Protein 3P01 (pdb70)

CATH classification: 6.10.140.590 (+1 more: 3.30.450.340)

Sequence (513 aa):
QRAAETYDLLKQRTEELRRANAQSLLTVLVQVTQASNSLEAILTPIATAFAESFAVNACILQLEGQTLSTIQGFYSQQGTVNNWLNQDPLTNEAIATGQIQVAANIAKDPKLASISQYQDNGIQSHVVIPITYRNELGVLSLQWQQPISLREDELTLIHLSAQLVAIALTSSRCSAETYDLLKQRTEELRRANAQSLLTVLVQVTQASNSLEAILTPIATAFAESFAVNACILQLEGQTLSTIQGFYSQQGTVNNWLNQDPLTNEAIATGQIQVAANIAKDPKLASISQYQDNGIQSHVVIPITYRNELGVLSLQWQQPISLREDELTLIHLSAQLVAIALTSSRCSKQRTEELRRANAQSLLTVLVQVTQASNSLEAILTPIATAFAESFAVNACILQLEGQTLSTIQGFYSQQGTVNNWLNQDPLTNEAIATGQIQVAANIAKDPKLASISQYQDNGIQSHVVIPITYRNELGVLSLQWQQPISLREDELTLIHLSAQLVAIALTSSRCSL

Structure (mmCIF, N/CA/C/O backbone):
data_3P01
#
_entry.id   3P01
#
_cell.length_a   111.876
_cell.length_b   111.876
_cell.length_c   112.837
_cell.angle_alpha   90.000
_cell.angle_beta   90.000
_cell.angle_gamma   120.000
#
_symmetry.space_group_name_H-M   'P 32 2 1'
#
loop_
_entity.id
_entity.type
_entity.pdbx_description
1 polymer 'Two-component response regulator'
2 water water
#
loop_
_atom_site.group_PDB
_atom_site.id
_atom_site.type_symbol
_atom_site.label_atom_id
_atom_site.label_alt_id
_atom_site.label_comp_id
_atom_site.label_asym_id
_atom_site.label_entity_id
_atom_site.label_seq_id
_atom_site.pdbx_PDB_ins_code
_atom_site.Cartn_x
_atom_site.Cartn_y
_atom_site.Cartn_z
_atom_site.occupancy
_atom_site.B_iso_or_equiv
_atom_site.auth_seq_id
_atom_site.auth_comp_id
_atom_site.auth_asym_id
_atom_site.auth_atom_id
_atom_site.pdbx_PDB_model_num
ATOM 1 N N . GLN A 1 6 ? -36.686 98.422 10.732 1.00 122.65 137 GLN A N 1
ATOM 2 C CA . GLN A 1 6 ? -36.571 99.421 11.835 1.00 122.64 137 GLN A CA 1
ATOM 3 C C . GLN A 1 6 ? -35.102 99.729 12.180 1.00 122.53 137 GLN A C 1
ATOM 4 O O . GLN A 1 6 ? -34.196 98.964 11.824 1.00 122.49 137 GLN A O 1
ATOM 6 N N . ARG A 1 7 ? -34.883 100.855 12.867 1.00 122.24 138 ARG A N 1
ATOM 7 C CA . ARG A 1 7 ? -33.544 101.309 13.284 1.00 121.83 138 ARG A CA 1
ATOM 8 C C . ARG A 1 7 ? -32.891 100.399 14.334 1.00 121.40 138 ARG A C 1
ATOM 9 O O . ARG A 1 7 ? -31.728 100.602 14.706 1.00 121.44 138 ARG A O 1
ATOM 11 N N . ALA A 1 8 ? -33.652 99.412 14.811 1.00 120.61 139 ALA A N 1
ATOM 12 C CA . ALA A 1 8 ? -33.136 98.366 15.698 1.00 119.64 139 ALA A CA 1
ATOM 13 C C . ALA A 1 8 ? -32.490 97.202 14.914 1.00 118.73 139 ALA A C 1
ATOM 14 O O . ALA A 1 8 ? -31.856 96.323 15.513 1.00 118.73 139 ALA A O 1
ATOM 16 N N . ALA A 1 9 ? -32.664 97.204 13.586 1.00 117.32 140 ALA A N 1
ATOM 17 C CA . ALA A 1 9 ? -31.990 96.253 12.680 1.00 115.91 140 ALA A CA 1
ATOM 18 C C . ALA A 1 9 ? -30.679 96.841 12.139 1.00 115.27 140 ALA A C 1
ATOM 19 O O . ALA A 1 9 ? -29.792 96.099 11.694 1.00 115.16 140 ALA A O 1
ATOM 21 N N . GLU A 1 10 ? -30.577 98.175 12.183 1.00 115.11 141 GLU A N 1
ATOM 22 C CA . GLU A 1 10 ? -29.349 98.911 11.856 1.00 115.74 141 GLU A CA 1
ATOM 23 C C . GLU A 1 10 ? -28.452 99.080 13.099 1.00 116.74 141 GLU A C 1
ATOM 24 O O . GLU A 1 10 ? -27.568 99.940 13.143 1.00 116.56 141 GLU A O 1
ATOM 26 N N . THR A 1 11 ? -28.707 98.250 14.107 1.00 148.55 142 THR A N 1
ATOM 27 C CA . THR A 1 11 ? -27.868 98.146 15.295 1.00 150.11 142 THR A CA 1
ATOM 28 C C . THR A 1 11 ? -27.149 96.795 15.245 1.00 149.32 142 THR A C 1
ATOM 29 O O . THR A 1 11 ? -26.079 96.631 15.829 1.00 149.36 142 THR A O 1
ATOM 33 N N . TYR A 1 12 ? -27.749 95.836 14.539 1.00 149.02 143 TYR A N 1
ATOM 34 C CA . TYR A 1 12 ? -27.087 94.573 14.217 1.00 147.32 143 TYR A CA 1
ATOM 35 C C . TYR A 1 12 ? -26.037 94.827 13.147 1.00 144.90 143 TYR A C 1
ATOM 36 O O . TYR A 1 12 ? -24.991 94.180 13.133 1.00 144.97 143 TYR A O 1
ATOM 38 N N . ASP A 1 13 ? -26.315 95.788 12.267 1.00 141.76 144 ASP A N 1
ATOM 39 C CA . ASP A 1 13 ? -25.347 96.225 11.259 1.00 138.19 144 ASP A CA 1
ATOM 40 C C . ASP A 1 13 ? -24.105 96.943 11.851 1.00 133.28 144 ASP A C 1
ATOM 41 O O . ASP A 1 13 ? -23.040 96.968 11.224 1.00 133.46 144 ASP A O 1
ATOM 43 N N . LEU A 1 14 ? -24.244 97.508 13.053 1.00 127.36 145 LEU A N 1
ATOM 44 C CA . LEU A 1 14 ? -23.165 98.275 13.682 1.00 121.49 145 LEU A CA 1
ATOM 45 C C . LEU A 1 14 ? -22.430 97.537 14.807 1.00 116.83 145 LEU A C 1
ATOM 46 O O . LEU A 1 14 ? -21.316 97.897 15.147 1.00 115.90 145 LEU A O 1
ATOM 48 N N . LEU A 1 15 ? -23.051 96.518 15.391 1.00 113.05 146 LEU A N 1
ATOM 49 C CA . LEU A 1 15 ? -22.329 95.647 16.313 1.00 109.76 146 LEU A CA 1
ATOM 50 C C . LEU A 1 15 ? -21.493 94.663 15.506 1.00 107.77 146 LEU A C 1
ATOM 51 O O . LEU A 1 15 ? -20.326 94.430 15.826 1.00 107.16 146 LEU A O 1
ATOM 53 N N . LYS A 1 16 ? -22.086 94.110 14.445 1.00 106.55 147 LYS A N 1
ATOM 54 C CA . LYS A 1 16 ? -21.366 93.227 13.520 1.00 105.04 147 LYS A CA 1
ATOM 55 C C . LYS A 1 16 ? -20.197 93.946 12.857 1.00 102.51 147 LYS A C 1
ATOM 56 O O . LYS A 1 16 ? -19.247 93.310 12.396 1.00 102.98 147 LYS A O 1
ATOM 58 N N . GLN A 1 17 ? -20.280 95.276 12.818 1.00 98.60 148 GLN A N 1
ATOM 59 C CA . GLN A 1 17 ? -19.216 96.108 12.281 1.00 94.76 148 GLN A CA 1
ATOM 60 C C . GLN A 1 17 ? -18.120 96.327 13.314 1.00 90.38 148 GLN A C 1
ATOM 61 O O . GLN A 1 17 ? -16.955 96.164 12.989 1.00 90.28 148 GLN A O 1
ATOM 63 N N . ARG A 1 18 ? -18.495 96.696 14.544 1.00 86.12 149 ARG A N 1
ATOM 64 C CA . ARG A 1 18 ? -17.530 96.942 15.623 1.00 82.27 149 ARG A CA 1
ATOM 65 C C . ARG A 1 18 ? -16.729 95.692 15.929 1.00 80.04 149 ARG A C 1
ATOM 66 O O . ARG A 1 18 ? -15.512 95.761 16.097 1.00 79.61 149 ARG A O 1
ATOM 74 N N . THR A 1 19 ? -17.423 94.558 16.024 1.00 78.32 150 THR A N 1
ATOM 75 C CA . THR A 1 19 ? -16.785 93.324 16.420 1.00 77.25 150 THR A CA 1
ATOM 76 C C . THR A 1 19 ? -15.725 92.950 15.405 1.00 75.96 150 THR A C 1
ATOM 77 O O . THR A 1 19 ? -14.657 92.475 15.794 1.00 75.68 150 THR A O 1
ATOM 81 N N . GLU A 1 20 ? -16.004 93.179 14.117 1.00 74.80 151 GLU A N 1
ATOM 82 C CA . GLU A 1 20 ? -15.027 92.826 13.092 1.00 74.47 151 GLU A CA 1
ATOM 83 C C . GLU A 1 20 ? -13.804 93.736 13.201 1.00 71.46 151 GLU A C 1
ATOM 84 O O . GLU A 1 20 ? -12.661 93.273 13.110 1.00 70.77 151 GLU A O 1
ATOM 90 N N . GLU A 1 21 ? -14.055 95.018 13.443 1.00 68.30 152 GLU A N 1
ATOM 91 C CA . GLU A 1 21 ? -12.983 95.952 13.676 1.00 65.94 152 GLU A CA 1
ATOM 92 C C . GLU A 1 21 ? -12.186 95.580 14.922 1.00 62.44 152 GLU A C 1
ATOM 93 O O . GLU A 1 21 ? -10.946 95.623 14.922 1.00 61.83 152 GLU A O 1
ATOM 99 N N . LEU A 1 22 ? -12.893 95.177 15.970 1.00 59.65 153 LEU A N 1
ATOM 100 C CA . LEU A 1 22 ? -12.234 94.747 17.181 1.00 57.53 153 LEU A CA 1
ATOM 101 C C . LEU A 1 22 ? -11.377 93.518 16.900 1.00 57.28 153 LEU A C 1
ATOM 102 O O . LEU A 1 22 ? -10.213 93.466 17.297 1.00 57.13 153 LEU A O 1
ATOM 107 N N . ARG A 1 23 ? -11.952 92.548 16.191 1.00 57.76 154 ARG A N 1
ATOM 108 C CA . ARG A 1 23 ? -11.248 91.324 15.802 1.00 58.83 154 ARG A CA 1
ATOM 109 C C . ARG A 1 23 ? -9.951 91.711 15.116 1.00 57.12 154 ARG A C 1
ATOM 110 O O . ARG A 1 23 ? -8.878 91.237 15.497 1.00 57.31 154 ARG A O 1
ATOM 118 N N . ARG A 1 24 ? -10.057 92.605 14.131 1.00 55.51 155 ARG A N 1
ATOM 119 C CA . ARG A 1 24 ? -8.909 93.053 13.359 1.00 54.24 155 ARG A CA 1
ATOM 120 C C . ARG A 1 24 ? -7.848 93.694 14.213 1.00 51.40 155 ARG A C 1
ATOM 121 O O . ARG A 1 24 ? -6.678 93.329 14.095 1.00 51.47 155 ARG A O 1
ATOM 129 N N . ALA A 1 25 ? -8.258 94.615 15.090 1.00 48.50 156 ALA A N 1
ATOM 130 C CA . ALA A 1 25 ? -7.319 95.325 15.963 1.00 46.30 156 ALA A CA 1
ATOM 131 C C . ALA A 1 25 ? -6.601 94.365 16.911 1.00 45.50 156 ALA A C 1
ATOM 132 O O . ALA A 1 25 ? -5.385 94.488 17.139 1.00 45.18 156 ALA A O 1
ATOM 134 N N . ASN A 1 26 ? -7.334 93.385 17.429 1.00 44.76 157 ASN A N 1
ATOM 135 C CA . ASN A 1 26 ? -6.728 92.383 18.286 1.00 45.68 157 ASN A CA 1
ATOM 136 C C . ASN A 1 26 ? -5.668 91.546 17.555 1.00 45.66 157 ASN A C 1
ATOM 137 O O . ASN A 1 26 ? -4.629 91.176 18.133 1.00 44.97 157 ASN A O 1
ATOM 142 N N . ALA A 1 27 ? -5.933 91.263 16.279 1.00 46.33 158 ALA A N 1
ATOM 143 C CA . ALA A 1 27 ? -5.025 90.438 15.471 1.00 47.73 158 ALA A CA 1
ATOM 144 C C . ALA A 1 27 ? -3.751 91.221 15.183 1.00 47.61 158 ALA A C 1
ATOM 145 O O . ALA A 1 27 ? -2.666 90.660 15.130 1.00 48.11 158 ALA A O 1
ATOM 147 N N . GLN A 1 28 ? -3.891 92.526 15.037 1.00 46.98 159 GLN A N 1
ATOM 148 C CA . GLN A 1 28 ? -2.732 93.375 14.891 1.00 48.02 159 GLN A CA 1
ATOM 149 C C . GLN A 1 28 ? -1.881 93.346 16.152 1.00 47.22 159 GLN A C 1
ATOM 150 O O . GLN A 1 28 ? -0.682 93.101 16.086 1.00 47.05 159 GLN A O 1
ATOM 164 N N . SER A 1 30 ? -1.762 91.182 18.316 1.00 37.67 161 SER A N 1
ATOM 165 C CA . SER A 1 30 ? -1.251 89.860 18.527 1.00 37.45 161 SER A CA 1
ATOM 166 C C . SER A 1 30 ? 0.050 89.604 17.765 1.00 36.43 161 SER A C 1
ATOM 167 O O . SER A 1 30 ? 0.996 89.048 18.324 1.00 37.34 161 SER A O 1
ATOM 170 N N . LEU A 1 31 ? 0.106 90.021 16.509 1.00 34.91 162 LEU A N 1
ATOM 171 C CA . LEU A 1 31 ? 1.328 89.930 15.744 1.00 33.65 162 LEU A CA 1
ATOM 172 C C . LEU A 1 31 ? 2.445 90.752 16.404 1.00 34.42 162 LEU A C 1
ATOM 173 O O . LEU A 1 31 ? 3.589 90.274 16.539 1.00 34.81 162 LEU A O 1
ATOM 178 N N . LEU A 1 32 ? 2.134 91.973 16.827 1.00 34.69 163 LEU A N 1
ATOM 179 C CA . LEU A 1 32 ? 3.192 92.789 17.449 1.00 35.60 163 LEU A CA 1
ATOM 180 C C . LEU A 1 32 ? 3.658 92.197 18.769 1.00 36.54 163 LEU A C 1
ATOM 181 O O . LEU A 1 32 ? 4.837 92.275 19.094 1.00 37.53 163 LEU A O 1
ATOM 186 N N . THR A 1 33 ? 2.739 91.610 19.524 1.00 36.62 164 THR A N 1
ATOM 187 C CA . THR A 1 33 ? 3.088 90.978 20.758 1.00 37.24 164 THR A CA 1
ATOM 188 C C . THR A 1 33 ? 4.073 89.838 20.480 1.00 38.41 164 THR A C 1
ATOM 189 O O . THR A 1 33 ? 5.173 89.792 21.085 1.00 39.08 164 THR A O 1
ATOM 193 N N . VAL A 1 34 ? 3.703 88.938 19.559 1.00 38.17 165 VAL A N 1
ATOM 194 C CA . VAL A 1 34 ? 4.568 87.792 19.236 1.00 39.01 165 VAL A CA 1
ATOM 195 C C . VAL A 1 34 ? 5.958 88.249 18.766 1.00 39.17 165 VAL A C 1
ATOM 196 O O . VAL A 1 34 ? 6.969 87.720 19.234 1.00 40.46 165 VAL A O 1
ATOM 200 N N . LEU A 1 35 ? 6.026 89.254 17.898 1.00 38.24 166 LEU A N 1
ATOM 201 C CA . LEU A 1 35 ? 7.341 89.746 17.475 1.00 38.14 166 LEU A CA 1
ATOM 202 C C . LEU A 1 35 ? 8.219 90.261 18.625 1.00 39.49 166 LEU A C 1
ATOM 203 O O . LEU A 1 35 ? 9.431 90.059 18.636 1.00 40.09 166 LEU A O 1
ATOM 208 N N . VAL A 1 36 ? 7.613 90.919 19.595 1.00 40.07 167 VAL A N 1
ATOM 209 C CA . VAL A 1 36 ? 8.395 91.422 20.702 1.00 41.90 167 VAL A CA 1
ATOM 210 C C . VAL A 1 36 ? 8.894 90.240 21.530 1.00 43.52 167 VAL A C 1
ATOM 211 O O . VAL A 1 36 ? 10.082 90.172 21.844 1.00 44.00 167 VAL A O 1
ATOM 215 N N . GLN A 1 37 ? 7.980 89.325 21.864 1.00 44.17 168 GLN A N 1
ATOM 216 C CA . GLN A 1 37 ? 8.299 88.129 22.640 1.00 46.02 168 GLN A CA 1
ATOM 217 C C . GLN A 1 37 ? 9.434 87.328 22.022 1.00 46.39 168 GLN A C 1
ATOM 218 O O . GLN A 1 37 ? 10.426 87.026 22.666 1.00 47.27 168 GLN A O 1
ATOM 224 N N . VAL A 1 38 ? 9.289 87.009 20.753 1.00 46.50 169 VAL A N 1
ATOM 225 C CA . VAL A 1 38 ? 10.312 86.269 20.034 1.00 46.96 169 VAL A CA 1
ATOM 226 C C . VAL A 1 38 ? 11.653 86.970 20.126 1.00 48.32 169 VAL A C 1
ATOM 227 O O . VAL A 1 38 ? 12.670 86.325 20.298 1.00 49.45 169 VAL A O 1
ATOM 231 N N . THR A 1 39 ? 11.661 88.287 20.024 1.00 48.91 170 THR A N 1
ATOM 232 C CA . THR A 1 39 ? 12.910 89.007 20.050 1.00 50.22 170 THR A CA 1
ATOM 233 C C . THR A 1 39 ? 13.526 88.848 21.430 1.00 52.44 170 THR A C 1
ATOM 234 O O . THR A 1 39 ? 14.734 88.616 21.560 1.00 53.81 170 THR A O 1
ATOM 238 N N . GLN A 1 40 ? 12.700 88.946 22.461 1.00 53.29 171 GLN A N 1
ATOM 239 C CA . GLN A 1 40 ? 13.212 88.893 23.808 1.00 55.31 171 GLN A CA 1
ATOM 240 C C . GLN A 1 40 ? 13.669 87.488 24.184 1.00 56.15 171 GLN A C 1
ATOM 241 O O . GLN A 1 40 ? 14.653 87.332 24.879 1.00 57.17 171 GLN A O 1
ATOM 247 N N . ALA A 1 41 ? 12.984 86.466 23.699 1.00 56.02 172 ALA A N 1
ATOM 248 C CA . ALA A 1 41 ? 13.346 85.107 24.044 1.00 57.70 172 ALA A CA 1
ATOM 249 C C . ALA A 1 41 ? 14.586 84.546 23.323 1.00 59.78 172 ALA A C 1
ATOM 250 O O . ALA A 1 41 ? 15.180 83.614 23.823 1.00 60.59 172 ALA A O 1
ATOM 252 N N . SER A 1 42 ? 14.985 85.104 22.177 1.00 61.46 173 SER A N 1
ATOM 253 C CA . SER A 1 42 ? 16.172 84.623 21.452 1.00 64.59 173 SER A CA 1
ATOM 254 C C . SER A 1 42 ? 17.474 85.081 22.093 1.00 67.42 173 SER A C 1
ATOM 255 O O . SER A 1 42 ? 17.468 85.924 22.982 1.00 68.31 173 SER A O 1
ATOM 258 N N . ASN A 1 43 ? 18.597 84.525 21.644 1.00 69.94 174 ASN A N 1
ATOM 259 C CA . ASN A 1 43 ? 19.885 84.988 22.123 1.00 72.92 174 ASN A CA 1
ATOM 260 C C . ASN A 1 43 ? 20.861 85.260 21.006 1.00 73.89 174 ASN A C 1
ATOM 261 O O . ASN A 1 43 ? 22.014 85.559 21.237 1.00 75.35 174 ASN A O 1
ATOM 266 N N . SER A 1 44 ? 20.366 85.190 19.787 1.00 73.46 175 SER A N 1
ATOM 267 C CA . SER A 1 44 ? 21.169 85.364 18.601 1.00 74.25 175 SER A CA 1
ATOM 268 C C . SER A 1 44 ? 20.201 85.751 17.512 1.00 72.80 175 SER A C 1
ATOM 269 O O . SER A 1 44 ? 19.004 85.523 17.644 1.00 71.73 175 SER A O 1
ATOM 272 N N . LEU A 1 45 ? 20.726 86.333 16.440 1.00 73.14 176 LEU A N 1
ATOM 273 C CA . LEU A 1 45 ? 19.939 86.690 15.264 1.00 72.18 176 LEU A CA 1
ATOM 274 C C . LEU A 1 45 ? 19.363 85.474 14.492 1.00 71.57 176 LEU A C 1
ATOM 275 O O . LEU A 1 45 ? 18.217 85.517 14.030 1.00 70.39 176 LEU A O 1
ATOM 280 N N . GLU A 1 46 ? 20.136 84.400 14.363 1.00 72.28 177 GLU A N 1
ATOM 281 C CA . GLU A 1 46 ? 19.679 83.245 13.595 1.00 71.92 177 GLU A CA 1
ATOM 282 C C . GLU A 1 46 ? 18.454 82.561 14.197 1.00 70.24 177 GLU A C 1
ATOM 283 O O . GLU A 1 46 ? 17.551 82.156 13.466 1.00 69.53 177 GLU A O 1
ATOM 289 N N . ALA A 1 47 ? 18.406 82.452 15.521 1.00 69.20 178 ALA A N 1
ATOM 290 C CA . ALA A 1 47 ? 17.251 81.867 16.214 1.00 67.24 178 ALA A CA 1
ATOM 291 C C . ALA A 1 47 ? 15.924 82.656 16.046 1.00 64.81 178 ALA A C 1
ATOM 292 O O . ALA A 1 47 ? 14.844 82.127 16.265 1.00 64.42 178 ALA A O 1
ATOM 294 N N . ILE A 1 48 ? 16.016 83.910 15.635 1.00 62.57 179 ILE A N 1
ATOM 295 C CA . ILE A 1 48 ? 14.876 84.787 15.625 1.00 59.91 179 ILE A CA 1
ATOM 296 C C . ILE A 1 48 ? 14.130 84.725 14.277 1.00 57.80 179 ILE A C 1
ATOM 297 O O . ILE A 1 48 ? 12.910 84.985 14.186 1.00 57.09 179 ILE A O 1
ATOM 302 N N . LEU A 1 49 ? 14.870 84.369 13.232 1.00 56.17 180 LEU A N 1
ATOM 303 C CA . LEU A 1 49 ? 14.380 84.473 11.852 1.00 53.88 180 LEU A CA 1
ATOM 304 C C . LEU A 1 49 ? 13.144 83.623 11.509 1.00 51.98 180 LEU A C 1
ATOM 305 O O . LEU A 1 49 ? 12.145 84.150 11.003 1.00 51.34 180 LEU A O 1
ATOM 310 N N . THR A 1 50 ? 13.195 82.321 11.788 1.00 50.49 181 THR A N 1
ATOM 311 C CA . THR A 1 50 ? 12.060 81.476 11.449 1.00 48.35 181 THR A CA 1
ATOM 312 C C . THR A 1 50 ? 10.816 81.874 12.233 1.00 46.48 181 THR A C 1
ATOM 313 O O . THR A 1 50 ? 9.756 82.099 11.631 1.00 46.17 181 THR A O 1
ATOM 317 N N . PRO A 1 51 ? 10.945 82.006 13.559 1.00 44.98 182 PRO A N 1
ATOM 318 C CA . PRO A 1 51 ? 9.831 82.473 14.388 1.00 43.21 182 PRO A CA 1
ATOM 319 C C . PRO A 1 51 ? 9.173 83.742 13.834 1.00 41.38 182 PRO A C 1
ATOM 320 O O . PRO A 1 51 ? 7.953 83.820 13.769 1.00 40.50 182 PRO A O 1
ATOM 324 N N . ILE A 1 52 ? 9.968 84.717 13.415 1.00 40.79 183 ILE A N 1
ATOM 325 C CA . ILE A 1 52 ? 9.396 85.928 12.822 1.00 39.89 183 ILE A CA 1
ATOM 326 C C . ILE A 1 52 ? 8.639 85.613 11.521 1.00 39.50 183 ILE A C 1
ATOM 327 O O . ILE A 1 52 ? 7.476 86.043 11.351 1.00 38.96 183 ILE A O 1
ATOM 332 N N . ALA A 1 53 ? 9.275 84.842 10.629 1.00 38.98 184 ALA A N 1
ATOM 333 C CA . ALA A 1 53 ? 8.616 84.414 9.392 1.00 38.63 184 ALA A CA 1
ATOM 334 C C . ALA A 1 53 ? 7.339 83.676 9.695 1.00 38.38 184 ALA A C 1
ATOM 335 O O . ALA A 1 53 ? 6.312 83.894 9.035 1.00 38.81 184 ALA A O 1
ATOM 337 N N . THR A 1 54 ? 7.394 82.804 10.690 1.00 38.05 185 THR A N 1
ATOM 338 C CA . THR A 1 54 ? 6.228 82.039 11.056 1.00 37.96 185 THR A CA 1
ATOM 339 C C . THR A 1 54 ? 5.125 82.958 11.571 1.00 37.20 185 THR A C 1
ATOM 340 O O . THR A 1 54 ? 3.958 82.816 11.185 1.00 37.60 185 THR A O 1
ATOM 344 N N . ALA A 1 55 ? 5.498 83.927 12.397 1.00 36.09 186 ALA A N 1
ATOM 345 C CA . ALA A 1 55 ? 4.534 84.872 12.898 1.00 34.99 186 ALA A CA 1
ATOM 346 C C . ALA A 1 55 ? 3.840 85.591 11.739 1.00 34.75 186 ALA A C 1
ATOM 347 O O . ALA A 1 55 ? 2.609 85.688 11.724 1.00 36.01 186 ALA A O 1
ATOM 349 N N . PHE A 1 56 ? 4.585 86.077 10.755 1.00 34.05 187 PHE A N 1
ATOM 350 C CA . PHE A 1 56 ? 3.919 86.752 9.657 1.00 34.20 187 PHE A CA 1
ATOM 351 C C . PHE A 1 56 ? 3.041 85.788 8.871 1.00 34.83 187 PHE A C 1
ATOM 352 O O . PHE A 1 56 ? 1.927 86.155 8.447 1.00 35.01 187 PHE A O 1
ATOM 360 N N . ALA A 1 57 ? 3.528 84.562 8.682 1.00 34.91 188 ALA A N 1
ATOM 361 C CA . ALA A 1 57 ? 2.772 83.572 7.926 1.00 35.68 188 ALA A CA 1
ATOM 362 C C . ALA A 1 57 ? 1.388 83.342 8.536 1.00 36.20 188 ALA A C 1
ATOM 363 O O . ALA A 1 57 ? 0.389 83.363 7.812 1.00 36.31 188 ALA A O 1
ATOM 365 N N . GLU A 1 58 ? 1.325 83.147 9.857 1.00 36.41 189 GLU A N 1
ATOM 366 C CA . GLU A 1 58 ? 0.030 82.914 10.492 1.00 37.01 189 GLU A CA 1
ATOM 367 C C . GLU A 1 58 ? -0.849 84.178 10.404 1.00 37.34 189 GLU A C 1
ATOM 368 O O . GLU A 1 58 ? -2.007 84.087 9.980 1.00 38.84 189 GLU A O 1
ATOM 370 N N . SER A 1 59 ? -0.303 85.345 10.751 1.00 36.06 190 SER A N 1
ATOM 371 C CA . SER A 1 59 ? -1.061 86.585 10.652 1.00 35.63 190 SER A CA 1
ATOM 372 C C . SER A 1 59 ? -1.695 86.860 9.287 1.00 34.60 190 SER A C 1
ATOM 373 O O . SER A 1 59 ? -2.804 87.324 9.225 1.00 34.42 190 SER A O 1
ATOM 376 N N . PHE A 1 60 ? -0.969 86.607 8.207 1.00 33.73 191 PHE A N 1
ATOM 377 C CA . PHE A 1 60 ? -1.425 86.969 6.890 1.00 33.89 191 PHE A CA 1
ATOM 378 C C . PHE A 1 60 ? -1.929 85.785 6.067 1.00 34.32 191 PHE A C 1
ATOM 379 O O . PHE A 1 60 ? -2.207 85.933 4.860 1.00 34.63 191 PHE A O 1
ATOM 387 N N . ALA A 1 61 ? -2.035 84.624 6.722 1.00 34.22 192 ALA A N 1
ATOM 388 C CA . ALA A 1 61 ? -2.509 83.396 6.101 1.00 34.52 192 ALA A CA 1
ATOM 389 C C . ALA A 1 61 ? -1.826 83.140 4.751 1.00 35.52 192 ALA A C 1
ATOM 390 O O . ALA A 1 61 ? -2.487 82.938 3.733 1.00 36.46 192 ALA A O 1
ATOM 392 N N . VAL A 1 62 ? -0.500 83.196 4.727 1.00 36.37 193 VAL A N 1
ATOM 393 C CA . VAL A 1 62 ? 0.251 83.038 3.466 1.00 37.64 193 VAL A CA 1
ATOM 394 C C . VAL A 1 62 ? 0.323 81.577 3.041 1.00 39.37 193 VAL A C 1
ATOM 395 O O . VAL A 1 62 ? 0.025 80.681 3.832 1.00 39.88 193 VAL A O 1
ATOM 399 N N . ASN A 1 63 ? 0.741 81.335 1.798 1.00 41.12 194 ASN A N 1
ATOM 400 C CA . ASN A 1 63 ? 1.272 80.045 1.431 1.00 41.95 194 ASN A CA 1
ATOM 401 C C . ASN A 1 63 ? 2.700 79.944 1.969 1.00 42.64 194 ASN A C 1
ATOM 402 O O . ASN A 1 63 ? 3.090 78.934 2.572 1.00 44.03 194 ASN A O 1
ATOM 407 N N . ALA A 1 64 ? 3.483 80.986 1.770 1.00 42.26 195 ALA A N 1
ATOM 408 C CA . ALA A 1 64 ? 4.823 81.006 2.321 1.00 42.63 195 ALA A CA 1
ATOM 409 C C . ALA A 1 64 ? 5.308 82.414 2.755 1.00 42.62 195 ALA A C 1
ATOM 410 O O . ALA A 1 64 ? 4.850 83.437 2.235 1.00 42.49 195 ALA A O 1
ATOM 412 N N . CYS A 1 65 ? 6.230 82.440 3.712 1.00 43.35 196 CYS A N 1
ATOM 413 C CA . CYS A 1 65 ? 6.934 83.656 4.122 1.00 44.19 196 CYS A CA 1
ATOM 414 C C . CYS A 1 65 ? 8.441 83.421 4.174 1.00 45.18 196 CYS A C 1
ATOM 415 O O . CYS A 1 65 ? 8.885 82.386 4.682 1.00 46.18 196 CYS A O 1
ATOM 418 N N . ILE A 1 66 ? 9.225 84.362 3.650 1.00 45.62 197 ILE A N 1
ATOM 419 C CA . ILE A 1 66 ? 10.678 84.300 3.769 1.00 46.70 197 ILE A CA 1
ATOM 420 C C . ILE A 1 66 ? 11.245 85.604 4.332 1.00 47.60 197 ILE A C 1
ATOM 421 O O . ILE A 1 66 ? 10.903 86.689 3.870 1.00 48.09 197 ILE A O 1
ATOM 426 N N . LEU A 1 67 ? 12.102 85.500 5.341 1.00 48.86 198 LEU A N 1
ATOM 427 C CA . LEU A 1 67 ? 12.805 86.653 5.872 1.00 50.38 198 LEU A CA 1
ATOM 428 C C . LEU A 1 67 ? 14.275 86.421 5.610 1.00 52.74 198 LEU A C 1
ATOM 429 O O . LEU A 1 67 ? 14.859 85.526 6.216 1.00 53.98 198 LEU A O 1
ATOM 434 N N . GLN A 1 68 ? 14.860 87.206 4.705 1.00 54.74 199 GLN A N 1
ATOM 435 C CA . GLN A 1 68 ? 16.243 86.992 4.214 1.00 57.93 199 GLN A CA 1
ATOM 436 C C . GLN A 1 68 ? 17.148 88.211 4.416 1.00 60.22 199 GLN A C 1
ATOM 437 O O . GLN A 1 68 ? 16.796 89.329 4.047 1.00 59.73 199 GLN A O 1
ATOM 451 N N . LEU A 1 70 ? 20.373 90.860 4.154 1.00 74.56 201 LEU A N 1
ATOM 452 C CA . LEU A 1 70 ? 21.131 91.480 3.075 1.00 78.36 201 LEU A CA 1
ATOM 453 C C . LEU A 1 70 ? 22.582 91.723 3.467 1.00 82.52 201 LEU A C 1
ATOM 454 O O . LEU A 1 70 ? 22.881 92.044 4.615 1.00 83.69 201 LEU A O 1
ATOM 459 N N . GLU A 1 71 ? 23.481 91.558 2.507 1.00 86.59 202 GLU A N 1
ATOM 460 C CA . GLU A 1 71 ? 24.822 92.110 2.611 1.00 90.91 202 GLU A CA 1
ATOM 461 C C . GLU A 1 71 ? 24.933 93.132 1.495 1.00 91.83 202 GLU A C 1
ATOM 462 O O . GLU A 1 71 ? 24.865 92.775 0.313 1.00 91.70 202 GLU A O 1
ATOM 468 N N . GLY A 1 72 ? 25.065 94.404 1.878 1.00 92.76 203 GLY A N 1
ATOM 469 C CA . GLY A 1 72 ? 24.986 95.524 0.935 1.00 92.92 203 GLY A CA 1
ATOM 470 C C . GLY A 1 72 ? 23.646 95.506 0.224 1.00 91.36 203 GLY A C 1
ATOM 471 O O . GLY A 1 72 ? 22.639 95.930 0.786 1.00 90.64 203 GLY A O 1
ATOM 472 N N . GLN A 1 73 ? 23.635 94.989 -1.005 1.00 90.87 204 GLN A N 1
ATOM 473 C CA . GLN A 1 73 ? 22.392 94.828 -1.772 1.00 89.55 204 GLN A CA 1
ATOM 474 C C . GLN A 1 73 ? 22.257 93.417 -2.378 1.00 88.07 204 GLN A C 1
ATOM 475 O O . GLN A 1 73 ? 21.447 93.189 -3.284 1.00 87.14 204 GLN A O 1
ATOM 481 N N . THR A 1 74 ? 23.056 92.483 -1.858 1.00 87.59 205 THR A N 1
ATOM 482 C CA . THR A 1 74 ? 22.933 91.054 -2.174 1.00 86.22 205 THR A CA 1
ATOM 483 C C . THR A 1 74 ? 22.147 90.342 -1.076 1.00 84.24 205 THR A C 1
ATOM 484 O O . THR A 1 74 ? 22.228 90.717 0.091 1.00 84.47 205 THR A O 1
ATOM 488 N N . LEU A 1 75 ? 21.388 89.319 -1.442 1.00 81.78 206 LEU A N 1
ATOM 489 C CA . LEU A 1 75 ? 20.701 88.525 -0.446 1.00 79.63 206 LEU A CA 1
ATOM 490 C C . LEU A 1 75 ? 21.689 87.589 0.218 1.00 80.34 206 LEU A C 1
ATOM 491 O O . LEU A 1 75 ? 22.502 86.976 -0.451 1.00 81.08 206 LEU A O 1
ATOM 496 N N . SER A 1 76 ? 21.654 87.512 1.540 1.00 80.09 207 SER A N 1
ATOM 497 C CA . SER A 1 76 ? 22.565 86.638 2.258 1.00 80.92 207 SER A CA 1
ATOM 498 C C . SER A 1 76 ? 22.033 85.226 2.213 1.00 80.28 207 SER A C 1
ATOM 499 O O . SER A 1 76 ? 20.869 84.995 1.899 1.00 79.49 207 SER A O 1
ATOM 501 N N . THR A 1 77 ? 22.899 84.276 2.525 1.00 81.13 208 THR A N 1
ATOM 502 C CA . THR A 1 77 ? 22.456 82.938 2.843 1.00 80.52 208 THR A CA 1
ATOM 503 C C . THR A 1 77 ? 21.633 82.916 4.142 1.00 78.68 208 THR A C 1
ATOM 504 O O . THR A 1 77 ? 20.748 82.071 4.311 1.00 78.49 208 THR A O 1
ATOM 508 N N . ILE A 1 78 ? 21.910 83.862 5.040 1.00 76.52 209 ILE A N 1
ATOM 509 C CA . ILE A 1 78 ? 21.211 83.945 6.316 1.00 73.37 209 ILE A CA 1
ATOM 510 C C . ILE A 1 78 ? 19.749 84.310 6.068 1.00 69.81 209 ILE A C 1
ATOM 511 O O . ILE A 1 78 ? 19.460 85.255 5.342 1.00 69.40 209 ILE A O 1
ATOM 516 N N . GLN A 1 79 ? 18.837 83.533 6.648 1.00 66.42 210 GLN A N 1
ATOM 517 C CA . GLN A 1 79 ? 17.406 83.666 6.373 1.00 62.30 210 GLN A CA 1
ATOM 518 C C . GLN A 1 79 ? 16.584 82.745 7.268 1.00 59.95 210 GLN A C 1
ATOM 519 O O . GLN A 1 79 ? 17.122 81.840 7.888 1.00 60.00 210 GLN A O 1
ATOM 525 N N . GLY A 1 80 ? 15.280 82.997 7.334 1.00 56.65 211 GLY A N 1
ATOM 526 C CA . GLY A 1 80 ? 14.349 82.132 8.049 1.00 53.84 211 GLY A CA 1
ATOM 527 C C . GLY A 1 80 ? 13.099 82.098 7.208 1.00 51.25 211 GLY A C 1
ATOM 528 O O . GLY A 1 80 ? 12.897 82.982 6.404 1.00 50.84 211 GLY A O 1
ATOM 529 N N . PHE A 1 81 ? 12.261 81.088 7.382 1.00 50.07 212 PHE A N 1
ATOM 530 C CA . PHE A 1 81 ? 11.132 80.903 6.481 1.00 48.65 212 PHE A CA 1
ATOM 531 C C . PHE A 1 81 ? 10.010 79.985 7.006 1.00 47.65 212 PHE A C 1
ATOM 532 O O . PHE A 1 81 ? 10.194 79.190 7.938 1.00 47.92 212 PHE A O 1
ATOM 540 N N . TYR A 1 82 ? 8.840 80.104 6.396 1.00 46.03 213 TYR A N 1
ATOM 541 C CA . TYR A 1 82 ? 7.750 79.186 6.657 1.00 45.61 213 TYR A CA 1
ATOM 542 C C . TYR A 1 82 ? 6.981 78.972 5.358 1.00 45.41 213 TYR A C 1
ATOM 543 O O . TYR A 1 82 ? 6.889 79.891 4.523 1.00 44.82 213 TYR A O 1
ATOM 552 N N . SER A 1 83 ? 6.446 77.757 5.194 1.00 45.70 214 SER A N 1
ATOM 553 C CA . SER A 1 83 ? 5.642 77.402 4.038 1.00 45.82 214 SER A CA 1
ATOM 554 C C . SER A 1 83 ? 4.614 76.329 4.354 1.00 46.98 214 SER A C 1
ATOM 555 O O . SER A 1 83 ? 4.860 75.441 5.142 1.00 48.02 214 SER A O 1
ATOM 558 N N . GLN A 1 84 ? 3.452 76.394 3.727 1.00 47.59 215 GLN A N 1
ATOM 559 C CA . GLN A 1 84 ? 2.493 75.320 3.883 1.00 48.42 215 GLN A CA 1
ATOM 560 C C . GLN A 1 84 ? 2.931 74.131 3.043 1.00 50.07 215 GLN A C 1
ATOM 561 O O . GLN A 1 84 ? 2.470 73.017 3.258 1.00 51.15 215 GLN A O 1
ATOM 567 N N . GLN A 1 85 ? 3.809 74.380 2.078 1.00 51.18 216 GLN A N 1
ATOM 568 C CA . GLN A 1 85 ? 4.270 73.368 1.165 1.00 53.53 216 GLN A CA 1
ATOM 569 C C . GLN A 1 85 ? 5.279 72.502 1.890 1.00 55.93 216 GLN A C 1
ATOM 570 O O . GLN A 1 85 ? 5.722 72.861 2.988 1.00 56.50 216 GLN A O 1
ATOM 576 N N . GLY A 1 86 ? 5.634 71.363 1.289 1.00 58.39 217 GLY A N 1
ATOM 577 C CA . GLY A 1 86 ? 6.637 70.453 1.849 1.00 60.48 217 GLY A CA 1
ATOM 578 C C . GLY A 1 86 ? 8.061 70.976 1.746 1.00 61.52 217 GLY A C 1
ATOM 579 O O . GLY A 1 86 ? 8.957 70.421 2.367 1.00 62.16 217 GLY A O 1
ATOM 580 N N . THR A 1 87 ? 8.264 72.039 0.963 1.00 61.67 218 THR A N 1
ATOM 581 C CA . THR A 1 87 ? 9.578 72.668 0.773 1.00 62.30 218 THR A CA 1
ATOM 582 C C . THR A 1 87 ? 9.440 74.172 0.574 1.00 61.29 218 THR A C 1
ATOM 583 O O . THR A 1 87 ? 8.436 74.657 0.043 1.00 61.02 218 THR A O 1
ATOM 587 N N . VAL A 1 88 ? 10.462 74.906 0.996 1.00 60.92 219 VAL A N 1
ATOM 588 C CA . VAL A 1 88 ? 10.520 76.324 0.752 1.00 59.82 219 VAL A CA 1
ATOM 589 C C . VAL A 1 88 ? 11.407 76.532 -0.445 1.00 60.32 219 VAL A C 1
ATOM 590 O O . VAL A 1 88 ? 12.559 76.111 -0.455 1.00 60.55 219 VAL A O 1
ATOM 594 N N . ASN A 1 89 ? 10.867 77.180 -1.460 1.00 60.54 220 ASN A N 1
ATOM 595 C CA . ASN A 1 89 ? 11.653 77.468 -2.647 1.00 61.83 220 ASN A CA 1
ATOM 596 C C . ASN A 1 89 ? 11.998 78.921 -2.688 1.00 61.96 220 ASN A C 1
ATOM 597 O O . ASN A 1 89 ? 11.128 79.770 -2.908 1.00 62.03 220 ASN A O 1
ATOM 602 N N . ASN A 1 90 ? 13.270 79.211 -2.436 1.00 63.20 221 ASN A N 1
ATOM 603 C CA . ASN A 1 90 ? 13.719 80.586 -2.390 1.00 63.31 221 ASN A CA 1
ATOM 604 C C . ASN A 1 90 ? 14.297 80.967 -3.723 1.00 64.14 221 ASN A C 1
ATOM 605 O O . ASN A 1 90 ? 15.383 80.525 -4.068 1.00 64.99 221 ASN A O 1
ATOM 610 N N . TRP A 1 91 ? 13.562 81.792 -4.460 1.00 63.90 222 TRP A N 1
ATOM 611 C CA . TRP A 1 91 ? 14.002 82.293 -5.758 1.00 64.13 222 TRP A CA 1
ATOM 612 C C . TRP A 1 91 ? 13.964 83.817 -5.766 1.00 64.34 222 TRP A C 1
ATOM 613 O O . TRP A 1 91 ? 13.745 84.439 -6.822 1.00 64.92 222 TRP A O 1
ATOM 624 N N . LEU A 1 92 ? 14.190 84.426 -4.601 1.00 64.03 223 LEU A N 1
ATOM 625 C CA . LEU A 1 92 ? 14.096 85.881 -4.508 1.00 63.85 223 LEU A CA 1
ATOM 626 C C . LEU A 1 92 ? 15.222 86.603 -5.243 1.00 66.08 223 LEU A C 1
ATOM 627 O O . LEU A 1 92 ? 15.004 87.686 -5.759 1.00 66.48 223 LEU A O 1
ATOM 632 N N . ASN A 1 93 ? 16.413 86.010 -5.298 1.00 68.46 224 ASN A N 1
ATOM 633 C CA . ASN A 1 93 ? 17.528 86.573 -6.081 1.00 71.43 224 ASN A CA 1
ATOM 634 C C . ASN A 1 93 ? 17.214 86.674 -7.567 1.00 72.00 224 ASN A C 1
ATOM 635 O O . ASN A 1 93 ? 17.908 87.375 -8.295 1.00 73.12 224 ASN A O 1
ATOM 640 N N . GLN A 1 94 ? 16.185 85.962 -8.015 1.00 71.67 225 GLN A 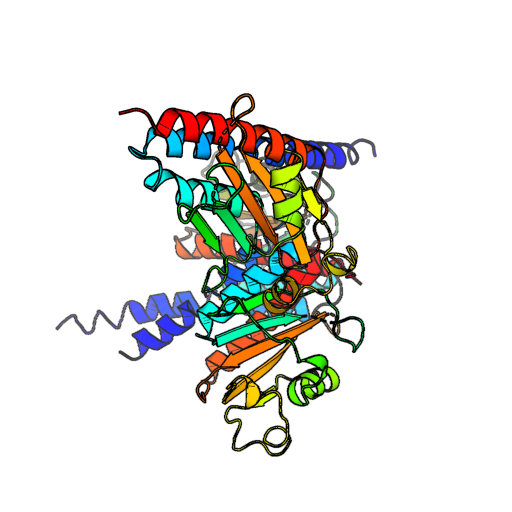N 1
ATOM 641 C CA . GLN A 1 94 ? 15.760 86.009 -9.411 1.00 71.74 225 GLN A CA 1
ATOM 642 C C . GLN A 1 94 ? 14.438 86.743 -9.560 1.00 69.57 225 GLN A C 1
ATOM 643 O O . GLN A 1 94 ? 13.781 86.637 -10.599 1.00 69.79 225 GLN A O 1
ATOM 649 N N . ASP A 1 95 ? 14.040 87.476 -8.525 1.00 66.77 226 ASP A N 1
ATOM 650 C CA . ASP A 1 95 ? 12.720 88.100 -8.495 1.00 64.04 226 ASP A CA 1
ATOM 651 C C . ASP A 1 95 ? 12.766 89.601 -8.783 1.00 63.15 226 ASP A C 1
ATOM 652 O O . ASP A 1 95 ? 13.446 90.324 -8.078 1.00 63.13 226 ASP A O 1
ATOM 657 N N . PRO A 1 96 ? 12.054 90.066 -9.829 1.00 62.34 227 PRO A N 1
ATOM 658 C CA . PRO A 1 96 ? 11.997 91.500 -10.086 1.00 61.80 227 PRO A CA 1
ATOM 659 C C . PRO A 1 96 ? 11.346 92.271 -8.955 1.00 60.45 227 PRO A C 1
ATOM 660 O O . PRO A 1 96 ? 11.740 93.402 -8.674 1.00 61.07 227 PRO A O 1
ATOM 664 N N . LEU A 1 97 ? 10.367 91.663 -8.306 1.00 58.39 228 LEU A N 1
ATOM 665 C CA . LEU A 1 97 ? 9.670 92.332 -7.239 1.00 56.67 228 LEU A CA 1
ATOM 666 C C . LEU A 1 97 ? 10.625 92.622 -6.081 1.00 56.79 228 LEU A C 1
ATOM 667 O O . LEU A 1 97 ? 10.758 93.775 -5.683 1.00 56.83 228 LEU A O 1
ATOM 672 N N . THR A 1 98 ? 11.297 91.589 -5.570 1.00 57.12 229 THR A N 1
ATOM 673 C CA . THR A 1 98 ? 12.370 91.734 -4.564 1.00 58.01 229 THR A CA 1
ATOM 674 C C . THR A 1 98 ? 13.474 92.724 -4.980 1.00 59.84 229 THR A C 1
ATOM 675 O O . THR A 1 98 ? 13.951 93.545 -4.191 1.00 59.98 229 THR A O 1
ATOM 679 N N . ASN A 1 99 ? 13.887 92.630 -6.227 1.00 61.93 230 ASN A N 1
ATOM 680 C CA . ASN A 1 99 ? 14.922 93.519 -6.707 1.00 64.36 230 ASN A CA 1
ATOM 681 C C . ASN A 1 99 ? 14.508 95.005 -6.658 1.00 64.61 230 ASN A C 1
ATOM 682 O O . ASN A 1 99 ? 15.332 95.884 -6.374 1.00 65.10 230 ASN A O 1
ATOM 687 N N . GLU A 1 100 ? 13.233 95.275 -6.932 1.00 64.09 231 GLU A N 1
ATOM 688 C CA . GLU A 1 100 ? 12.708 96.626 -6.829 1.00 64.00 231 GLU A CA 1
ATOM 689 C C . GLU A 1 100 ? 12.646 97.086 -5.352 1.00 63.00 231 GLU A C 1
ATOM 690 O O . GLU A 1 100 ? 12.937 98.253 -5.035 1.00 63.35 231 GLU A O 1
ATOM 696 N N . ALA A 1 101 ? 12.298 96.169 -4.454 1.00 61.02 232 ALA A N 1
ATOM 697 C CA . ALA A 1 101 ? 12.257 96.500 -3.041 1.00 59.86 232 ALA A CA 1
ATOM 698 C C . ALA A 1 101 ? 13.638 96.898 -2.546 1.00 60.11 232 ALA A C 1
ATOM 699 O O . ALA A 1 101 ? 13.793 97.915 -1.876 1.00 60.89 232 ALA A O 1
ATOM 701 N N . ILE A 1 102 ? 14.641 96.104 -2.882 1.00 60.18 233 ILE A N 1
ATOM 702 C CA . ILE A 1 102 ? 16.004 96.390 -2.469 1.00 61.57 233 ILE A CA 1
ATOM 703 C C . ILE A 1 102 ? 16.494 97.747 -3.012 1.00 63.31 233 ILE A C 1
ATOM 704 O O . ILE A 1 102 ? 17.106 98.529 -2.297 1.00 63.90 233 ILE A O 1
ATOM 709 N N . ALA A 1 103 ? 16.197 98.018 -4.271 1.00 64.42 234 ALA A N 1
ATOM 710 C CA . ALA A 1 103 ? 16.580 99.250 -4.915 1.00 66.18 234 ALA A CA 1
ATOM 711 C C . ALA A 1 103 ? 15.890 100.493 -4.333 1.00 66.62 234 ALA A C 1
ATOM 712 O O . ALA A 1 103 ? 16.547 101.539 -4.141 1.00 67.61 234 ALA A O 1
ATOM 714 N N . THR A 1 104 ? 14.589 100.391 -4.046 1.00 65.22 235 THR A N 1
ATOM 715 C CA . THR A 1 104 ? 13.784 101.591 -3.742 1.00 64.61 235 THR A CA 1
ATOM 716 C C . THR A 1 104 ? 13.462 101.759 -2.267 1.00 63.49 235 THR A C 1
ATOM 717 O O . THR A 1 104 ? 12.952 102.806 -1.840 1.00 63.70 235 THR A O 1
ATOM 721 N N . GLY A 1 105 ? 13.741 100.723 -1.492 1.00 61.96 236 GLY A N 1
ATOM 722 C CA . GLY A 1 105 ? 13.432 100.771 -0.081 1.00 60.24 236 GLY A CA 1
ATOM 723 C C . GLY A 1 105 ? 11.944 100.878 0.190 1.00 58.73 236 GLY A C 1
ATOM 724 O O . GLY A 1 105 ? 11.552 101.185 1.311 1.00 58.50 236 GLY A O 1
ATOM 725 N N . GLN A 1 106 ? 11.124 100.616 -0.831 1.00 57.58 237 GLN A N 1
ATOM 726 C CA . GLN A 1 106 ? 9.670 100.646 -0.680 1.00 56.38 237 GLN A CA 1
ATOM 727 C C . GLN A 1 106 ? 9.024 99.271 -0.688 1.00 54.52 237 GLN A C 1
ATOM 728 O O . GLN A 1 106 ? 9.478 98.344 -1.375 1.00 54.23 237 GLN A O 1
ATOM 734 N N . ILE A 1 107 ? 7.929 99.165 0.054 1.00 52.38 238 ILE A N 1
ATOM 735 C CA . ILE A 1 107 ? 7.043 98.031 -0.094 1.00 50.75 238 ILE A CA 1
ATOM 736 C C . ILE A 1 107 ? 6.620 97.841 -1.567 1.00 50.17 238 ILE A C 1
ATOM 737 O O . ILE A 1 107 ? 6.370 98.819 -2.265 1.00 50.66 238 ILE A O 1
ATOM 742 N N . GLN A 1 108 ? 6.564 96.586 -2.017 1.00 48.82 239 GLN A N 1
ATOM 743 C CA . GLN A 1 108 ? 6.125 96.233 -3.368 1.00 48.06 239 GLN A CA 1
ATOM 744 C C . GLN A 1 108 ? 4.971 95.225 -3.285 1.00 46.97 239 GLN A C 1
ATOM 745 O O . GLN A 1 108 ? 5.115 94.131 -2.706 1.00 46.36 239 GLN A O 1
ATOM 751 N N . VAL A 1 109 ? 3.834 95.614 -3.865 1.00 46.00 240 VAL A N 1
ATOM 752 C CA . VAL A 1 109 ? 2.622 94.844 -3.814 1.00 44.41 240 VAL A CA 1
ATOM 753 C C . VAL A 1 109 ? 2.219 94.436 -5.210 1.00 45.00 240 VAL A C 1
ATOM 754 O O . VAL A 1 109 ? 2.001 95.265 -6.072 1.00 46.00 240 VAL A O 1
ATOM 758 N N . ALA A 1 110 ? 2.134 93.133 -5.429 1.00 44.58 241 ALA A N 1
ATOM 759 C CA . ALA A 1 110 ? 1.673 92.598 -6.675 1.00 44.95 241 ALA A CA 1
ATOM 760 C C . ALA A 1 110 ? 0.489 91.750 -6.264 1.00 45.64 241 ALA A C 1
ATOM 761 O O . ALA A 1 110 ? 0.649 90.597 -5.829 1.00 45.18 241 ALA A O 1
ATOM 763 N N . ALA A 1 111 ? -0.696 92.350 -6.370 1.00 46.18 242 ALA A N 1
ATOM 764 C CA . ALA A 1 111 ? -1.903 91.747 -5.858 1.00 46.80 242 ALA A CA 1
ATOM 765 C C . ALA A 1 111 ? -2.374 90.566 -6.715 1.00 48.24 242 ALA A C 1
ATOM 766 O O . ALA A 1 111 ? -3.151 89.722 -6.256 1.00 48.12 242 ALA A O 1
ATOM 768 N N . ASN A 1 112 ? -1.894 90.507 -7.952 1.00 50.12 243 ASN A N 1
ATOM 769 C CA . ASN A 1 112 ? -2.400 89.548 -8.926 1.00 52.10 243 ASN A CA 1
ATOM 770 C C . ASN A 1 112 ? -1.406 89.326 -10.073 1.00 53.29 243 ASN A C 1
ATOM 771 O O . ASN A 1 112 ? -1.544 89.895 -11.149 1.00 53.89 243 ASN A O 1
ATOM 776 N N . ILE A 1 113 ? -0.412 88.479 -9.823 1.00 53.98 244 ILE A N 1
ATOM 777 C CA . ILE A 1 113 ? 0.653 88.154 -10.780 1.00 55.68 244 ILE A CA 1
ATOM 778 C C . ILE A 1 113 ? 0.230 88.088 -12.249 1.00 57.95 244 ILE A C 1
ATOM 779 O O . ILE A 1 113 ? 0.966 88.555 -13.102 1.00 58.58 244 ILE A O 1
ATOM 784 N N . ALA A 1 114 ? -0.927 87.509 -12.568 1.00 59.93 245 ALA A N 1
ATOM 785 C CA . ALA A 1 114 ? -1.277 87.323 -13.989 1.00 62.15 245 ALA A CA 1
ATOM 786 C C . ALA A 1 114 ? -1.285 88.675 -14.714 1.00 63.25 245 ALA A C 1
ATOM 787 O O . ALA A 1 114 ? -1.150 88.759 -15.942 1.00 63.63 245 ALA A O 1
ATOM 789 N N . LYS A 1 115 ? -1.403 89.729 -13.919 1.00 63.30 246 LYS A N 1
ATOM 790 C CA . LYS A 1 115 ? -1.528 91.075 -14.445 1.00 64.37 246 LYS A CA 1
ATOM 791 C C . LYS A 1 115 ? -0.276 91.887 -14.523 1.00 66.84 246 LYS A C 1
ATOM 792 O O . LYS A 1 115 ? -0.212 92.768 -15.353 1.00 68.27 246 LYS A O 1
ATOM 798 N N . ASP A 1 116 ? 0.701 91.637 -13.667 1.00 69.00 247 ASP A N 1
ATOM 799 C CA . ASP A 1 116 ? 1.999 92.225 -13.911 1.00 72.30 247 ASP A CA 1
ATOM 800 C C . ASP A 1 116 ? 2.659 91.438 -15.036 1.00 74.76 247 ASP A C 1
ATOM 801 O O . ASP A 1 116 ? 3.065 90.292 -14.837 1.00 74.48 247 ASP A O 1
ATOM 806 N N . PRO A 1 117 ? 2.765 92.047 -16.229 1.00 77.50 248 PRO A N 1
ATOM 807 C CA . PRO A 1 117 ? 3.414 91.309 -17.310 1.00 79.07 248 PRO A CA 1
ATOM 808 C C . PRO A 1 117 ? 4.905 91.091 -17.030 1.00 79.04 248 PRO A C 1
ATOM 809 O O . PRO A 1 117 ? 5.480 90.133 -17.524 1.00 79.82 248 PRO A O 1
ATOM 813 N N . LYS A 1 118 ? 5.509 91.948 -16.210 1.00 78.64 249 LYS A N 1
ATOM 814 C CA . LYS A 1 118 ? 6.908 91.786 -15.825 1.00 77.99 249 LYS A CA 1
ATOM 815 C C . LYS A 1 118 ? 7.074 90.606 -14.859 1.00 76.88 249 LYS A C 1
ATOM 816 O O . LYS A 1 118 ? 8.195 90.187 -14.573 1.00 77.29 249 LYS A O 1
ATOM 818 N N . LEU A 1 119 ? 5.960 90.053 -14.383 1.00 75.61 250 LEU A N 1
ATOM 819 C CA . LEU A 1 119 ? 5.991 88.934 -13.440 1.00 73.94 250 LEU A CA 1
ATOM 820 C C . LEU A 1 119 ? 5.284 87.654 -13.925 1.00 74.35 250 LEU A C 1
ATOM 821 O O . LEU A 1 119 ? 5.651 86.552 -13.512 1.00 73.78 250 LEU A O 1
ATOM 826 N N . ALA A 1 120 ? 4.270 87.808 -14.779 1.00 75.33 251 ALA A N 1
ATOM 827 C CA . ALA A 1 120 ? 3.441 86.685 -15.233 1.00 76.28 251 ALA A CA 1
ATOM 828 C C . ALA A 1 120 ? 4.207 85.588 -15.979 1.00 77.22 251 ALA A C 1
ATOM 829 O O . ALA A 1 120 ? 3.825 84.424 -15.934 1.00 78.00 251 ALA A O 1
ATOM 831 N N . SER A 1 121 ? 5.295 85.940 -16.645 1.00 78.04 252 SER A N 1
ATOM 832 C CA . SER A 1 121 ? 6.020 84.948 -17.430 1.00 78.89 252 SER A CA 1
ATOM 833 C C . SER A 1 121 ? 7.240 84.355 -16.730 1.00 77.97 252 SER A C 1
ATOM 834 O O . SER A 1 121 ? 8.049 83.668 -17.355 1.00 78.37 252 SER A O 1
ATOM 837 N N . ILE A 1 122 ? 7.384 84.635 -15.440 1.00 76.47 253 ILE A N 1
ATOM 838 C CA . ILE A 1 122 ? 8.514 84.133 -14.665 1.00 75.32 253 ILE A CA 1
ATOM 839 C C . ILE A 1 122 ? 8.194 82.685 -14.265 1.00 74.60 253 ILE A C 1
ATOM 840 O O . ILE A 1 122 ? 7.178 82.425 -13.613 1.00 74.59 253 ILE A O 1
ATOM 845 N N . SER A 1 123 ? 9.049 81.750 -14.683 1.00 74.17 254 SER A N 1
ATOM 846 C CA . SER A 1 123 ? 8.867 80.316 -14.410 1.00 72.90 254 SER A CA 1
ATOM 847 C C . SER A 1 123 ? 8.582 80.053 -12.928 1.00 71.28 254 SER A C 1
ATOM 848 O O . SER A 1 123 ? 7.698 79.260 -12.573 1.00 71.25 254 SER A O 1
ATOM 850 N N . GLN A 1 124 ? 9.301 80.747 -12.058 1.00 68.88 255 GLN A N 1
ATOM 851 C CA . GLN A 1 124 ? 9.191 80.443 -10.654 1.00 66.60 255 GLN A CA 1
ATOM 852 C C . GLN A 1 124 ? 7.832 80.803 -10.077 1.00 64.68 255 GLN A C 1
ATOM 853 O O . GLN A 1 124 ? 7.319 80.074 -9.228 1.00 64.55 255 GLN A O 1
ATOM 859 N N . TYR A 1 125 ? 7.246 81.913 -10.520 1.00 62.86 256 TYR A N 1
ATOM 860 C CA . TYR A 1 125 ? 5.931 82.279 -10.0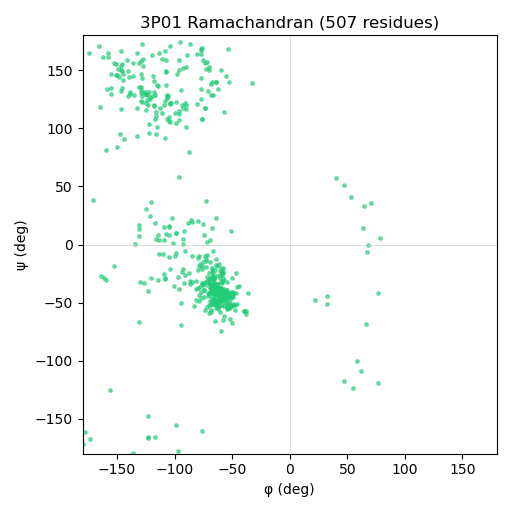16 1.00 60.86 256 TYR A CA 1
ATOM 861 C C . TYR A 1 125 ? 4.946 81.216 -10.464 1.00 61.31 256 TYR A C 1
ATOM 862 O O . TYR A 1 125 ? 4.123 80.747 -9.667 1.00 61.40 256 TYR A O 1
ATOM 871 N N . GLN A 1 126 ? 5.071 80.806 -11.725 1.00 61.79 257 GLN A N 1
ATOM 872 C CA . GLN A 1 126 ? 4.189 79.807 -12.321 1.00 62.64 257 GLN A CA 1
ATOM 873 C C . GLN A 1 126 ? 4.285 78.466 -11.614 1.00 61.88 257 GLN A C 1
ATOM 874 O O . GLN A 1 126 ? 3.282 77.964 -11.133 1.00 61.50 257 GLN A O 1
ATOM 880 N N . ASP A 1 127 ? 5.488 77.908 -11.511 1.00 61.72 258 ASP A N 1
ATOM 881 C CA . ASP A 1 127 ? 5.640 76.557 -10.953 1.00 61.94 258 ASP A CA 1
ATOM 882 C C . ASP A 1 127 ? 5.289 76.459 -9.488 1.00 59.88 258 ASP A C 1
ATOM 883 O O . ASP A 1 127 ? 4.929 75.379 -9.025 1.00 60.35 258 ASP A O 1
ATOM 888 N N . ASN A 1 128 ? 5.422 77.559 -8.751 1.00 56.91 259 ASN A N 1
ATOM 889 C CA . ASN A 1 128 ? 5.006 77.577 -7.344 1.00 54.48 259 ASN A CA 1
ATOM 890 C C . ASN A 1 128 ? 3.566 78.011 -7.125 1.00 53.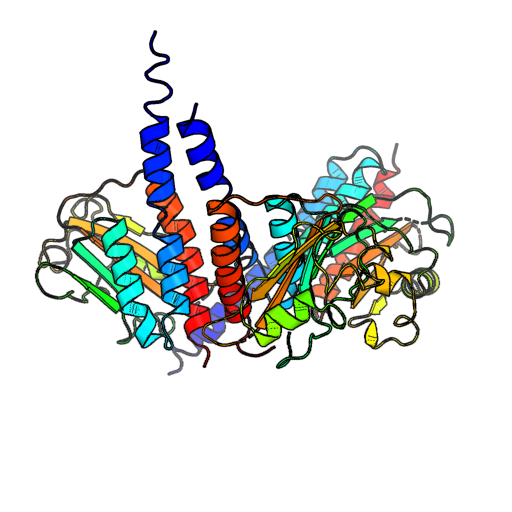45 259 ASN A C 1
ATOM 891 O O . ASN A 1 128 ? 3.075 77.993 -5.986 1.00 52.74 259 ASN A O 1
ATOM 896 N N . GLY A 1 129 ? 2.911 78.430 -8.209 1.00 52.89 260 GLY A N 1
ATOM 897 C CA . GLY A 1 129 ? 1.495 78.771 -8.178 1.00 51.72 260 GLY A CA 1
ATOM 898 C C . GLY A 1 129 ? 1.266 80.049 -7.410 1.00 50.01 260 GLY A C 1
ATOM 899 O O . GLY A 1 129 ? 0.258 80.201 -6.735 1.00 49.80 260 GLY A O 1
ATOM 900 N N . ILE A 1 130 ? 2.202 80.976 -7.527 1.00 48.92 261 ILE A N 1
ATOM 901 C CA . ILE A 1 130 ? 2.085 82.183 -6.767 1.00 48.38 261 ILE A CA 1
ATOM 902 C C . ILE A 1 130 ? 1.334 83.260 -7.502 1.00 48.15 261 ILE A C 1
ATOM 903 O O . ILE A 1 130 ? 1.750 83.705 -8.537 1.00 48.76 261 ILE A O 1
ATOM 908 N N . GLN A 1 131 ? 0.189 83.651 -6.960 1.00 47.90 262 GLN A N 1
ATOM 909 C CA . GLN A 1 131 ? -0.706 84.559 -7.679 1.00 47.52 262 GLN A CA 1
ATOM 910 C C . GLN A 1 131 ? -0.782 85.949 -7.057 1.00 46.31 262 GLN A C 1
ATOM 911 O O . GLN A 1 131 ? -1.378 86.837 -7.640 1.00 46.71 262 GLN A O 1
ATOM 917 N N . SER A 1 132 ? -0.182 86.117 -5.875 1.00 44.40 263 SER A N 1
ATOM 918 C CA . SER A 1 132 ? 0.021 87.422 -5.271 1.00 42.95 263 SER A CA 1
ATOM 919 C C . SER A 1 132 ? 1.292 87.420 -4.427 1.00 42.42 263 SER A C 1
ATOM 920 O O . SER A 1 132 ? 1.688 86.385 -3.897 1.00 42.47 263 SER A O 1
ATOM 923 N N . HIS A 1 133 ? 1.931 88.580 -4.298 1.00 42.09 264 HIS A N 1
ATOM 924 C CA . HIS A 1 133 ? 3.238 88.660 -3.652 1.00 41.60 264 HIS A CA 1
ATOM 925 C C . HIS A 1 133 ? 3.477 90.075 -3.088 1.00 41.84 264 HIS A C 1
ATOM 926 O O . HIS A 1 133 ? 3.274 91.077 -3.780 1.00 42.43 264 HIS A O 1
ATOM 933 N N . VAL A 1 134 ? 3.865 90.157 -1.824 1.00 41.58 265 VAL A N 1
ATOM 934 C CA . VAL A 1 134 ? 4.205 91.429 -1.219 1.00 41.76 265 VAL A CA 1
ATOM 935 C C . VAL A 1 134 ? 5.590 91.257 -0.687 1.00 42.13 265 VAL A C 1
ATOM 936 O O . VAL A 1 134 ? 5.859 90.275 0.024 1.00 42.25 265 VAL A O 1
ATOM 940 N N . VAL A 1 135 ? 6.476 92.186 -1.026 1.00 42.71 266 VAL A N 1
ATOM 941 C CA . VAL A 1 135 ? 7.804 92.174 -0.430 1.00 43.81 266 VAL A CA 1
ATOM 942 C C . VAL A 1 135 ? 8.146 93.537 0.121 1.00 44.59 266 VAL A C 1
ATOM 943 O O . VAL A 1 135 ? 7.960 94.565 -0.539 1.00 45.46 266 VAL A O 1
ATOM 947 N N . ILE A 1 136 ? 8.606 93.527 1.362 1.00 44.81 267 ILE A N 1
ATOM 948 C CA . ILE A 1 136 ? 8.814 94.735 2.120 1.00 45.49 267 ILE A CA 1
ATOM 949 C C . ILE A 1 136 ? 10.264 94.776 2.594 1.00 46.51 267 ILE A C 1
ATOM 950 O O . ILE A 1 136 ? 10.770 93.813 3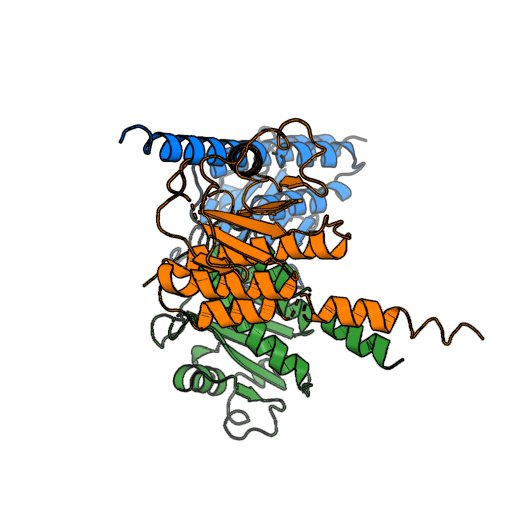.153 1.00 46.14 267 ILE A O 1
ATOM 955 N N . PRO A 1 137 ? 10.959 95.888 2.345 1.00 48.23 268 PRO A N 1
ATOM 956 C CA . PRO A 1 137 ? 12.310 95.887 2.867 1.00 49.41 268 PRO A CA 1
ATOM 957 C C . PRO A 1 137 ? 12.258 96.053 4.369 1.00 50.08 268 PRO A C 1
ATOM 958 O O . PRO A 1 137 ? 11.289 96.573 4.922 1.00 49.49 268 PRO A O 1
ATOM 962 N N . ILE A 1 138 ? 13.305 95.594 5.024 1.00 51.42 269 ILE A N 1
ATOM 963 C CA . ILE A 1 138 ? 13.370 95.670 6.452 1.00 52.22 269 ILE A CA 1
ATOM 964 C C . ILE A 1 138 ? 14.518 96.586 6.814 1.00 54.35 269 ILE A C 1
ATOM 965 O O . ILE A 1 138 ? 15.689 96.192 6.747 1.00 55.39 269 ILE A O 1
ATOM 970 N N . THR A 1 139 ? 14.150 97.828 7.152 1.00 55.51 270 THR A N 1
ATOM 971 C CA . THR A 1 139 ? 15.085 98.951 7.229 1.00 57.60 270 THR A CA 1
ATOM 972 C C . THR A 1 139 ? 15.114 99.578 8.612 1.00 58.56 270 THR A C 1
ATOM 973 O O . THR A 1 139 ? 14.077 99.981 9.148 1.00 58.19 270 THR A O 1
ATOM 977 N N . TYR A 1 140 ? 16.308 99.669 9.184 1.00 60.36 271 TYR A N 1
ATOM 978 C CA . TYR A 1 140 ? 16.468 100.314 10.469 1.00 62.50 271 TYR A CA 1
ATOM 979 C C . TYR A 1 140 ? 17.197 101.624 10.293 1.00 64.57 271 TYR A C 1
ATOM 980 O O . TYR A 1 140 ? 18.327 101.634 9.857 1.00 64.76 271 TYR A O 1
ATOM 989 N N . ARG A 1 141 ? 16.554 102.723 10.678 1.00 66.75 272 ARG A N 1
ATOM 990 C CA . ARG A 1 141 ? 17.006 104.060 10.305 1.00 69.95 272 ARG A CA 1
ATOM 991 C C . ARG A 1 141 ? 17.098 104.039 8.793 1.00 71.39 272 ARG A C 1
ATOM 992 O O . ARG A 1 141 ? 16.097 103.685 8.157 1.00 71.56 272 ARG A O 1
ATOM 1000 N N . ASN A 1 142 ? 18.232 104.335 8.176 1.00 73.52 273 ASN A N 1
ATOM 1001 C CA . ASN A 1 142 ? 18.261 104.096 6.726 1.00 74.32 273 ASN A CA 1
ATOM 1002 C C . ASN A 1 142 ? 18.984 102.808 6.276 1.00 74.76 273 ASN A C 1
ATOM 1003 O O . ASN A 1 142 ? 19.059 102.539 5.083 1.00 75.13 273 ASN A O 1
ATOM 1008 N N . GLU A 1 143 ? 19.487 102.013 7.221 1.00 75.38 274 GLU A N 1
ATOM 1009 C CA . GLU A 1 143 ? 20.168 100.734 6.933 1.00 75.84 274 GLU A CA 1
ATOM 1010 C C . GLU A 1 143 ? 19.190 99.638 6.582 1.00 73.63 274 GLU A C 1
ATOM 1011 O O . GLU A 1 143 ? 18.430 99.182 7.431 1.00 73.25 274 GLU A O 1
ATOM 1025 N N . LEU A 1 145 ? 18.387 96.061 6.242 1.00 66.87 276 LEU A N 1
ATOM 1026 C CA . LEU A 1 145 ? 18.955 94.836 6.787 1.00 65.61 276 LEU A CA 1
ATOM 1027 C C . LEU A 1 145 ? 18.566 93.615 6.015 1.00 63.43 276 LEU A C 1
ATOM 1028 O O . LEU A 1 145 ? 19.310 92.646 6.008 1.00 64.27 276 LEU A O 1
ATOM 1033 N N . GLY A 1 146 ? 17.402 93.645 5.379 1.00 60.62 277 GLY A N 1
ATOM 1034 C CA . GLY A 1 146 ? 16.911 92.471 4.675 1.00 58.05 277 GLY A CA 1
ATOM 1035 C C . GLY A 1 146 ? 15.578 92.699 4.004 1.00 55.78 277 GLY A C 1
ATOM 1036 O O . GLY A 1 146 ? 15.104 93.826 3.939 1.00 55.91 277 GLY A O 1
ATOM 1037 N N . VAL A 1 147 ? 14.981 91.628 3.490 1.00 53.88 278 VAL A N 1
ATOM 1038 C CA . VAL A 1 147 ? 13.624 91.687 2.923 1.00 51.82 278 VAL A CA 1
ATOM 1039 C C . VAL A 1 147 ? 12.733 90.632 3.545 1.00 50.06 278 VAL A C 1
ATOM 1040 O O . VAL A 1 147 ? 13.194 89.591 4.008 1.00 50.33 278 VAL A O 1
ATOM 1044 N N . LEU A 1 148 ? 11.443 90.912 3.547 1.00 48.06 279 LEU A N 1
ATOM 1045 C CA . LEU A 1 148 ? 10.458 89.962 4.021 1.00 46.11 279 LEU A CA 1
ATOM 1046 C C . LEU A 1 148 ? 9.486 89.801 2.871 1.00 45.14 279 LEU A C 1
ATOM 1047 O O . LEU A 1 148 ? 9.031 90.797 2.277 1.00 44.96 279 LEU A O 1
ATOM 1052 N N . SER A 1 149 ? 9.226 88.545 2.517 1.00 44.05 280 SER A N 1
ATOM 1053 C CA . SER A 1 149 ? 8.425 88.209 1.355 1.00 42.98 280 SER A CA 1
ATOM 1054 C C . SER A 1 149 ? 7.189 87.462 1.840 1.00 41.90 280 SER A C 1
ATOM 1055 O O . SER A 1 149 ? 7.309 86.534 2.640 1.00 41.77 280 SER A O 1
ATOM 1058 N N . LEU A 1 150 ? 6.014 87.877 1.372 1.00 40.72 281 LEU A N 1
ATOM 1059 C CA . LEU A 1 150 ? 4.773 87.174 1.684 1.00 39.86 281 LEU A CA 1
ATOM 1060 C C . LEU A 1 150 ? 4.159 86.684 0.399 1.00 39.95 281 LEU A C 1
ATOM 1061 O O . LEU A 1 150 ? 3.975 87.472 -0.524 1.00 40.11 281 LEU A O 1
ATOM 1066 N N . GLN A 1 151 ? 3.836 85.390 0.343 1.00 40.47 282 GLN A N 1
ATOM 1067 C CA . GLN A 1 151 ? 3.397 84.731 -0.906 1.00 40.82 282 GLN A CA 1
ATOM 1068 C C . GLN A 1 151 ? 2.112 83.951 -0.722 1.00 40.58 282 GLN A C 1
ATOM 1069 O O . GLN A 1 151 ? 1.957 83.190 0.270 1.00 40.22 282 GLN A O 1
ATOM 1075 N N . TRP A 1 152 ? 1.210 84.119 -1.693 1.00 40.28 283 TRP A N 1
ATOM 1076 C CA . TRP A 1 152 ? -0.092 83.430 -1.695 1.00 40.32 283 TRP A CA 1
ATOM 1077 C C . TRP A 1 152 ? -0.408 82.753 -3.026 1.00 41.48 283 TRP A C 1
ATOM 1078 O O . TRP A 1 152 ? 0.083 83.165 -4.094 1.00 42.22 283 TRP A O 1
ATOM 1089 N N . GLN A 1 153 ? -1.261 81.735 -2.985 1.00 42.24 284 GLN A N 1
ATOM 1090 C CA . GLN A 1 153 ? -1.626 81.042 -4.220 1.00 43.13 284 GLN A CA 1
ATOM 1091 C C . GLN A 1 153 ? -2.892 81.617 -4.863 1.00 44.31 284 GLN A C 1
ATOM 1092 O O . GLN A 1 153 ? -3.340 81.136 -5.914 1.00 45.23 284 GLN A O 1
ATOM 1098 N N . GLN A 1 154 ? -3.460 82.642 -4.232 1.00 44.17 285 GLN A N 1
ATOM 1099 C CA . GLN A 1 154 ? -4.620 83.325 -4.773 1.00 45.12 285 GLN A CA 1
ATOM 1100 C C . GLN A 1 154 ? -4.360 84.822 -4.831 1.00 45.50 285 GLN A C 1
ATOM 1101 O O . GLN A 1 154 ? -3.491 85.327 -4.131 1.00 44.82 285 GLN A O 1
ATOM 1107 N N . PRO A 1 155 ? -5.112 85.552 -5.665 1.00 47.01 286 PRO A N 1
ATOM 1108 C CA . PRO A 1 155 ? -4.955 87.002 -5.639 1.00 47.37 286 PRO A CA 1
ATOM 1109 C C . PRO A 1 155 ? -5.456 87.529 -4.333 1.00 48.12 286 PRO A C 1
ATOM 1110 O O . PRO A 1 155 ? -6.466 87.021 -3.833 1.00 49.29 286 PRO A O 1
ATOM 1114 N N . ILE A 1 156 ? -4.747 88.508 -3.769 1.00 48.16 287 ILE A N 1
ATOM 1115 C CA . ILE A 1 156 ? -5.176 89.214 -2.562 1.00 48.18 287 ILE A CA 1
ATOM 1116 C C . ILE A 1 156 ? -5.620 90.627 -2.865 1.00 49.26 287 ILE A C 1
ATOM 1117 O O . ILE A 1 156 ? -5.343 91.192 -3.901 1.00 49.39 287 ILE A O 1
ATOM 1122 N N . SER A 1 157 ? -6.269 91.203 -1.878 1.00 50.84 288 SER A N 1
ATOM 1123 C CA . SER A 1 157 ? -6.780 92.541 -1.918 1.00 52.04 288 SER A CA 1
ATOM 1124 C C . SER A 1 157 ? -6.599 93.073 -0.501 1.00 51.36 288 SER A C 1
ATOM 1125 O O . SER A 1 157 ? -7.458 92.895 0.344 1.00 51.52 288 SER A O 1
ATOM 1128 N N . LEU A 1 158 ? -5.454 93.692 -0.236 1.00 50.82 289 LEU A N 1
ATOM 1129 C CA . LEU A 1 158 ? -5.116 94.177 1.100 1.00 49.85 289 LEU A CA 1
ATOM 1130 C C . LEU A 1 158 ? -5.931 95.395 1.539 1.00 50.10 289 LEU A C 1
ATOM 1131 O O . LEU A 1 158 ? -6.063 96.335 0.779 1.00 50.26 289 LEU A O 1
ATOM 1136 N N . ARG A 1 159 ? -6.481 95.368 2.750 1.00 49.83 290 ARG A N 1
ATOM 1137 C CA . ARG A 1 159 ? -7.148 96.530 3.322 1.00 50.96 290 ARG A CA 1
ATOM 1138 C C . ARG A 1 159 ? -6.140 97.593 3.791 1.00 50.85 290 ARG A C 1
ATOM 1139 O O . ARG A 1 159 ? -4.974 97.270 4.042 1.00 49.79 290 ARG A O 1
ATOM 1147 N N . GLU A 1 160 ? -6.592 98.844 3.918 1.00 52.09 291 GLU A N 1
ATOM 1148 C CA . GLU A 1 160 ? -5.762 99.922 4.487 1.00 53.34 291 GLU A CA 1
ATOM 1149 C C . GLU A 1 160 ? -5.109 99.503 5.805 1.00 51.84 291 GLU A C 1
ATOM 1150 O O . GLU A 1 160 ? -3.896 99.644 5.975 1.00 50.74 291 GLU A O 1
ATOM 1156 N N . ASP A 1 161 ? -5.915 98.991 6.736 1.00 51.42 292 ASP A N 1
ATOM 1157 C CA . ASP A 1 161 ? -5.377 98.524 8.016 1.00 50.79 292 ASP A CA 1
ATOM 1158 C C . ASP A 1 161 ? -4.292 97.441 7.834 1.00 48.87 292 ASP A C 1
ATOM 1159 O O . ASP A 1 161 ? -3.282 97.461 8.536 1.00 48.61 292 ASP A O 1
ATOM 1164 N N . GLU A 1 162 ? -4.455 96.532 6.873 1.00 47.29 293 GLU A N 1
ATOM 1165 C CA . GLU A 1 162 ? -3.419 95.516 6.676 1.00 45.55 293 GLU A CA 1
ATOM 1166 C C . GLU A 1 162 ? -2.101 96.122 6.188 1.00 44.60 293 GLU A C 1
ATOM 1167 O O . GLU A 1 162 ? -1.024 95.625 6.543 1.00 44.09 293 GLU A O 1
ATOM 1173 N N . LEU A 1 163 ? -2.171 97.184 5.386 1.00 44.16 294 LEU A N 1
ATOM 1174 C CA . LEU A 1 163 ? -0.947 97.823 4.914 1.00 43.87 294 LEU A CA 1
ATOM 1175 C C . LEU A 1 163 ? -0.212 98.591 6.027 1.00 44.02 294 LEU A C 1
ATOM 1176 O O . LEU A 1 163 ? 1.035 98.520 6.129 1.00 43.76 294 LEU A O 1
ATOM 1181 N N . THR A 1 164 ? -0.975 99.306 6.859 1.00 44.07 295 THR A N 1
ATOM 1182 C CA . THR A 1 164 ? -0.428 99.944 8.058 1.00 44.57 295 THR A CA 1
ATOM 1183 C C . THR A 1 164 ? 0.282 98.875 8.913 1.00 43.51 295 THR A C 1
ATOM 1184 O O . THR A 1 164 ? 1.458 99.027 9.238 1.00 43.88 295 THR A O 1
ATOM 1188 N N . LEU A 1 165 ? -0.394 97.765 9.209 1.00 42.18 296 LEU A N 1
ATOM 1189 C CA . LEU A 1 165 ? 0.253 96.685 9.955 1.00 41.22 296 LEU A CA 1
ATOM 1190 C C . LEU A 1 165 ? 1.551 96.184 9.325 1.00 41.24 296 LEU A C 1
ATOM 1191 O O . LEU A 1 165 ? 2.496 95.884 10.044 1.00 41.67 296 LEU A O 1
ATOM 1196 N N . ILE A 1 166 ? 1.612 96.083 8.001 1.00 41.29 297 ILE A N 1
ATOM 1197 C CA . ILE A 1 166 ? 2.843 95.610 7.358 1.00 41.15 297 ILE A CA 1
ATOM 1198 C C . ILE A 1 166 ? 3.938 96.633 7.549 1.00 41.83 297 ILE A C 1
ATOM 1199 O O . ILE A 1 166 ? 5.078 96.262 7.801 1.00 40.97 297 ILE A O 1
ATOM 1204 N N . HIS A 1 167 ? 3.586 97.916 7.461 1.00 43.46 298 HIS A N 1
ATOM 1205 C CA . HIS A 1 167 ? 4.607 98.968 7.563 1.00 45.64 298 HIS A CA 1
ATOM 1206 C C . HIS A 1 167 ? 5.204 99.030 8.962 1.00 45.54 298 HIS A C 1
ATOM 1207 O O . HIS A 1 167 ? 6.428 99.058 9.134 1.00 45.78 298 HIS A O 1
ATOM 1214 N N . LEU A 1 168 ? 4.326 99.017 9.954 1.00 44.87 299 LEU A N 1
ATOM 1215 C CA . LEU A 1 168 ? 4.751 99.032 11.330 1.00 44.58 299 LEU A CA 1
ATOM 1216 C C . LEU A 1 168 ? 5.508 97.743 11.743 1.00 44.20 299 LEU A C 1
ATOM 1217 O O . LEU A 1 168 ? 6.577 97.826 12.386 1.00 44.02 299 LEU A O 1
ATOM 1222 N N . SER A 1 169 ? 4.947 96.585 11.379 1.00 43.15 300 SER A N 1
ATOM 1223 C CA . SER A 1 169 ? 5.564 95.278 11.607 1.00 43.44 300 SER A CA 1
ATOM 1224 C C . SER A 1 169 ? 6.997 95.249 11.187 1.00 43.31 300 SER A C 1
ATOM 1225 O O . SER A 1 169 ? 7.875 94.876 11.958 1.00 43.23 300 SER A O 1
ATOM 1228 N N . ALA A 1 170 ? 7.205 95.581 9.913 1.00 43.54 301 ALA A N 1
ATOM 1229 C CA . ALA A 1 170 ? 8.514 95.523 9.313 1.00 44.20 301 ALA A CA 1
ATOM 1230 C C . ALA A 1 170 ? 9.422 96.476 10.068 1.00 45.28 301 ALA A C 1
ATOM 1231 O O . ALA A 1 170 ? 10.578 96.172 10.333 1.00 45.70 301 ALA A O 1
ATOM 1233 N N . GLN A 1 171 ? 8.885 97.615 10.459 1.00 45.97 302 GLN A N 1
ATOM 1234 C CA . GLN A 1 171 ? 9.711 98.577 11.127 1.00 47.73 302 GLN A CA 1
ATOM 1235 C C . GLN A 1 171 ? 10.166 98.056 12.475 1.00 48.15 302 GLN A C 1
ATOM 1236 O O . GLN A 1 171 ? 11.334 98.239 12.852 1.00 48.95 302 GLN A O 1
ATOM 1242 N N . LEU A 1 172 ? 9.249 97.387 13.176 1.00 47.23 303 LEU A N 1
ATOM 1243 C CA . LEU A 1 172 ? 9.546 96.749 14.446 1.00 46.92 303 LEU A CA 1
ATOM 1244 C C . LEU A 1 172 ? 10.584 95.666 14.249 1.00 47.03 303 LEU A C 1
ATOM 1245 O O . LEU A 1 172 ? 11.530 95.562 15.036 1.00 47.92 303 LEU A O 1
ATOM 1250 N N . VAL A 1 173 ? 10.421 94.869 13.196 1.00 46.53 304 VAL A N 1
ATOM 1251 C CA . VAL A 1 173 ? 11.351 93.771 12.929 1.00 46.51 304 VAL A CA 1
ATOM 1252 C C . VAL A 1 173 ? 12.744 94.307 12.733 1.00 47.87 304 VAL A C 1
ATOM 1253 O O . VAL A 1 173 ? 13.710 93.741 13.238 1.00 48.84 304 VAL A O 1
ATOM 1257 N N . ALA A 1 174 ? 12.846 95.411 12.011 1.00 48.51 305 ALA A N 1
ATOM 1258 C CA . ALA A 1 174 ? 14.117 96.071 11.836 1.00 49.96 305 ALA A CA 1
ATOM 1259 C C . ALA A 1 174 ? 14.724 96.507 13.174 1.00 51.63 305 ALA A C 1
ATOM 1260 O O . ALA A 1 174 ? 15.935 96.343 13.358 1.00 52.72 305 ALA A O 1
ATOM 1262 N N . ILE A 1 175 ? 13.913 97.055 14.098 1.00 51.83 306 ILE A N 1
ATOM 1263 C CA . ILE A 1 175 ? 14.434 97.417 15.413 1.00 52.94 306 ILE A CA 1
ATOM 1264 C C . ILE A 1 175 ? 14.935 96.108 16.026 1.00 53.77 306 ILE A C 1
ATOM 1265 O O . ILE A 1 175 ? 15.986 96.069 16.663 1.00 54.29 306 ILE A O 1
ATOM 1270 N N . ALA A 1 176 ? 14.169 95.039 15.834 1.00 53.71 307 ALA A N 1
ATOM 1271 C CA . ALA A 1 176 ? 14.453 93.777 16.496 1.00 55.26 307 ALA A CA 1
ATOM 1272 C C . ALA A 1 176 ? 15.766 93.163 16.026 1.00 57.31 307 ALA A C 1
ATOM 1273 O O . ALA A 1 176 ? 16.611 92.811 16.846 1.00 58.17 307 ALA A O 1
ATOM 1275 N N . LEU A 1 177 ? 15.947 93.042 14.712 1.00 58.87 308 LEU A N 1
ATOM 1276 C CA . LEU A 1 177 ? 17.188 92.483 14.176 1.00 61.20 308 LEU A CA 1
ATOM 1277 C C . LEU A 1 177 ? 18.408 93.285 14.615 1.00 63.98 308 LEU A C 1
ATOM 1278 O O . LEU A 1 177 ? 19.395 92.714 15.037 1.00 64.93 308 LEU A O 1
ATOM 1283 N N . THR A 1 178 ? 18.316 94.605 14.552 1.00 66.04 309 THR A N 1
ATOM 1284 C CA . THR A 1 178 ? 19.418 95.483 14.924 1.00 69.69 309 THR A CA 1
ATOM 1285 C C . THR A 1 178 ? 19.853 95.336 16.383 1.00 72.19 309 THR A C 1
ATOM 1286 O O . THR A 1 178 ? 20.990 95.629 16.719 1.00 73.87 309 THR A O 1
ATOM 1290 N N . SER A 1 179 ? 18.954 94.906 17.254 1.00 73.36 310 SER A N 1
ATOM 1291 C CA . SER A 1 179 ? 19.307 94.725 18.643 1.00 75.97 310 SER A CA 1
ATOM 1292 C C . SER A 1 179 ? 19.892 93.342 18.853 1.00 78.20 310 SER A C 1
ATOM 1293 O O . SER A 1 179 ? 20.754 93.163 19.716 1.00 79.53 310 SER A O 1
ATOM 1296 N N . SER A 1 180 ? 19.436 92.377 18.055 1.00 79.50 311 SER A N 1
ATOM 1297 C CA . SER A 1 180 ? 19.862 90.992 18.190 1.00 82.56 311 SER A CA 1
ATOM 1298 C C . SER A 1 180 ? 21.363 90.825 18.010 1.00 86.30 311 SER A C 1
ATOM 1299 O O . SER A 1 180 ? 21.930 89.824 18.448 1.00 87.35 311 SER A O 1
ATOM 1301 N N . ARG A 1 181 ? 22.008 91.797 17.368 1.00 89.10 312 ARG A N 1
ATOM 1302 C CA . ARG A 1 181 ? 23.439 91.709 17.104 1.00 92.28 312 ARG A CA 1
ATOM 1303 C C . ARG A 1 181 ? 24.260 92.210 18.280 1.00 93.13 312 ARG A C 1
ATOM 1304 O O . ARG A 1 181 ? 25.441 92.559 18.132 1.00 95.20 312 ARG A O 1
ATOM 1312 N N . CYS A 1 182 ? 23.645 92.221 19.459 1.00 90.70 313 CYS A N 1
ATOM 1313 C CA . CYS A 1 182 ? 24.336 92.728 20.635 1.00 89.07 313 CYS A CA 1
ATOM 1314 C C . CYS A 1 182 ? 24.831 91.633 21.574 1.00 87.82 313 CYS A C 1
ATOM 1315 O O . CYS A 1 182 ? 24.033 90.989 22.281 1.00 87.21 313 CYS A O 1
ATOM 1318 N N . SER A 1 183 ? 26.154 91.426 21.538 1.00 50.62 314 SER A N 1
ATOM 1319 C CA . SER A 1 183 ? 26.887 90.534 22.476 1.00 48.93 314 SER A CA 1
ATOM 1320 C C . SER A 1 183 ? 27.651 91.405 23.490 1.00 48.63 314 SER A C 1
ATOM 1321 O O . SER A 1 183 ? 27.188 92.532 23.841 1.00 50.35 314 SER A O 1
ATOM 1323 N N . ALA B 1 9 ? -4.538 38.497 30.908 1.00 107.00 140 ALA B N 1
ATOM 1324 C CA . ALA B 1 9 ? -5.305 38.546 32.199 1.00 107.94 140 ALA B CA 1
ATOM 1325 C C . ALA B 1 9 ? -6.509 39.511 32.116 1.00 110.32 140 ALA B C 1
ATOM 1326 O O . ALA B 1 9 ? -7.628 39.090 31.779 1.00 109.71 140 ALA B O 1
ATOM 1328 N N . GLU B 1 10 ? -6.276 40.791 32.421 1.00 116.31 141 GLU B N 1
ATOM 1329 C CA . GLU B 1 10 ? -7.278 41.847 32.230 1.00 124.75 141 GLU B CA 1
ATOM 1330 C C . GLU B 1 10 ? -6.944 42.639 30.966 1.00 134.38 141 GLU B C 1
ATOM 1331 O O . GLU B 1 10 ? -7.351 43.796 30.809 1.00 134.27 141 GLU B O 1
ATOM 1333 N N . THR B 1 11 ? -6.185 41.997 30.074 1.00 216.53 142 THR B N 1
ATOM 1334 C CA . THR B 1 11 ? -5.947 42.496 28.715 1.00 228.45 142 THR B CA 1
ATOM 1335 C C . THR B 1 11 ? -7.186 42.282 27.838 1.00 227.42 142 THR B C 1
ATOM 1336 O O . THR B 1 11 ? -7.295 42.855 26.756 1.00 228.52 142 THR B O 1
ATOM 1340 N N . TYR B 1 12 ? -8.104 41.441 28.319 1.00 228.05 143 TYR B N 1
ATOM 1341 C CA . TYR B 1 12 ? -9.446 41.302 27.748 1.00 225.18 143 TYR B CA 1
ATOM 1342 C C . TYR B 1 12 ? -10.281 42.556 28.029 1.00 223.61 143 TYR B C 1
ATOM 1343 O O . TYR B 1 12 ? -11.231 42.849 27.300 1.00 222.69 143 TYR B O 1
ATOM 1352 N N . ASP B 1 13 ? -9.926 43.284 29.088 1.00 222.76 144 ASP B N 1
ATOM 1353 C CA . ASP B 1 13 ? -10.580 44.553 29.414 1.00 219.88 144 ASP B CA 1
ATOM 1354 C C . ASP B 1 13 ? -10.081 45.711 28.536 1.00 215.35 144 ASP B C 1
ATOM 1355 O O . ASP B 1 13 ? -10.732 46.755 28.454 1.00 215.16 144 ASP B O 1
ATOM 1357 N N . LEU B 1 14 ? -8.935 45.516 27.880 1.00 210.29 145 LEU B N 1
ATOM 1358 C CA . LEU B 1 14 ? -8.331 46.543 27.020 1.00 204.98 145 LEU B CA 1
ATOM 1359 C C . LEU B 1 14 ? -9.066 46.693 25.683 1.00 198.01 145 LEU B C 1
ATOM 1360 O O . LEU B 1 14 ? -9.225 47.805 25.177 1.00 197.85 145 LEU B O 1
ATOM 1365 N N . LEU B 1 15 ? -9.492 45.565 25.115 1.00 191.23 146 LEU B N 1
ATOM 13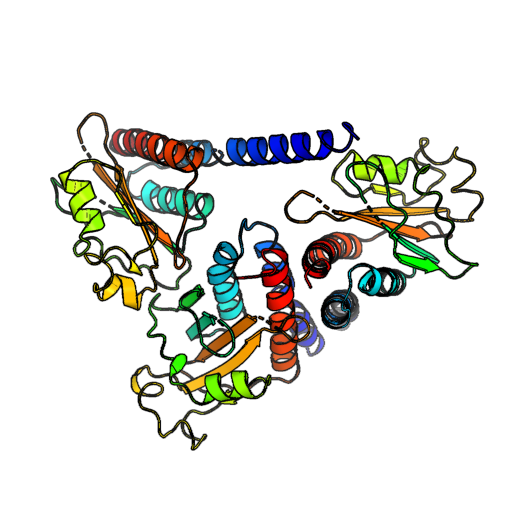66 C CA . LEU B 1 15 ? -10.415 45.559 23.982 1.00 184.98 146 LEU B CA 1
ATOM 1367 C C . LEU B 1 15 ? -11.849 45.368 24.494 1.00 181.64 146 LEU B C 1
ATOM 1368 O O . LEU B 1 15 ? -12.543 44.420 24.118 1.00 181.35 146 LEU B O 1
ATOM 1373 N N . LYS B 1 16 ? -12.270 46.284 25.365 1.00 179.10 147 LYS B N 1
ATOM 1374 C CA . LYS B 1 16 ? -13.601 46.270 25.979 1.00 177.36 147 LYS B CA 1
ATOM 1375 C C . LYS B 1 16 ? -14.038 47.686 26.352 1.00 175.35 147 LYS B C 1
ATOM 1376 O O . LYS B 1 16 ? -15.221 47.936 26.596 1.00 176.08 147 LYS B O 1
ATOM 1378 N N . GLN B 1 17 ? -13.068 48.597 26.426 1.00 172.31 148 GLN B N 1
ATOM 1379 C CA . GLN B 1 17 ? -13.337 50.029 26.555 1.00 168.99 148 GLN B CA 1
ATOM 1380 C C . GLN B 1 17 ? -13.286 50.656 25.174 1.00 163.34 148 GLN B C 1
ATOM 1381 O O . GLN B 1 17 ? -14.077 51.541 24.858 1.00 162.34 148 GLN B O 1
ATOM 1387 N N . ARG B 1 18 ? -12.341 50.178 24.367 1.00 158.82 149 ARG B N 1
ATOM 1388 C CA . ARG B 1 18 ? -12.193 50.566 22.972 1.00 154.55 149 ARG B CA 1
ATOM 1389 C C . ARG B 1 18 ? -13.465 50.297 22.185 1.00 150.97 149 ARG B C 1
ATOM 1390 O O . ARG B 1 18 ? -13.766 51.004 21.226 1.00 151.42 149 ARG B O 1
ATOM 1398 N N . THR B 1 19 ? -14.207 49.274 22.604 1.00 147.85 150 THR B N 1
ATOM 1399 C CA . THR B 1 19 ? -15.532 48.994 22.059 1.00 146.28 150 THR B CA 1
ATOM 1400 C C . THR B 1 19 ? -16.461 50.199 22.292 1.00 144.37 150 THR B C 1
ATOM 1401 O O . THR B 1 19 ? -17.101 50.683 21.350 1.00 145.31 150 THR B O 1
ATOM 1405 N N . GLU B 1 20 ? -16.478 50.709 23.526 1.00 141.64 151 GLU B N 1
ATOM 1406 C CA . GLU B 1 20 ? -17.307 51.861 23.893 1.00 139.81 151 GLU B CA 1
ATOM 1407 C C . GLU B 1 20 ? -16.886 53.160 23.175 1.00 136.38 151 GLU B C 1
ATOM 1408 O O . GLU B 1 20 ? -17.733 53.871 22.625 1.00 136.40 151 GLU B O 1
ATOM 1414 N N . GLU B 1 21 ? -15.587 53.461 23.178 1.00 133.10 152 GLU B N 1
ATOM 1415 C CA . GLU B 1 21 ? -15.087 54.687 22.562 1.00 130.22 152 GLU B CA 1
ATOM 1416 C C . GLU B 1 21 ? -15.229 54.674 21.042 1.00 128.40 152 GLU B C 1
ATOM 1417 O O . GLU B 1 21 ? -15.369 55.731 20.434 1.00 128.70 152 GLU B O 1
ATOM 1423 N N . LEU B 1 22 ? -15.194 53.482 20.443 1.00 126.52 153 LEU B N 1
ATOM 1424 C CA . LEU B 1 22 ? -15.486 53.325 19.022 1.00 126.57 153 LEU B CA 1
ATOM 1425 C C . LEU B 1 22 ? -16.968 53.575 18.766 1.00 126.15 153 LEU B C 1
ATOM 1426 O O . LEU B 1 22 ? -17.323 54.240 17.795 1.00 128.08 153 LEU B O 1
ATOM 1431 N N . ARG B 1 23 ? -17.824 53.049 19.648 1.00 124.53 154 ARG B N 1
ATOM 1432 C CA . ARG B 1 23 ? -19.276 53.288 19.582 1.00 125.54 154 ARG B CA 1
ATOM 1433 C C . ARG B 1 23 ? -19.613 54.782 19.708 1.00 122.93 154 ARG B C 1
ATOM 1434 O O . ARG B 1 23 ? -20.509 55.285 19.020 1.00 124.92 154 ARG B O 1
ATOM 1442 N N . ARG B 1 24 ? -18.897 55.482 20.588 1.00 118.95 155 ARG B N 1
ATOM 1443 C CA . ARG B 1 24 ? -18.976 56.944 20.665 1.00 116.34 155 ARG B CA 1
ATOM 1444 C C . ARG B 1 24 ? -18.509 57.584 19.356 1.00 116.32 155 ARG B C 1
ATOM 1445 O O . ARG B 1 24 ? -19.212 58.412 18.792 1.00 116.69 155 ARG B O 1
ATOM 1453 N N . ALA B 1 25 ? -17.341 57.163 18.873 1.00 116.32 156 ALA B N 1
ATOM 1454 C CA . ALA B 1 25 ? -16.748 57.682 17.653 1.00 118.69 156 ALA B CA 1
ATOM 1455 C C . ALA B 1 25 ? -17.741 57.686 16.496 1.00 121.55 156 ALA B C 1
ATOM 1456 O O . ALA B 1 25 ? -17.811 58.645 15.727 1.00 123.32 156 ALA B O 1
ATOM 1458 N N . ASN B 1 26 ? -18.521 56.616 16.409 1.00 122.88 157 ASN B N 1
ATOM 1459 C CA . ASN B 1 26 ? -19.481 56.428 15.333 1.00 128.33 157 ASN B CA 1
ATOM 1460 C C . ASN B 1 26 ? -20.749 57.270 15.447 1.00 128.10 157 ASN B C 1
ATOM 1461 O O . ASN B 1 26 ? -21.305 57.689 14.426 1.00 132.36 157 ASN B O 1
ATOM 1466 N N . ALA B 1 27 ? -21.204 57.494 16.679 1.00 123.87 158 ALA B N 1
ATOM 1467 C CA . ALA B 1 27 ? -22.439 58.230 16.942 1.00 123.52 158 ALA B CA 1
ATOM 1468 C C . ALA B 1 27 ? -22.312 59.690 16.549 1.00 122.27 158 ALA B C 1
ATOM 1469 O O . ALA B 1 27 ? -23.310 60.329 16.229 1.00 123.56 158 ALA B O 1
ATOM 1471 N N . GLN B 1 28 ? -21.080 60.201 16.595 1.00 119.91 159 GLN B N 1
ATOM 1472 C CA . GLN B 1 28 ? -20.739 61.581 16.217 1.00 118.65 159 GLN B CA 1
ATOM 1473 C C . GLN B 1 28 ? -20.634 61.682 14.710 1.00 122.20 159 GLN B C 1
ATOM 1474 O O . GLN B 1 28 ? -21.190 62.577 14.087 1.00 123.52 159 GLN B O 1
ATOM 1488 N N . SER B 1 30 ? -21.980 59.578 12.606 1.00 65.93 161 SER B N 1
ATOM 1489 C CA . SER B 1 30 ? -23.345 59.567 12.105 1.00 65.18 161 SER B CA 1
ATOM 1490 C C . SER B 1 30 ? -23.974 60.955 11.976 1.00 63.64 161 SER B C 1
ATOM 1491 O O . SER B 1 30 ? -24.536 61.288 10.918 1.00 63.11 161 SER B O 1
ATOM 1494 N N . LEU B 1 31 ? -23.894 61.730 13.067 1.00 62.84 162 LEU B N 1
ATOM 1495 C CA . LEU B 1 31 ? -24.435 63.087 13.126 1.00 61.31 162 LEU B CA 1
ATOM 1496 C C . LEU B 1 31 ? -23.753 63.949 12.057 1.00 60.76 162 LEU B C 1
ATOM 1497 O O . LEU B 1 31 ? -24.442 64.631 11.292 1.00 61.00 162 LEU B O 1
ATOM 1502 N N . LEU B 1 32 ? -22.422 63.902 11.987 1.00 60.00 163 LEU B N 1
ATOM 1503 C CA . LEU B 1 32 ? -21.716 64.735 11.035 1.00 59.75 163 LEU B CA 1
ATOM 1504 C C . LEU B 1 32 ? -22.195 64.401 9.635 1.00 59.15 163 LEU B C 1
ATOM 1505 O O . LEU B 1 32 ? -22.578 65.282 8.841 1.00 58.31 163 LEU B O 1
ATOM 1510 N N . THR B 1 33 ? -22.152 63.105 9.355 1.00 59.55 164 THR B N 1
ATOM 1511 C CA . THR B 1 33 ? -22.468 62.582 8.048 1.00 59.70 164 THR B CA 1
ATOM 1512 C C . THR B 1 33 ? -23.892 62.983 7.691 1.00 59.52 164 THR B C 1
ATOM 1513 O O . THR B 1 33 ? -24.145 63.488 6.599 1.00 59.95 164 THR B O 1
ATOM 1517 N N . VAL B 1 34 ? -24.803 62.830 8.628 1.00 58.68 165 VAL B N 1
ATOM 1518 C CA . VAL B 1 34 ? -26.189 63.113 8.329 1.00 58.72 165 VAL B CA 1
ATOM 1519 C C . VAL B 1 34 ? -26.394 64.610 8.047 1.00 57.57 165 VAL B C 1
ATOM 1520 O O . VAL B 1 34 ? -27.102 65.004 7.111 1.00 57.61 165 VAL B O 1
ATOM 1524 N N . LEU B 1 35 ? -25.736 65.437 8.847 1.00 56.47 166 LEU B N 1
ATOM 1525 C CA . LEU B 1 35 ? -25.736 66.880 8.633 1.00 54.75 166 LEU B CA 1
ATOM 1526 C C . LEU B 1 35 ? -25.208 67.211 7.238 1.00 54.60 166 LEU B C 1
ATOM 1527 O O . LEU B 1 35 ? -25.877 67.906 6.466 1.00 54.80 166 LEU B O 1
ATOM 1532 N N . VAL B 1 36 ? -24.030 66.697 6.894 1.00 54.36 167 VAL B N 1
ATOM 1533 C CA . VAL B 1 36 ? -23.523 66.922 5.547 1.00 54.83 167 VAL B CA 1
ATOM 1534 C C . VAL B 1 36 ? -24.583 66.532 4.518 1.00 56.40 167 VAL B C 1
ATOM 1535 O O . VAL B 1 36 ? -25.002 67.358 3.683 1.00 56.43 167 VAL B O 1
ATOM 1539 N N . GLN B 1 37 ? -25.044 65.282 4.640 1.00 57.86 168 GLN B N 1
ATOM 1540 C CA . GLN B 1 37 ? -25.904 64.653 3.671 1.00 59.23 168 GLN B CA 1
ATOM 1541 C C . GLN B 1 37 ? -27.206 65.370 3.672 1.00 59.96 168 GLN B C 1
ATOM 1542 O O . GLN B 1 37 ? -27.872 65.459 2.640 1.00 61.14 168 GLN B O 1
ATOM 1548 N N . VAL B 1 38 ? -27.558 65.924 4.820 1.00 59.99 169 VAL B N 1
ATOM 1549 C CA . VAL B 1 38 ? -28.837 66.600 4.923 1.00 61.31 169 VAL B CA 1
ATOM 1550 C C . VAL B 1 38 ? -28.791 67.963 4.235 1.00 61.48 169 VAL B C 1
ATOM 1551 O O . VAL B 1 38 ? -29.789 68.407 3.640 1.00 61.93 169 VAL B O 1
ATOM 1555 N N . THR B 1 39 ? -27.618 68.596 4.288 1.00 61.43 170 THR B N 1
ATOM 1556 C CA . THR B 1 39 ? -27.409 69.891 3.658 1.00 62.00 170 THR B CA 1
ATOM 1557 C C . THR B 1 39 ? -27.459 69.701 2.155 1.00 63.32 170 THR B C 1
ATOM 1558 O O . THR B 1 39 ? -28.240 70.374 1.473 1.00 64.32 170 THR B O 1
ATOM 1562 N N . GLN B 1 40 ? -26.665 68.755 1.648 1.00 64.12 171 GLN B N 1
ATOM 1563 C CA . GLN B 1 40 ? -26.618 68.470 0.211 1.00 65.50 171 GLN B CA 1
ATOM 1564 C C . GLN B 1 40 ? -27.995 68.082 -0.324 1.00 67.29 171 GLN B C 1
ATOM 1565 O O . GLN B 1 40 ? -28.269 68.269 -1.503 1.00 68.29 171 GLN B O 1
ATOM 1571 N N . ALA B 1 41 ? -28.871 67.568 0.543 1.00 68.11 172 ALA B N 1
ATOM 1572 C CA . ALA B 1 41 ? -30.181 67.093 0.095 1.00 69.91 172 ALA B CA 1
ATOM 1573 C C . ALA B 1 41 ? -31.276 68.162 0.048 1.00 70.92 172 ALA B C 1
ATOM 1574 O O . ALA B 1 41 ? -32.229 68.034 -0.710 1.00 72.12 172 ALA B O 1
ATOM 1576 N N . SER B 1 42 ? -31.137 69.226 0.833 1.00 71.03 173 SER B N 1
ATOM 1577 C CA . SER B 1 42 ? -32.154 70.291 0.863 1.00 72.39 173 SER B CA 1
ATOM 1578 C C . SER B 1 42 ? -31.806 71.452 -0.044 1.00 73.35 173 SER B C 1
ATOM 1579 O O . SER B 1 42 ? -30.637 71.735 -0.250 1.00 73.06 173 SER B O 1
ATOM 1582 N N . ASN B 1 43 ? -32.831 72.128 -0.562 1.00 75.54 174 ASN B N 1
ATOM 1583 C CA . ASN B 1 43 ? -32.657 73.209 -1.544 1.00 77.46 174 ASN B CA 1
ATOM 1584 C C . ASN B 1 43 ? -33.114 74.597 -1.077 1.00 77.78 174 ASN B C 1
ATOM 1585 O O . ASN B 1 43 ? -33.104 75.562 -1.835 1.00 78.71 174 ASN B O 1
ATOM 1590 N N . SER B 1 44 ? -33.513 74.686 0.178 1.00 77.64 175 SER B N 1
ATOM 1591 C CA . SER B 1 44 ? -33.882 75.953 0.795 1.00 77.86 175 SER B CA 1
ATOM 1592 C C . SER B 1 44 ? -33.478 75.909 2.260 1.00 76.73 175 SER B C 1
ATOM 1593 O O . SER B 1 44 ? -33.316 74.836 2.834 1.00 75.49 175 SER B O 1
ATOM 1595 N N . LEU B 1 45 ? -33.272 77.087 2.835 1.00 77.38 176 LEU B N 1
ATOM 1596 C CA . LEU B 1 45 ? -33.039 77.231 4.263 1.00 77.82 176 LEU B CA 1
ATOM 1597 C C . LEU B 1 45 ? -34.258 76.738 5.061 1.00 79.23 176 LEU B C 1
ATOM 1598 O O . LEU B 1 45 ? -34.112 76.051 6.077 1.00 78.83 176 LEU B O 1
ATOM 1603 N N . GLU B 1 46 ? -35.458 77.069 4.587 1.00 81.97 177 GLU B N 1
ATOM 1604 C CA . GLU B 1 46 ? -36.698 76.584 5.216 1.00 84.24 177 GLU B CA 1
ATOM 1605 C C . GLU B 1 46 ? -36.771 75.052 5.205 1.00 83.67 177 GLU B C 1
ATOM 1606 O O . GLU B 1 46 ? -37.323 74.437 6.120 1.00 83.65 177 GLU B O 1
ATOM 1612 N N . ALA B 1 47 ? -36.190 74.460 4.160 1.00 82.99 178 ALA B N 1
ATOM 1613 C CA . ALA B 1 47 ? -36.200 73.010 3.941 1.00 81.76 178 ALA B CA 1
ATOM 1614 C C . ALA B 1 47 ? -35.203 72.226 4.822 1.00 79.24 178 ALA B C 1
ATOM 1615 O O . ALA B 1 47 ? -35.531 71.160 5.327 1.00 79.50 178 ALA B O 1
ATOM 1617 N N . ILE B 1 48 ? -34.007 72.766 5.006 1.00 76.82 179 ILE B N 1
ATOM 1618 C CA . ILE B 1 48 ? -32.928 72.089 5.716 1.00 74.46 179 ILE B CA 1
ATOM 1619 C C . ILE B 1 48 ? -33.172 72.041 7.212 1.00 74.22 179 ILE B C 1
ATOM 1620 O O . ILE B 1 48 ? -32.504 71.287 7.930 1.00 73.35 179 ILE B O 1
ATOM 1625 N N . LEU B 1 49 ? -34.126 72.853 7.671 1.00 74.82 180 LEU B N 1
ATOM 1626 C CA . LEU B 1 49 ? -34.254 73.159 9.085 1.00 75.47 180 LEU B CA 1
ATOM 1627 C C . LEU B 1 49 ? -34.738 72.028 9.952 1.00 76.02 180 LEU B C 1
ATOM 1628 O O . LEU B 1 49 ? -34.036 71.645 10.890 1.00 76.34 180 LEU B O 1
ATOM 1633 N N . THR B 1 50 ? -35.923 71.497 9.656 1.00 76.92 181 THR B N 1
ATOM 1634 C CA . THR B 1 50 ? -36.497 70.414 10.460 1.00 77.68 181 THR B CA 1
ATOM 1635 C C . THR B 1 50 ? -35.625 69.135 10.451 1.00 76.80 181 THR B C 1
ATOM 1636 O O . THR B 1 50 ? -35.374 68.571 11.518 1.00 76.81 181 THR B O 1
ATOM 1640 N N . PRO B 1 51 ? -35.156 68.685 9.259 1.00 76.06 182 PRO B N 1
ATOM 1641 C CA . PRO B 1 51 ? -34.132 67.624 9.196 1.00 74.78 182 PRO B CA 1
ATOM 1642 C C . PRO B 1 51 ? -32.981 67.845 10.157 1.00 73.16 182 PRO B C 1
ATOM 1643 O O . PRO B 1 51 ? -32.642 66.954 10.928 1.00 72.95 182 PRO B O 1
ATOM 1647 N N . ILE B 1 52 ? -32.391 69.034 10.126 1.00 72.44 183 ILE B N 1
ATOM 1648 C CA . ILE B 1 52 ? -31.298 69.329 11.034 1.00 71.34 183 ILE B CA 1
ATOM 1649 C C . ILE B 1 52 ? -31.782 69.184 12.459 1.00 72.31 183 ILE B C 1
ATOM 1650 O O . ILE B 1 52 ? -31.131 68.489 13.244 1.00 72.64 183 ILE B O 1
ATOM 1655 N N . ALA B 1 53 ? -32.927 69.781 12.788 1.00 73.46 184 ALA B N 1
ATOM 1656 C CA . ALA B 1 53 ? -33.488 69.592 14.143 1.00 75.73 184 ALA B CA 1
ATOM 1657 C C . ALA B 1 53 ? -33.671 68.105 14.510 1.00 76.89 184 ALA B C 1
ATOM 1658 O O . ALA B 1 53 ? -33.499 67.736 15.674 1.00 77.50 184 ALA B O 1
ATOM 1660 N N . THR B 1 54 ? -33.969 67.275 13.502 1.00 77.67 185 THR B N 1
ATOM 1661 C CA . THR B 1 54 ? -34.347 65.864 13.686 1.00 79.08 185 THR B CA 1
ATOM 1662 C C . THR B 1 54 ? -33.141 64.941 13.740 1.00 78.84 185 THR B C 1
ATOM 1663 O O . THR B 1 54 ? -33.148 63.917 14.422 1.00 78.86 185 THR B O 1
ATOM 1667 N N . ALA B 1 55 ? -32.119 65.306 12.973 1.00 78.67 186 ALA B N 1
ATOM 1668 C CA . ALA B 1 55 ? -30.823 64.664 13.052 1.00 78.26 186 ALA B CA 1
ATOM 1669 C C . ALA B 1 55 ? -30.428 64.755 14.516 1.00 78.52 186 ALA B C 1
ATOM 1670 O O . ALA B 1 55 ? -30.212 63.731 15.173 1.00 78.86 186 ALA B O 1
ATOM 16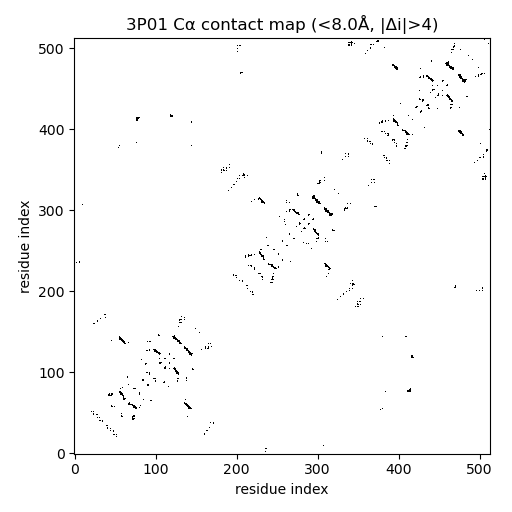72 N N . PHE B 1 56 ? -30.434 65.983 15.033 1.00 78.61 187 PHE B N 1
ATOM 1673 C CA . PHE B 1 56 ? -29.937 66.255 16.361 1.00 79.87 187 PHE B CA 1
ATOM 1674 C C . PHE B 1 56 ? -30.731 65.566 17.424 1.00 82.02 187 PHE B C 1
ATOM 1675 O O . PHE B 1 56 ? -30.161 64.863 18.275 1.00 82.83 187 PHE B O 1
ATOM 1683 N N . ALA B 1 57 ? -32.049 65.743 17.359 1.00 83.84 188 ALA B N 1
ATOM 1684 C CA . ALA B 1 57 ? -32.969 65.131 18.315 1.00 86.09 188 ALA B CA 1
ATOM 1685 C C . ALA B 1 57 ? -32.634 63.645 18.512 1.00 87.31 188 ALA B C 1
ATOM 1686 O O . ALA B 1 57 ? -32.618 63.153 19.641 1.00 88.42 188 ALA B O 1
ATOM 1688 N N . GLU B 1 58 ? -32.325 62.955 17.414 1.00 87.46 189 GLU B N 1
ATOM 1689 C CA . GLU B 1 58 ? -31.992 61.534 17.451 1.00 88.31 189 GLU B CA 1
ATOM 1690 C C . GLU B 1 58 ? -30.651 61.265 18.143 1.00 88.29 189 GLU B C 1
ATOM 1691 O O . GLU B 1 58 ? -30.568 60.444 19.051 1.00 89.10 189 GLU B O 1
ATOM 1693 N N . SER B 1 59 ? -29.610 61.981 17.740 1.00 87.33 190 SER B N 1
ATOM 1694 C CA . SER B 1 59 ? -28.282 61.681 18.242 1.00 87.25 190 SER B CA 1
ATOM 1695 C C . SER B 1 59 ? -28.182 61.926 19.742 1.00 88.30 190 SER B C 1
ATOM 1696 O O . SER B 1 59 ? -27.324 61.349 20.424 1.00 89.05 190 SER B O 1
ATOM 1699 N N . PHE B 1 60 ? -29.091 62.754 20.249 1.00 88.73 191 PHE B N 1
ATOM 1700 C CA . PHE B 1 60 ? -29.077 63.159 21.655 1.00 89.91 191 PHE B CA 1
ATOM 1701 C C . PHE B 1 60 ? -30.250 62.701 22.497 1.00 91.32 191 PHE B C 1
ATOM 1702 O O . PHE B 1 60 ? -30.368 63.119 23.640 1.00 91.68 191 PHE B O 1
ATOM 1710 N N . ALA B 1 61 ? -31.097 61.838 21.943 1.00 92.32 192 ALA B N 1
ATOM 1711 C CA . ALA B 1 61 ? -32.211 61.246 22.699 1.00 94.75 192 ALA B CA 1
ATOM 1712 C C . ALA B 1 61 ? -33.072 62.328 23.368 1.00 95.62 192 ALA B C 1
ATOM 1713 O O . ALA B 1 61 ? -33.492 62.208 24.510 1.00 95.83 192 ALA B O 1
ATOM 1715 N N . VAL B 1 62 ? -33.295 63.404 22.624 1.00 95.86 193 VAL B N 1
ATOM 1716 C CA . VAL B 1 62 ? -34.022 64.569 23.102 1.00 97.19 193 VAL B CA 1
ATOM 1717 C C . VAL B 1 62 ? -35.521 64.284 23.108 1.00 99.22 193 VAL B C 1
ATOM 1718 O O . VAL B 1 62 ? -35.968 63.323 22.488 1.00 99.12 193 VAL B O 1
ATOM 1722 N N . ASN B 1 63 ? -36.292 65.100 23.819 1.00 101.86 194 ASN B N 1
ATOM 1723 C CA . ASN B 1 63 ? -37.756 64.990 23.753 1.00 104.56 194 ASN B CA 1
ATOM 1724 C C . ASN B 1 63 ? -38.374 66.050 22.833 1.00 104.00 194 ASN B C 1
ATOM 1725 O O . ASN B 1 63 ? -39.375 65.790 22.152 1.00 104.37 194 ASN B O 1
ATOM 1730 N N . ALA B 1 64 ? -37.771 67.238 22.835 1.00 102.97 195 ALA B N 1
ATOM 1731 C CA . ALA B 1 64 ? -38.085 68.296 21.877 1.00 101.36 195 ALA B CA 1
ATOM 1732 C C . ALA B 1 64 ? -36.810 69.079 21.551 1.00 99.64 195 ALA B C 1
ATOM 1733 O O . ALA B 1 64 ? -36.027 69.415 22.444 1.00 100.14 195 ALA B O 1
ATOM 1735 N N . CYS B 1 65 ? -36.589 69.344 20.268 1.00 97.34 196 CYS B N 1
ATOM 1736 C CA . CYS B 1 65 ? -35.441 70.128 19.832 1.00 95.15 196 CYS B CA 1
ATOM 1737 C C . CYS B 1 65 ? -35.858 71.162 18.783 1.00 94.09 196 CYS B C 1
ATOM 1738 O O . CYS B 1 65 ? -36.516 70.810 17.798 1.00 93.68 196 CYS B O 1
ATOM 1741 N N . ILE B 1 66 ? -35.485 72.428 19.000 1.00 93.71 197 ILE B N 1
ATOM 1742 C CA . ILE B 1 66 ? -35.800 73.498 18.039 1.00 92.97 197 ILE B CA 1
ATOM 1743 C C . ILE B 1 66 ? -34.557 74.155 17.430 1.00 91.65 197 ILE B C 1
ATOM 1744 O O . ILE B 1 66 ? -33.649 74.584 18.138 1.00 92.16 197 ILE B O 1
ATOM 1749 N N . LEU B 1 67 ? -34.528 74.230 16.107 1.00 90.23 198 LEU B N 1
ATOM 1750 C CA . LEU B 1 67 ? -33.549 75.042 15.420 1.00 89.27 198 LEU B CA 1
ATOM 1751 C C . LEU B 1 67 ? -34.270 76.285 14.911 1.00 90.36 198 LEU B C 1
ATOM 1752 O O . LEU B 1 67 ? -35.096 76.212 13.999 1.00 89.80 198 LEU B O 1
ATOM 1757 N N . GLN B 1 68 ? -33.966 77.426 15.511 1.00 92.37 199 GLN B N 1
ATOM 1758 C CA . GLN B 1 68 ? -34.681 78.647 15.190 1.00 95.09 199 GLN B CA 1
ATOM 1759 C C . GLN B 1 68 ? -33.738 79.732 14.729 1.00 96.38 199 GLN B C 1
ATOM 1760 O O . GLN B 1 68 ? -32.606 79.830 15.214 1.00 96.54 199 GLN B O 1
ATOM 1774 N N . LEU B 1 70 ? -32.549 83.817 13.732 1.00 105.87 201 LEU B N 1
ATOM 1775 C CA . LEU B 1 70 ? -32.421 85.128 14.345 1.00 110.09 201 LEU B CA 1
ATOM 1776 C C . LEU B 1 70 ? -32.438 86.233 13.296 1.00 113.14 201 LEU B C 1
ATOM 1777 O O . LEU B 1 70 ? -31.771 86.129 12.254 1.00 112.86 201 LEU B O 1
ATOM 1782 N N . GLU B 1 71 ? -33.218 87.277 13.568 1.00 117.83 202 GLU B N 1
ATOM 1783 C CA . GLU B 1 71 ? -33.106 88.548 12.848 1.00 122.12 202 GLU B CA 1
ATOM 1784 C C . GLU B 1 71 ? -32.481 89.554 13.810 1.00 125.56 202 GLU B C 1
ATOM 1785 O O . GLU B 1 71 ? -33.181 90.224 14.589 1.00 127.06 202 GLU B O 1
ATOM 1791 N N . GLY B 1 72 ? -31.151 89.626 13.757 1.00 126.94 203 GLY B N 1
ATOM 1792 C CA . GLY B 1 72 ? -30.362 90.311 14.774 1.00 130.37 203 GLY B CA 1
ATOM 1793 C C . GLY B 1 72 ? -30.521 89.670 16.145 1.00 131.42 203 GLY B C 1
ATOM 1794 O O . GLY B 1 72 ? -30.053 88.554 16.389 1.00 130.05 203 GLY B O 1
ATOM 1795 N N . GLN B 1 73 ? -31.211 90.377 17.030 1.00 134.35 204 GLN B N 1
ATOM 1796 C CA . GLN B 1 73 ? -31.325 89.979 18.424 1.00 136.19 204 GLN B CA 1
ATOM 1797 C C . GLN B 1 73 ? -32.545 89.116 18.701 1.00 134.96 204 GLN B C 1
ATOM 1798 O O . GLN B 1 73 ? -32.505 88.235 19.566 1.00 134.86 204 GLN B O 1
ATOM 1804 N N . THR B 1 74 ? -33.625 89.377 17.969 1.00 134.55 205 THR B N 1
ATOM 1805 C CA . THR B 1 74 ? -34.898 88.679 18.176 1.00 133.02 205 THR B CA 1
ATOM 1806 C C . THR B 1 74 ? -35.050 87.437 17.288 1.00 128.98 205 THR B C 1
ATOM 1807 O O . THR B 1 74 ? -34.480 87.359 16.190 1.00 127.99 205 THR B O 1
ATOM 1811 N N . LEU B 1 75 ? -35.821 86.475 17.791 1.00 126.40 206 LEU B N 1
ATOM 1812 C CA . LEU B 1 75 ? -36.115 85.240 17.078 1.00 122.31 206 LEU B CA 1
ATOM 1813 C C . LEU B 1 75 ? -37.063 85.500 15.909 1.00 121.49 206 LEU B C 1
ATOM 1814 O O . LEU B 1 75 ? -37.785 86.489 15.903 1.00 122.51 206 LEU B O 1
ATOM 1819 N N . SER B 1 76 ? -37.046 84.611 14.923 1.00 118.82 207 SER B N 1
ATOM 1820 C CA . SER B 1 76 ? -37.894 84.735 13.746 1.00 118.38 207 SER B CA 1
ATOM 1821 C C . SER B 1 76 ? -38.964 83.639 13.752 1.00 117.59 207 SER B C 1
ATOM 1822 O O . SER B 1 76 ? -38.813 82.621 14.427 1.00 116.86 207 SER B O 1
ATOM 1825 N N . THR B 1 77 ? -40.048 83.852 13.008 1.00 118.28 208 THR B N 1
ATOM 1826 C CA . THR B 1 77 ? -41.066 82.805 12.803 1.00 117.67 208 THR B CA 1
ATOM 1827 C C . THR B 1 77 ? -40.563 81.688 11.869 1.00 114.98 208 THR B C 1
ATOM 1828 O O . THR B 1 77 ? -41.306 80.753 11.545 1.00 114.99 208 THR B O 1
ATOM 1832 N N . ILE B 1 78 ? -39.305 81.802 11.439 1.00 112.05 209 ILE B N 1
ATOM 1833 C CA . ILE B 1 78 ? -38.663 80.794 10.599 1.00 108.32 209 ILE B CA 1
ATOM 1834 C C . ILE B 1 78 ? -37.796 79.887 11.466 1.00 105.84 209 ILE B C 1
ATOM 1835 O O . ILE B 1 78 ? -36.714 80.261 11.918 1.00 105.38 209 ILE B O 1
ATOM 1840 N N . GLN B 1 79 ? -38.310 78.688 11.695 1.00 104.08 210 GLN B N 1
ATOM 1841 C CA . GLN B 1 79 ? -37.706 77.738 12.605 1.00 102.25 210 GLN B CA 1
ATOM 1842 C C . GLN B 1 79 ? -37.922 76.305 12.110 1.00 100.80 210 GLN B C 1
ATOM 1843 O O . GLN B 1 79 ? -38.712 76.066 11.199 1.00 100.63 210 GLN B O 1
ATOM 1849 N N . GLY B 1 80 ? -37.194 75.365 12.704 1.00 99.75 211 GLY B N 1
ATOM 1850 C CA . GLY B 1 80 ? -37.358 73.946 12.425 1.00 99.57 211 GLY B CA 1
ATOM 1851 C C . GLY B 1 80 ? -37.268 73.214 13.743 1.00 100.27 211 GLY B C 1
ATOM 1852 O O . GLY B 1 80 ? -36.342 73.446 14.517 1.00 99.93 211 GLY B O 1
ATOM 1853 N N . PHE B 1 81 ? -38.230 72.332 13.997 1.00 102.24 212 PHE B N 1
ATOM 1854 C CA . PHE B 1 81 ? -38.373 71.688 15.300 1.00 104.55 212 PHE B CA 1
ATOM 1855 C C . PHE B 1 81 ? -38.570 70.181 15.195 1.00 105.39 212 PHE B C 1
ATOM 1856 O O . PHE B 1 81 ? -38.888 69.659 14.126 1.00 105.12 212 PHE B O 1
ATOM 1864 N N . TYR B 1 82 ? -38.397 69.493 16.319 1.00 107.45 213 TYR B N 1
ATOM 1865 C CA . TYR B 1 82 ? -38.761 68.089 16.413 1.00 110.37 213 TYR B CA 1
ATOM 1866 C C . TYR B 1 82 ? -39.261 67.724 17.810 1.00 113.23 213 TYR B C 1
ATOM 1867 O O . TYR B 1 82 ? -38.618 68.055 18.805 1.00 113.20 213 TYR B O 1
ATOM 1876 N N . SER B 1 83 ? -40.399 67.031 17.880 1.00 117.48 214 SER B N 1
ATOM 1877 C CA . SER B 1 83 ? -40.987 66.668 19.172 1.00 122.15 214 SER B CA 1
ATOM 1878 C C . SER B 1 83 ? -41.497 65.230 19.247 1.00 125.72 214 SER B C 1
ATOM 1879 O O . SER B 1 83 ? -41.357 64.456 18.295 1.00 125.67 214 SER B O 1
ATOM 1882 N N . GLN B 1 84 ? -42.056 64.881 20.407 1.00 130.76 215 GLN B N 1
ATOM 1883 C CA . GLN B 1 84 ? -42.779 63.628 20.602 1.00 135.51 215 GLN B CA 1
ATOM 1884 C C . GLN B 1 84 ? -44.113 63.915 21.259 1.00 139.83 215 GLN B C 1
ATOM 1885 O O . GLN B 1 84 ? -45.153 63.749 20.627 1.00 140.82 215 GLN B O 1
ATOM 1891 N N . GLN B 1 85 ? -44.063 64.381 22.510 1.00 143.40 216 GLN B N 1
ATOM 1892 C CA . GLN B 1 85 ? -45.242 64.532 23.395 1.00 147.76 216 GLN B CA 1
ATOM 1893 C C . GLN B 1 85 ? -46.484 65.191 22.756 1.00 149.54 216 GLN B C 1
ATOM 1894 O O . GLN B 1 85 ? -47.633 64.827 23.058 1.00 151.27 216 GLN B O 1
ATOM 1896 N N . GLY B 1 86 ? -46.227 66.168 21.890 1.00 148.67 217 GLY B N 1
ATOM 1897 C CA . GLY B 1 86 ? -47.237 66.775 21.033 1.00 148.79 217 GLY B CA 1
ATOM 1898 C C . GLY B 1 86 ? -46.425 67.331 19.890 1.00 146.35 217 GLY B C 1
ATOM 1899 O O . GLY B 1 86 ? -45.663 66.600 19.255 1.00 145.74 217 GLY B O 1
ATOM 1900 N N . THR B 1 87 ? -46.582 68.625 19.638 1.00 145.05 218 THR B N 1
ATOM 1901 C CA . THR B 1 87 ? -45.622 69.387 18.838 1.00 141.82 218 THR B CA 1
ATOM 1902 C C . THR B 1 87 ? -44.699 70.083 19.847 1.00 139.97 218 THR B C 1
ATOM 1903 O O . THR B 1 87 ? -44.840 69.866 21.058 1.00 140.46 218 THR B O 1
ATOM 1907 N N . VAL B 1 88 ? -43.751 70.888 19.365 1.00 136.97 219 VAL B N 1
ATOM 1908 C CA . VAL B 1 88 ? -42.971 71.757 20.251 1.00 135.29 219 VAL B CA 1
ATOM 1909 C C . VAL B 1 88 ? -43.785 72.981 20.665 1.00 136.39 219 VAL B C 1
ATOM 1910 O O . VAL B 1 88 ? -44.565 73.524 19.870 1.00 136.50 219 VAL B O 1
ATOM 1914 N N . ASN B 1 89 ? -43.607 73.405 21.912 1.00 137.22 220 ASN B N 1
ATOM 1915 C CA . ASN B 1 89 ? -44.102 74.703 22.335 1.00 138.73 220 ASN B CA 1
ATOM 1916 C C . ASN B 1 89 ? -42.928 75.665 22.219 1.00 137.33 220 ASN B C 1
ATOM 1917 O O . ASN B 1 89 ? -41.912 75.497 22.901 1.00 137.22 220 ASN B O 1
ATOM 1922 N N . ASN B 1 90 ? -43.044 76.638 21.318 1.00 136.42 221 ASN B N 1
ATOM 1923 C CA . ASN B 1 90 ? -41.984 77.619 21.150 1.00 135.17 221 ASN B CA 1
ATOM 1924 C C . ASN B 1 90 ? -42.150 78.790 22.107 1.00 137.00 221 ASN B C 1
ATOM 1925 O O . ASN B 1 90 ? -42.640 79.858 21.732 1.00 137.52 221 ASN B O 1
ATOM 1930 N N . TRP B 1 91 ? -41.742 78.563 23.352 1.00 137.77 222 TRP B N 1
ATOM 1931 C CA . TRP B 1 91 ? -41.757 79.593 24.387 1.00 139.72 222 TRP B CA 1
ATOM 1932 C C . TRP B 1 91 ? -40.375 80.217 24.547 1.00 138.82 222 TRP B C 1
ATOM 1933 O O . TRP B 1 91 ? -40.137 80.984 25.483 1.00 140.59 222 TRP B O 1
ATOM 1944 N N . LEU B 1 92 ? -39.477 79.898 23.616 1.00 136.07 223 LEU B N 1
ATOM 1945 C CA . LEU B 1 92 ? -38.072 80.290 23.711 1.00 134.75 223 LEU B CA 1
ATOM 1946 C C . LEU B 1 92 ? -37.833 81.794 23.795 1.00 136.89 223 LEU B C 1
ATOM 1947 O O . LEU B 1 92 ? -36.893 82.223 24.459 1.00 137.65 223 LEU B O 1
ATOM 1952 N N . ASN B 1 93 ? -38.683 82.585 23.137 1.00 138.60 224 ASN B N 1
ATOM 1953 C CA . ASN B 1 93 ? -38.603 84.055 23.208 1.00 141.97 224 ASN B CA 1
ATOM 1954 C C . ASN B 1 93 ? -38.864 84.618 24.612 1.00 145.43 224 ASN B C 1
ATOM 1955 O O . ASN B 1 93 ? -38.619 85.798 24.869 1.00 147.25 224 ASN B O 1
ATOM 1960 N N . GLN B 1 94 ? -39.368 83.767 25.507 1.00 146.77 225 GLN B N 1
ATOM 1961 C CA . GLN B 1 94 ? -39.552 84.119 26.916 1.00 149.95 225 GLN B CA 1
ATOM 1962 C C . GLN B 1 94 ? -38.764 83.174 27.853 1.00 148.88 225 GLN B C 1
ATOM 1963 O O . GLN B 1 94 ? -39.118 83.015 29.026 1.00 150.49 225 GLN B O 1
ATOM 1969 N N . ASP B 1 95 ? -37.694 82.569 27.323 1.00 145.52 226 ASP B N 1
ATOM 1970 C CA . ASP B 1 95 ? -36.814 81.654 28.072 1.00 143.64 226 ASP B CA 1
ATOM 1971 C C . ASP B 1 95 ? -35.498 82.346 28.444 1.00 144.43 226 ASP B C 1
ATOM 1972 O O . ASP B 1 95 ? -34.786 82.818 27.562 1.00 143.47 226 ASP B O 1
ATOM 1977 N N . PRO B 1 96 ? -35.183 82.428 29.757 1.00 146.26 227 PRO B N 1
ATOM 1978 C CA . PRO B 1 96 ? -33.957 83.101 30.208 1.00 146.97 227 PRO B CA 1
ATOM 1979 C C . PRO B 1 96 ? -32.661 82.412 29.774 1.00 143.63 227 PRO B C 1
ATOM 1980 O O . PRO B 1 96 ? -31.661 83.099 29.546 1.00 144.36 227 PRO B O 1
ATOM 1984 N N . LEU B 1 97 ? -32.675 81.083 29.660 1.00 139.33 228 LEU B N 1
ATOM 1985 C CA . LEU B 1 97 ? -31.476 80.346 29.243 1.00 135.23 228 LEU B CA 1
ATOM 1986 C C . LEU B 1 97 ? -31.108 80.614 27.768 1.00 131.79 228 LEU B C 1
ATOM 1987 O O . LEU B 1 97 ? -29.925 80.677 27.415 1.00 130.92 228 LEU B O 1
ATOM 1992 N N . THR B 1 98 ? -32.136 80.789 26.936 1.00 129.36 229 THR B N 1
ATOM 1993 C CA . THR B 1 98 ? -31.985 81.167 25.530 1.00 127.21 229 THR B CA 1
ATOM 1994 C C . THR B 1 98 ? -31.535 82.624 25.350 1.00 128.94 229 THR B C 1
ATOM 1995 O O . THR B 1 98 ? -30.894 82.957 24.350 1.00 128.26 229 THR B O 1
ATOM 1997 N N . ASN B 1 99 ? -31.884 83.481 26.308 1.00 132.14 230 ASN B N 1
ATOM 1998 C CA . ASN B 1 99 ? -31.428 84.877 26.348 1.00 134.96 230 ASN B CA 1
ATOM 1999 C C . ASN B 1 99 ? -29.953 85.011 26.715 1.00 135.74 230 ASN B C 1
ATOM 2000 O O . ASN B 1 99 ? -29.279 85.952 26.280 1.00 136.50 230 ASN B O 1
ATOM 2005 N N . GLU B 1 100 ? -29.475 84.079 27.541 1.00 134.92 231 GLU B N 1
ATOM 2006 C CA . GLU B 1 100 ? -28.070 84.008 27.925 1.00 134.85 231 GLU B CA 1
ATOM 2007 C C . GLU B 1 100 ? -27.230 83.566 26.737 1.00 130.75 231 GLU B C 1
ATOM 2008 O O . GLU B 1 100 ? -26.054 83.921 26.625 1.00 131.62 231 GLU B O 1
ATOM 2014 N N . ALA B 1 101 ? -27.853 82.782 25.860 1.00 125.98 232 ALA B N 1
ATOM 2015 C CA . ALA B 1 101 ? -27.246 82.332 24.625 1.00 121.62 232 ALA B CA 1
ATOM 2016 C C . ALA B 1 101 ? -27.006 83.511 23.708 1.00 121.29 232 ALA B C 1
ATOM 2017 O O . ALA B 1 101 ? -25.899 83.682 23.236 1.00 121.08 232 ALA B O 1
ATOM 2019 N N . ILE B 1 102 ? -28.030 84.336 23.477 1.00 121.89 233 ILE B N 1
ATOM 2020 C CA . ILE B 1 102 ? -27.909 85.521 22.597 1.00 123.24 233 ILE B CA 1
ATOM 2021 C C . ILE B 1 102 ? -26.998 86.614 23.171 1.00 126.92 233 ILE B C 1
ATOM 2022 O O . ILE B 1 102 ? -26.480 87.454 22.434 1.00 127.62 233 ILE B O 1
ATOM 2027 N N . ALA B 1 103 ? -26.797 86.597 24.483 1.00 129.71 234 ALA B N 1
ATOM 2028 C CA . ALA B 1 103 ? -25.977 87.612 25.139 1.00 132.94 234 ALA B CA 1
ATOM 2029 C C . ALA B 1 103 ? -24.526 87.154 25.302 1.00 131.86 234 ALA B C 1
ATOM 2030 O O . ALA B 1 103 ? -23.605 87.898 24.960 1.00 133.73 234 ALA B O 1
ATOM 2032 N N . THR B 1 104 ? -24.327 85.951 25.843 1.00 126.65 235 THR B N 1
ATOM 2033 C CA . THR B 1 104 ? -23.006 85.341 25.871 1.00 121.48 235 THR B CA 1
ATOM 2034 C C . THR B 1 104 ? -22.978 84.508 24.638 1.00 112.42 235 THR B C 1
ATOM 2035 O O . THR B 1 104 ? -23.809 83.608 24.481 1.00 110.08 235 THR B O 1
ATOM 2039 N N . GLY B 1 105 ? -22.026 84.803 23.759 1.00 106.71 236 GLY B N 1
ATOM 2040 C CA . GLY B 1 105 ? -21.889 84.054 22.526 1.00 99.45 236 GLY B CA 1
ATOM 2041 C C . GLY B 1 105 ? -21.939 82.544 22.712 1.00 97.56 236 GLY B C 1
ATOM 2042 O O . GLY B 1 105 ? -22.313 81.822 21.786 1.00 93.02 236 GLY B O 1
ATOM 2043 N N . GLN B 1 106 ? -21.590 82.086 23.921 1.00 104.13 237 GLN B N 1
ATOM 2044 C CA . GLN B 1 106 ? -21.313 80.673 24.201 1.00 110.13 237 GLN B CA 1
ATOM 2045 C C . GLN B 1 106 ? -22.504 79.875 24.758 1.00 113.09 237 GLN B C 1
ATOM 2046 O O . GLN B 1 106 ? -23.573 80.425 25.057 1.00 113.65 237 GLN B O 1
ATOM 2052 N N . ILE B 1 107 ? -22.259 78.570 24.885 1.00 115.58 238 ILE B N 1
ATOM 2053 C CA . ILE B 1 107 ? -23.239 77.527 25.158 1.00 116.87 238 ILE B CA 1
ATOM 2054 C C . ILE B 1 107 ? -23.813 77.624 26.568 1.00 120.24 238 ILE B C 1
ATOM 2055 O O . ILE B 1 107 ? -23.054 77.699 27.533 1.00 122.69 238 ILE B O 1
ATOM 2060 N N . GLN B 1 108 ? -25.142 77.624 26.691 1.00 121.11 239 GLN B N 1
ATOM 2061 C CA . GLN B 1 108 ? -25.793 77.527 28.015 1.00 124.19 239 GLN B CA 1
ATOM 2062 C C . GLN B 1 108 ? -26.251 76.096 28.297 1.00 123.71 239 GLN B C 1
ATOM 2063 O O . GLN B 1 108 ? -27.133 75.572 27.610 1.00 122.17 239 GLN B O 1
ATOM 2069 N N . VAL B 1 109 ? -25.629 75.463 29.289 1.00 126.34 240 VAL B N 1
ATOM 2070 C CA . VAL B 1 109 ? -26.085 74.171 29.812 1.00 126.97 240 VAL B CA 1
ATOM 2071 C C . VAL B 1 109 ? -27.076 74.456 30.957 1.00 129.99 240 VAL B C 1
ATOM 2072 O O . VAL B 1 109 ? -27.017 75.514 31.582 1.00 131.69 240 VAL B O 1
ATOM 2076 N N . ALA B 1 110 ? -28.009 73.537 31.194 1.00 131.18 241 ALA B N 1
ATOM 2077 C CA . ALA B 1 110 ? -28.815 73.516 32.436 1.00 135.12 241 ALA B CA 1
ATOM 2078 C C . ALA B 1 110 ? -29.204 72.080 32.774 1.00 136.02 241 ALA B C 1
ATOM 2079 O O . ALA B 1 110 ? -30.295 71.627 32.420 1.00 134.95 241 ALA B O 1
ATOM 2081 N N . ALA B 1 111 ? -28.297 71.372 33.447 1.00 139.39 242 ALA B N 1
ATOM 2082 C CA . ALA B 1 111 ? -28.428 69.931 33.682 1.00 141.39 242 ALA B CA 1
ATOM 2083 C C . ALA B 1 111 ? -29.591 69.566 34.630 1.00 144.92 242 ALA B C 1
ATOM 2084 O O . ALA B 1 111 ? -30.085 68.429 34.636 1.00 144.37 242 ALA B O 1
ATOM 2086 N N . ASN B 1 112 ? -30.024 70.549 35.415 1.00 149.42 243 ASN B N 1
ATOM 2087 C CA . ASN B 1 112 ? -31.143 70.400 36.324 1.00 153.70 243 ASN B CA 1
ATOM 2088 C C . ASN B 1 112 ? -31.874 71.739 36.447 1.00 155.81 243 ASN B C 1
ATOM 2089 O O . ASN B 1 112 ? -31.490 72.590 37.249 1.00 158.25 243 ASN B O 1
ATOM 2094 N N . ILE B 1 113 ? -32.925 71.911 35.643 1.00 155.57 244 ILE B N 1
ATOM 2095 C CA . ILE B 1 113 ? -33.661 73.191 35.508 1.00 157.31 244 ILE B CA 1
ATOM 2096 C C . ILE B 1 113 ? -34.107 73.839 36.848 1.00 161.72 244 ILE B C 1
ATOM 2097 O O . ILE B 1 113 ? -33.992 75.056 37.029 1.00 163.05 244 ILE B O 1
ATOM 2102 N N . ALA B 1 114 ? -34.584 73.028 37.786 1.00 163.87 245 ALA B N 1
ATOM 2103 C CA . ALA B 1 114 ? -35.054 73.547 39.069 1.00 166.82 245 ALA B CA 1
ATOM 2104 C C . ALA B 1 114 ? -33.933 73.962 40.035 1.00 167.43 245 ALA B C 1
ATOM 2105 O O . ALA B 1 114 ? -34.184 74.131 41.222 1.00 170.51 245 ALA B O 1
ATOM 2107 N N . LYS B 1 115 ? -32.713 74.158 39.529 1.00 162.21 246 LYS B N 1
ATOM 2108 C CA . LYS B 1 115 ? -31.548 74.373 40.410 1.00 160.12 246 LYS B CA 1
ATOM 2109 C C . LYS B 1 115 ? -30.730 75.650 40.216 1.00 165.96 246 LYS B C 1
ATOM 2110 O O . LYS B 1 115 ? -30.283 76.242 41.194 1.00 169.23 246 LYS B O 1
ATOM 2116 N N . ASP B 1 116 ? -30.508 76.064 38.974 1.00 170.14 247 ASP B N 1
ATOM 2117 C CA . ASP B 1 116 ? -29.979 77.401 38.732 1.00 176.79 247 ASP B CA 1
ATOM 2118 C C . ASP B 1 116 ? -31.159 78.345 38.944 1.00 181.69 247 ASP B C 1
ATOM 2119 O O . ASP B 1 116 ? -32.080 78.364 38.123 1.00 180.04 247 ASP B O 1
ATOM 2121 N N . PRO B 1 117 ? -31.150 79.115 40.058 1.00 188.33 248 PRO B N 1
ATOM 2122 C CA . PRO B 1 117 ? -32.344 79.857 40.510 1.00 191.03 248 PRO B CA 1
ATOM 2123 C C . PRO B 1 117 ? -33.034 80.713 39.435 1.00 188.98 248 PRO B C 1
ATOM 2124 O O . PRO B 1 117 ? -34.250 80.905 39.495 1.00 189.31 248 PRO B O 1
ATOM 2128 N N . LYS B 1 118 ? -32.265 81.196 38.460 1.00 186.17 249 LYS B N 1
ATOM 2129 C CA . LYS B 1 118 ? -32.782 82.050 37.392 1.00 182.89 249 LYS B CA 1
ATOM 2130 C C . LYS B 1 118 ? -33.913 81.403 36.579 1.00 178.40 249 LYS B C 1
ATOM 2131 O O . LYS B 1 118 ? -34.730 82.113 35.992 1.00 177.62 249 LYS B O 1
ATOM 2137 N N . LEU B 1 119 ? -33.975 80.066 36.576 1.00 175.39 250 LEU B N 1
ATOM 2138 C CA . LEU B 1 119 ? -34.783 79.311 35.597 1.00 171.13 250 LEU B CA 1
ATOM 2139 C C . LEU B 1 119 ? -35.979 78.524 36.176 1.00 172.37 250 LEU B C 1
ATOM 2140 O O . LEU B 1 119 ? -36.997 78.347 35.503 1.00 170.52 250 LEU B O 1
ATOM 2145 N N . ALA B 1 120 ? -35.856 78.065 37.421 1.00 176.44 251 ALA B N 1
ATOM 2146 C CA . ALA B 1 120 ? -36.911 77.279 38.081 1.00 179.21 251 ALA B CA 1
ATOM 2147 C C . ALA B 1 120 ? -38.253 78.006 38.192 1.00 181.81 251 ALA B C 1
ATOM 2148 O O . ALA B 1 120 ? -39.302 77.365 38.261 1.00 181.66 251 ALA B O 1
ATOM 2150 N N . SER B 1 121 ? -38.205 79.338 38.198 1.00 184.57 252 SER B N 1
ATOM 2151 C CA . SER B 1 121 ? -39.382 80.182 38.438 1.00 187.23 252 SER B CA 1
ATOM 2152 C C . SER B 1 121 ? -40.379 80.264 37.276 1.00 184.57 252 SER B C 1
ATOM 2153 O O . SER B 1 121 ? -41.589 80.165 37.493 1.00 185.40 252 SER B O 1
ATOM 2156 N N . ILE B 1 122 ? -39.873 80.452 36.057 1.00 180.99 253 ILE B N 1
ATOM 2157 C CA . ILE B 1 122 ? -40.727 80.631 34.875 1.00 177.54 253 ILE B CA 1
ATOM 2158 C C . ILE B 1 122 ? -41.694 79.457 34.662 1.00 175.78 253 ILE B C 1
ATOM 2159 O O . ILE B 1 122 ? -41.274 78.326 34.389 1.00 174.07 253 ILE B O 1
ATOM 2164 N N . SER B 1 123 ? -42.988 79.751 34.810 1.00 176.25 254 SER B N 1
ATOM 2165 C CA . SER B 1 123 ? -44.061 78.755 34.711 1.00 174.60 254 SER B CA 1
ATOM 2166 C C . SER B 1 123 ? -44.321 78.280 33.272 1.00 170.31 254 SER B C 1
ATOM 2167 O O . SER B 1 123 ? -45.471 78.049 32.880 1.00 170.32 254 SER B O 1
ATOM 2169 N N . GLN B 1 124 ? -43.245 78.136 32.499 1.00 165.63 255 GLN B N 1
ATOM 2170 C CA . GLN B 1 124 ? -43.315 77.645 31.118 1.00 160.29 255 GLN B CA 1
ATOM 2171 C C . GLN B 1 124 ? -42.378 76.458 30.871 1.00 156.40 255 GLN B C 1
ATOM 2172 O O . GLN B 1 124 ? -42.697 75.568 30.080 1.00 154.44 255 GLN B O 1
ATOM 2178 N N . TYR B 1 125 ? -41.229 76.450 31.547 1.00 155.31 256 TYR B N 1
ATOM 2179 C CA . TYR B 1 125 ? -40.306 75.317 31.480 1.00 152.92 256 TYR B CA 1
ATOM 2180 C C . TYR B 1 125 ? -40.796 74.178 32.370 1.00 153.93 256 TYR B C 1
ATOM 2181 O O . TYR B 1 125 ? -40.382 73.034 32.206 1.00 152.66 256 TYR B O 1
ATOM 2183 N N . GLN B 1 126 ? -41.689 74.505 33.301 1.00 156.90 257 GLN B N 1
ATOM 2184 C CA . GLN B 1 126 ? -42.322 73.522 34.181 1.00 159.30 257 GLN B CA 1
ATOM 2185 C C . GLN B 1 126 ? -43.669 73.017 33.627 1.00 159.33 257 GLN B C 1
ATOM 2186 O O . GLN B 1 126 ? -44.110 71.913 33.969 1.00 159.91 257 GLN B O 1
ATOM 2188 N N . ASP B 1 127 ? -44.300 73.824 32.767 1.00 158.45 258 ASP B N 1
ATOM 2189 C CA . ASP B 1 127 ? -45.606 73.501 32.162 1.00 157.40 258 ASP B CA 1
ATOM 2190 C C . ASP B 1 127 ? -45.492 72.764 30.817 1.00 153.53 258 ASP B C 1
ATOM 2191 O O . ASP B 1 127 ? -46.476 72.617 30.084 1.00 153.18 258 ASP B O 1
ATOM 2193 N N . ASN B 1 128 ? -44.280 72.310 30.508 1.00 149.62 259 ASN B N 1
ATOM 2194 C CA . ASN B 1 128 ? -43.991 71.514 29.317 1.00 144.88 259 ASN B CA 1
ATOM 2195 C C . ASN B 1 128 ? -43.182 70.277 29.696 1.00 143.07 259 ASN B C 1
ATOM 2196 O O . ASN B 1 128 ? -42.608 69.591 28.839 1.00 141.16 259 ASN B O 1
ATOM 2201 N N . GLY B 1 129 ? -43.135 70.018 31.001 1.00 143.11 260 GLY B N 1
ATOM 2202 C CA . GLY B 1 129 ? -42.514 68.823 31.552 1.00 141.34 260 GLY B CA 1
ATOM 2203 C C . GLY B 1 129 ? -41.014 68.744 31.373 1.00 138.55 260 GLY B C 1
ATOM 2204 O O . GLY B 1 129 ? -40.388 67.826 31.899 1.00 138.96 260 GLY B O 1
ATOM 2205 N N . ILE B 1 130 ? -40.432 69.687 30.631 1.00 135.68 261 ILE B N 1
ATOM 2206 C CA . ILE B 1 130 ? -38.982 69.697 30.460 1.00 132.89 261 ILE B CA 1
ATOM 2207 C C . ILE B 1 130 ? -38.255 70.169 31.731 1.00 134.19 261 ILE B C 1
ATOM 2208 O O . ILE B 1 130 ? -38.438 71.292 32.211 1.00 134.78 261 ILE B O 1
ATOM 2213 N N . GLN B 1 131 ? -37.453 69.259 32.278 1.00 134.09 262 GLN B N 1
ATOM 2214 C CA . GLN B 1 131 ? -36.578 69.546 33.407 1.00 135.36 262 GLN B CA 1
ATOM 2215 C C . GLN B 1 131 ? -35.090 69.295 33.039 1.00 132.27 262 GLN B C 1
ATOM 2216 O O . GLN B 1 131 ? -34.298 68.805 33.853 1.00 133.30 262 GLN B O 1
ATOM 2222 N N . SER B 1 132 ? -34.753 69.626 31.785 1.00 127.16 263 SER B N 1
ATOM 2223 C CA . SER B 1 132 ? -33.374 69.787 31.278 1.00 123.10 263 SER B CA 1
ATOM 2224 C C . SER B 1 132 ? -33.380 70.768 30.100 1.00 119.00 263 SER B C 1
ATOM 2225 O O . SER B 1 132 ? -34.416 70.948 29.450 1.00 118.27 263 SER B O 1
ATOM 2228 N N . HIS B 1 133 ? -32.245 71.410 29.823 1.00 115.33 264 HIS B N 1
ATOM 2229 C CA . HIS B 1 133 ? -32.145 72.290 28.650 1.00 110.32 264 HIS B CA 1
ATOM 2230 C C . HIS B 1 133 ? -30.722 72.638 28.276 1.00 107.56 264 HIS B C 1
ATOM 2231 O O . HIS B 1 133 ? -30.005 73.252 29.058 1.00 108.34 264 HIS B O 1
ATOM 2238 N N . VAL B 1 134 ? -30.321 72.244 27.071 1.00 103.31 265 VAL B N 1
ATOM 2239 C CA . VAL B 1 134 ? -29.067 72.742 26.468 1.00 100.70 265 VAL B CA 1
ATOM 2240 C C . VAL B 1 134 ? -29.396 73.650 25.282 1.00 98.18 265 VAL B C 1
ATOM 2241 O O . VAL B 1 134 ? -29.947 73.196 24.267 1.00 97.02 265 VAL B O 1
ATOM 2245 N N . VAL B 1 135 ? -29.079 74.934 25.430 1.00 97.55 266 VAL B N 1
ATOM 2246 C CA . VAL B 1 135 ? -29.376 75.928 24.397 1.00 95.01 266 VAL B CA 1
ATOM 2247 C C . VAL B 1 135 ? -28.055 76.291 23.737 1.00 93.03 266 VAL B C 1
ATOM 2248 O O . VAL B 1 135 ? -27.095 76.628 24.437 1.00 94.13 266 VAL B O 1
ATOM 2252 N N . ILE B 1 136 ? -28.004 76.209 22.404 1.00 89.35 267 ILE B N 1
ATOM 2253 C CA . ILE B 1 136 ? -26.738 76.361 21.665 1.00 86.84 267 ILE B CA 1
ATOM 2254 C C . ILE B 1 136 ? -26.775 77.391 20.524 1.00 85.54 267 ILE B C 1
ATOM 2255 O O . ILE B 1 136 ? -27.602 77.298 19.600 1.00 84.01 267 ILE B O 1
ATOM 2260 N N . PRO B 1 137 ? -25.871 78.386 20.605 1.00 86.03 268 PRO B N 1
ATOM 2261 C CA . PRO B 1 137 ? -25.758 79.415 19.589 1.00 85.16 268 PRO B CA 1
ATOM 2262 C C . PRO B 1 137 ? -25.230 78.848 18.308 1.00 82.68 268 PRO B C 1
ATOM 2263 O O . PRO B 1 137 ? -24.293 78.040 18.326 1.00 82.44 268 PRO B O 1
ATOM 2267 N N . ILE B 1 138 ? -25.814 79.279 17.200 1.00 80.62 269 ILE B N 1
ATOM 2268 C CA . ILE B 1 138 ? -25.276 78.919 15.902 1.00 78.77 269 ILE B CA 1
ATOM 2269 C C . ILE B 1 138 ? -24.545 80.122 15.283 1.00 79.58 269 ILE B C 1
ATOM 2270 O O . ILE B 1 138 ? -25.171 81.086 14.859 1.00 79.46 269 ILE B O 1
ATOM 2275 N N . THR B 1 139 ? -23.215 80.057 15.268 1.00 80.25 270 THR B N 1
ATOM 2276 C CA . THR B 1 139 ? -22.380 81.171 14.785 1.00 82.46 270 THR B CA 1
ATOM 2277 C C . THR B 1 139 ? -21.378 80.824 13.660 1.00 82.65 270 THR B C 1
ATOM 2278 O O . THR B 1 139 ? -20.441 80.036 13.853 1.00 82.58 270 THR B O 1
ATOM 2282 N N . TYR B 1 140 ? -21.586 81.432 12.495 1.00 83.28 271 TYR B N 1
ATOM 2283 C CA . TYR B 1 140 ? -20.649 81.329 11.387 1.00 84.64 271 TYR B CA 1
ATOM 2284 C C . TYR B 1 140 ? -19.624 82.464 11.431 1.00 88.22 271 TYR B C 1
ATOM 2285 O O . TYR B 1 140 ? -19.989 83.643 11.393 1.00 88.66 271 TYR B O 1
ATOM 2294 N N . ARG B 1 141 ? -18.346 82.094 11.504 1.00 91.35 272 ARG B N 1
ATOM 2295 C CA . ARG B 1 141 ? -17.241 83.050 11.521 1.00 96.37 272 ARG B CA 1
ATOM 2296 C C . ARG B 1 141 ? -17.290 83.881 12.806 1.00 100.52 272 ARG B C 1
ATOM 2297 O O . ARG B 1 141 ? -16.409 83.747 13.659 1.00 102.63 272 ARG B O 1
ATOM 2305 N N . ASN B 1 142 ? -18.312 84.731 12.935 1.00 102.89 273 ASN B N 1
ATOM 2306 C CA . ASN B 1 142 ? -18.750 85.267 14.239 1.00 105.63 273 ASN B CA 1
ATOM 2307 C C . ASN B 1 142 ? -20.075 86.059 14.187 1.00 105.81 273 ASN B C 1
ATOM 2308 O O . ASN B 1 142 ? -20.238 87.064 14.876 1.00 107.63 273 ASN B O 1
ATOM 2313 N N . GLU B 1 143 ? -21.014 85.585 13.370 1.00 103.40 274 GLU B N 1
ATOM 2314 C CA . GLU B 1 143 ? -22.293 86.250 13.176 1.00 103.29 274 GLU B CA 1
ATOM 2315 C C . GLU B 1 143 ? -23.333 85.222 13.521 1.00 100.38 274 GLU B C 1
ATOM 2316 O O . GLU B 1 143 ? -23.561 84.315 12.739 1.00 98.96 274 GLU B O 1
ATOM 2330 N N . LEU B 1 145 ? -26.444 83.116 13.700 1.00 91.45 276 LEU B N 1
ATOM 2331 C CA . LEU B 1 145 ? -27.488 82.974 12.674 1.00 89.26 276 LEU B CA 1
ATOM 2332 C C . LEU B 1 145 ? -28.779 82.473 13.270 1.00 88.04 276 LEU B C 1
ATOM 2333 O O . LEU B 1 145 ? -29.860 82.770 12.759 1.00 87.97 276 LEU B O 1
ATOM 2338 N N . GLY B 1 146 ? -28.658 81.682 14.332 1.00 87.02 277 GLY B N 1
ATOM 2339 C CA . GLY B 1 146 ? -29.815 81.201 15.055 1.00 85.87 277 GLY B CA 1
ATOM 2340 C C . GLY B 1 146 ? -29.427 80.464 16.309 1.00 85.55 277 GLY B C 1
ATOM 2341 O O . GLY B 1 146 ? -28.269 80.498 16.741 1.00 85.98 277 GLY B O 1
ATOM 2342 N N . VAL B 1 147 ? -30.412 79.771 16.867 1.00 84.74 278 VAL B N 1
ATOM 2343 C CA . VAL B 1 147 ? -30.263 79.035 18.103 1.00 84.40 278 VAL B CA 1
ATOM 2344 C C . VAL B 1 147 ? -30.765 77.621 17.872 1.00 82.47 278 VAL B C 1
ATOM 2345 O O . VAL B 1 147 ? -31.734 77.398 17.124 1.00 81.17 278 VAL B O 1
ATOM 2349 N N . LEU B 1 148 ? -30.076 76.670 18.499 1.00 82.13 279 LEU B N 1
ATOM 2350 C CA . LEU B 1 148 ? -30.521 75.290 18.526 1.00 81.30 279 LEU B CA 1
ATOM 2351 C C . LEU B 1 148 ? -30.778 74.907 19.963 1.00 82.64 279 LEU B C 1
ATOM 2352 O O . LEU B 1 148 ? -29.864 74.943 20.777 1.00 83.76 279 LEU B O 1
ATOM 2357 N N . SER B 1 149 ? -32.028 74.542 20.256 1.00 83.50 280 SER B N 1
ATOM 2358 C CA . SER B 1 149 ? -32.490 74.239 21.611 1.00 85.10 280 SER B CA 1
ATOM 2359 C C . SER B 1 149 ? -32.688 72.749 21.797 1.00 84.89 280 SER B C 1
ATOM 2360 O O . SER B 1 149 ? -33.399 72.102 21.015 1.00 83.69 280 SER B O 1
ATOM 2363 N N . LEU B 1 150 ? -32.042 72.227 22.840 1.00 86.45 281 LEU B N 1
ATOM 2364 C CA . LEU B 1 150 ? -32.212 70.846 23.261 1.00 87.45 281 LEU B CA 1
ATOM 2365 C C . LEU B 1 150 ? -32.913 70.768 24.619 1.00 90.46 281 LEU B C 1
ATOM 2366 O O . LEU B 1 150 ? -32.396 71.250 25.628 1.00 91.62 281 LEU B O 1
ATOM 2371 N N . GLN B 1 151 ? -34.092 70.156 24.627 1.00 92.53 282 GLN B N 1
ATOM 2372 C CA . GLN B 1 151 ? -34.902 70.020 25.827 1.00 96.42 282 GLN B CA 1
ATOM 2373 C C . GLN B 1 151 ? -35.110 68.553 26.176 1.00 98.17 282 GLN B C 1
ATOM 2374 O O . GLN B 1 151 ? -35.252 67.703 25.295 1.00 97.15 282 GLN B O 1
ATOM 2380 N N . TRP B 1 152 ? -35.158 68.279 27.475 1.00 102.30 283 TRP B N 1
ATOM 2381 C CA . TRP B 1 152 ? -35.389 66.937 28.014 1.00 105.16 283 TRP B CA 1
ATOM 2382 C C . TRP B 1 152 ? -36.303 66.983 29.255 1.00 110.56 283 TRP B C 1
ATOM 2383 O O . TRP B 1 152 ? -36.274 67.950 30.028 1.00 111.58 283 TRP B O 1
ATOM 2394 N N . GLN B 1 153 ? -37.080 65.920 29.459 1.00 114.89 284 GLN B N 1
ATOM 2395 C CA . GLN B 1 153 ? -37.947 65.803 30.632 1.00 120.69 284 GLN B CA 1
ATOM 2396 C C . GLN B 1 153 ? -37.173 65.269 31.858 1.00 124.01 284 GLN B C 1
ATOM 2397 O O . GLN B 1 153 ? -37.183 65.876 32.928 1.00 125.50 284 GLN B O 1
ATOM 2403 N N . GLN B 1 154 ? -36.499 64.138 31.670 1.00 125.41 285 GLN B N 1
ATOM 2404 C CA . GLN B 1 154 ? -35.541 63.581 32.623 1.00 128.23 285 GLN B CA 1
ATOM 2405 C C . GLN B 1 154 ? -34.337 64.546 32.792 1.00 128.29 285 GLN B C 1
ATOM 2406 O O . GLN B 1 154 ? -33.875 65.125 31.808 1.00 126.81 285 GLN B O 1
ATOM 2412 N N . PRO B 1 155 ? -33.830 64.720 34.038 1.00 130.31 286 PRO B N 1
ATOM 2413 C CA . PRO B 1 155 ? -32.605 65.512 34.278 1.00 129.80 286 PRO B CA 1
ATOM 2414 C C . PRO B 1 155 ? -31.371 64.912 33.585 1.00 127.19 286 PRO B C 1
ATOM 2415 O O . PRO B 1 155 ? -31.137 63.705 33.668 1.00 127.15 286 PRO B O 1
ATOM 2419 N N . ILE B 1 156 ? -30.586 65.747 32.912 1.00 124.03 287 ILE B N 1
ATOM 2420 C CA . ILE B 1 156 ? -29.550 65.247 32.006 1.00 120.64 287 ILE B CA 1
ATOM 2421 C C . ILE B 1 156 ? -28.149 65.767 32.319 1.00 120.66 287 ILE B C 1
ATOM 2422 O O . ILE B 1 156 ? -27.922 66.977 32.368 1.00 120.82 287 ILE B O 1
ATOM 2427 N N . SER B 1 157 ? -27.219 64.829 32.514 1.00 120.21 288 SER B N 1
ATOM 2428 C CA . SER B 1 157 ? -25.793 65.124 32.679 1.00 119.88 288 SER B CA 1
ATOM 2429 C C . SER B 1 157 ? -25.035 64.785 31.390 1.00 116.79 288 SER B C 1
ATOM 2430 O O . SER B 1 157 ? -25.084 63.640 30.934 1.00 116.13 288 SER B O 1
ATOM 2433 N N . LEU B 1 158 ? -24.346 65.768 30.803 1.00 114.50 289 LEU B N 1
ATOM 2434 C CA . LEU B 1 158 ? -23.579 65.555 29.553 1.00 110.91 289 LEU B CA 1
ATOM 2435 C C . LEU B 1 158 ? -22.114 65.235 29.822 1.00 111.64 289 LEU B C 1
ATOM 2436 O O . LEU B 1 158 ? -21.467 65.909 30.623 1.00 113.22 289 LEU B O 1
ATOM 2441 N N . ARG B 1 159 ? -21.592 64.205 29.164 1.00 110.33 290 ARG B N 1
ATOM 2442 C CA . ARG B 1 159 ? -20.182 63.863 29.321 1.00 111.32 290 ARG B CA 1
ATOM 2443 C C . ARG B 1 159 ? -19.355 64.670 28.335 1.00 109.92 290 ARG B C 1
ATOM 2444 O O . ARG B 1 159 ? -19.908 65.353 27.474 1.00 108.51 290 ARG B O 1
ATOM 2452 N N . GLU B 1 160 ? -18.034 64.578 28.478 1.00 110.43 291 GLU B N 1
ATOM 2453 C CA . GLU B 1 160 ? -17.050 65.384 27.744 1.00 109.14 291 GLU B CA 1
ATOM 2454 C C . GLU B 1 160 ? -17.209 65.361 26.207 1.00 105.15 291 GLU B C 1
ATOM 2455 O O . GLU B 1 160 ? -17.160 66.400 25.531 1.00 103.99 291 GLU B O 1
ATOM 2461 N N . ASP B 1 161 ? -17.421 64.158 25.685 1.00 102.42 292 ASP B N 1
ATOM 2462 C CA . ASP B 1 161 ? -17.405 63.903 24.270 1.00 98.54 292 ASP B CA 1
ATOM 2463 C C . ASP B 1 161 ? -18.678 64.401 23.631 1.00 94.93 292 ASP B C 1
ATOM 2464 O O . ASP B 1 161 ? -18.661 64.843 22.489 1.00 93.34 292 ASP B O 1
ATOM 2469 N N . GLU B 1 162 ? -19.781 64.331 24.374 1.00 93.15 293 GLU B N 1
ATOM 2470 C CA . GLU B 1 162 ? -21.060 64.935 23.957 1.00 90.10 293 GLU B CA 1
ATOM 2471 C C . GLU B 1 162 ? -20.951 66.454 23.760 1.00 88.61 293 GLU B C 1
ATOM 2472 O O . GLU B 1 162 ? -21.402 67.010 22.751 1.00 86.68 293 GLU B O 1
ATOM 2478 N N . LEU B 1 163 ? -20.341 67.106 24.747 1.00 89.33 294 LEU B N 1
ATOM 2479 C CA . LEU B 1 163 ? -19.955 68.508 24.670 1.00 88.70 294 LEU B CA 1
ATOM 2480 C C . LEU B 1 163 ? -19.138 68.752 23.401 1.00 86.61 294 LEU B C 1
ATOM 2481 O O . LEU B 1 163 ? -19.603 69.460 22.512 1.00 85.36 294 LEU B O 1
ATOM 2486 N N . THR B 1 164 ? -17.961 68.128 23.307 1.00 85.65 295 THR B N 1
ATOM 2487 C CA . THR B 1 164 ? -17.129 68.210 22.118 1.00 83.75 295 THR B CA 1
ATOM 2488 C C . THR B 1 164 ? -18.010 68.187 20.854 1.00 81.21 295 THR B C 1
ATOM 2489 O O . THR B 1 164 ? -17.990 69.113 20.033 1.00 79.82 295 THR B O 1
ATOM 2493 N N . LEU B 1 165 ? -18.802 67.134 20.736 1.00 79.83 296 LEU B N 1
ATOM 2494 C CA . LEU B 1 165 ? -19.626 66.946 19.577 1.00 78.22 296 LEU B CA 1
ATOM 2495 C C . LEU B 1 165 ? -20.633 68.072 19.404 1.00 77.80 296 LEU B C 1
ATOM 2496 O O . LEU B 1 165 ? -20.894 68.472 18.267 1.00 77.01 296 LEU B O 1
ATOM 2501 N N . ILE B 1 166 ? -21.221 68.563 20.498 1.00 78.73 297 ILE B N 1
ATOM 2502 C CA . ILE B 1 166 ? -22.154 69.698 20.383 1.00 78.70 297 ILE B CA 1
ATOM 2503 C C . ILE B 1 166 ? -21.425 70.904 19.769 1.00 79.00 297 ILE B C 1
ATOM 2504 O O . ILE B 1 166 ? -21.957 71.572 18.885 1.00 78.25 297 ILE B O 1
ATOM 2509 N N . HIS B 1 167 ? -20.183 71.126 20.193 1.00 80.37 298 HIS B N 1
ATOM 2510 C CA . HIS B 1 167 ? -19.337 72.179 19.622 1.00 80.72 298 HIS B CA 1
ATOM 2511 C C . HIS B 1 167 ? -19.127 71.946 18.107 1.00 78.19 298 HIS B C 1
ATOM 2512 O O . HIS B 1 167 ? -19.750 72.629 17.291 1.00 77.37 298 HIS B O 1
ATOM 2519 N N . LEU B 1 168 ? -18.292 70.966 17.751 1.00 76.59 299 LEU B N 1
ATOM 2520 C CA . LEU B 1 168 ? -18.067 70.571 16.346 1.00 73.95 299 LEU B CA 1
ATOM 2521 C C . LEU B 1 168 ? -19.312 70.598 15.455 1.00 71.01 299 LEU B C 1
ATOM 2522 O O . LEU B 1 168 ? -19.355 71.321 14.466 1.00 70.79 299 LEU B O 1
ATOM 2527 N N . SER B 1 169 ? -20.315 69.819 15.806 1.00 68.75 300 SER B N 1
ATOM 2528 C CA . SER B 1 169 ? -21.503 69.727 14.963 1.00 66.86 300 SER B CA 1
ATOM 2529 C C . SER B 1 169 ? -22.298 71.034 14.842 1.00 66.38 300 SER B C 1
ATOM 2530 O O . SER B 1 169 ? -22.865 71.315 13.790 1.00 65.56 300 SER B O 1
ATOM 2533 N N . ALA B 1 170 ? -22.328 71.836 15.898 1.00 67.08 301 ALA B N 1
ATOM 2534 C CA . ALA B 1 170 ? -22.860 73.196 15.771 1.00 67.55 301 ALA B CA 1
ATOM 2535 C C . ALA B 1 170 ? -21.980 74.115 14.876 1.00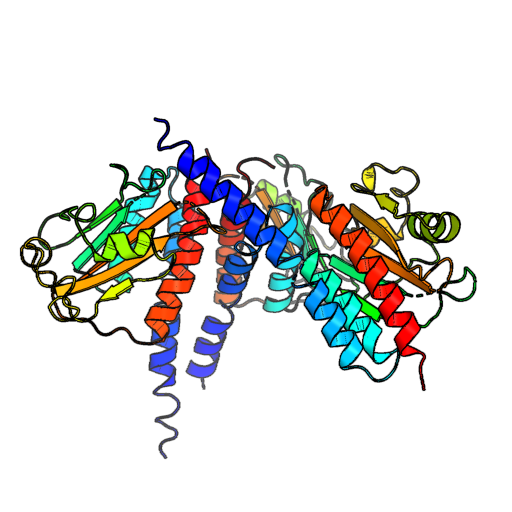 68.05 301 ALA B C 1
ATOM 2536 O O . ALA B 1 170 ? -22.490 75.034 14.229 1.00 68.12 301 ALA B O 1
ATOM 2538 N N . GLN B 1 171 ? -20.675 73.866 14.835 1.00 68.34 302 GLN B N 1
ATOM 2539 C CA . GLN B 1 171 ? -19.815 74.627 13.945 1.00 69.12 302 GLN B CA 1
ATOM 2540 C C . GLN B 1 171 ? -20.146 74.340 12.487 1.00 66.93 302 GLN B C 1
ATOM 2541 O O . GLN B 1 171 ? -20.368 75.259 11.683 1.00 66.08 302 GLN B O 1
ATOM 2547 N N . LEU B 1 172 ? -20.224 73.042 12.193 1.00 65.26 303 LEU B N 1
ATOM 2548 C CA . LEU B 1 172 ? -20.633 72.516 10.917 1.00 62.52 303 LEU B CA 1
ATOM 2549 C C . LEU B 1 172 ? -22.021 73.032 10.554 1.00 61.49 303 LEU B C 1
ATOM 2550 O O . LEU B 1 172 ? -22.264 73.420 9.397 1.00 61.53 303 LEU B O 1
ATOM 2555 N N . VAL B 1 173 ? -22.911 73.077 11.541 1.00 60.40 304 VAL B N 1
ATOM 2556 C CA . VAL B 1 173 ? -24.292 73.499 11.316 1.00 60.00 304 VAL B CA 1
ATOM 2557 C C . VAL B 1 173 ? -24.337 74.932 10.827 1.00 60.50 304 VAL B C 1
ATOM 2558 O O . VAL B 1 173 ? -25.106 75.265 9.918 1.00 60.45 304 VAL B O 1
ATOM 2562 N N . ALA B 1 174 ? -23.503 75.775 11.431 1.00 61.52 305 ALA B N 1
ATOM 2563 C CA . ALA B 1 174 ? -23.346 77.166 10.985 1.00 62.19 305 ALA B CA 1
ATOM 2564 C C . ALA B 1 174 ? -22.897 77.256 9.533 1.00 62.22 305 ALA B C 1
ATOM 2565 O O . ALA B 1 174 ? -23.497 78.011 8.767 1.00 62.81 305 ALA B O 1
ATOM 2567 N N . ILE B 1 175 ? -21.861 76.491 9.155 1.00 61.86 306 ILE B N 1
ATOM 2568 C CA . ILE B 1 175 ? -21.404 76.428 7.746 1.00 61.54 306 ILE B CA 1
ATOM 2569 C C . ILE B 1 175 ? -22.599 76.092 6.849 1.00 61.12 306 ILE B C 1
ATOM 2570 O O . ILE B 1 175 ? -22.908 76.829 5.894 1.00 60.46 306 ILE B O 1
ATOM 2575 N N . ALA B 1 176 ? -23.275 74.994 7.205 1.00 60.87 307 ALA B N 1
ATOM 2576 C CA . ALA B 1 176 ? -24.386 74.462 6.444 1.00 61.44 307 ALA B CA 1
ATOM 2577 C C . ALA B 1 176 ? -25.494 75.484 6.251 1.00 63.00 307 ALA B C 1
ATOM 2578 O O . ALA B 1 176 ? -26.020 75.658 5.136 1.00 63.46 307 ALA B O 1
ATOM 2580 N N . LEU B 1 177 ? -25.853 76.162 7.330 1.00 64.62 308 LEU B N 1
ATOM 2581 C CA . LEU B 1 177 ? -26.919 77.151 7.261 1.00 67.07 308 LEU B CA 1
ATOM 2582 C C . LEU B 1 177 ? -26.531 78.367 6.436 1.00 68.98 308 LEU B C 1
ATOM 2583 O O . LEU B 1 177 ? -27.367 78.914 5.715 1.00 69.97 308 LEU B O 1
ATOM 2588 N N . THR B 1 178 ? -25.275 78.803 6.528 1.00 70.58 309 THR B N 1
ATOM 2589 C CA . THR B 1 178 ? -24.862 79.966 5.747 1.00 72.32 309 THR B CA 1
ATOM 2590 C C . THR B 1 178 ? -24.906 79.543 4.274 1.00 73.11 309 THR B C 1
ATOM 2591 O O . THR B 1 178 ? -25.332 80.311 3.418 1.00 73.87 309 THR B O 1
ATOM 2593 N N . SER B 1 179 ? -24.529 78.303 3.985 1.00 73.56 310 SER B N 1
ATOM 2594 C CA . SER B 1 179 ? -24.555 77.853 2.606 1.00 75.29 310 SER B CA 1
ATOM 2595 C C . SER B 1 179 ? -25.984 77.751 2.077 1.00 76.97 310 SER B C 1
ATOM 2596 O O . SER B 1 179 ? -26.233 78.050 0.905 1.00 77.49 310 SER B O 1
ATOM 2599 N N . SER B 1 180 ? -26.907 77.337 2.951 1.00 78.68 311 SER B N 1
ATOM 2600 C CA . SER B 1 180 ? -28.301 77.042 2.577 1.00 81.18 311 SER B CA 1
ATOM 2601 C C . SER B 1 180 ? -29.006 78.250 1.963 1.00 84.50 311 SER B C 1
ATOM 2602 O O . SER B 1 180 ? -29.990 78.109 1.217 1.00 84.67 311 SER B O 1
ATOM 2604 N N . ARG B 1 181 ? -28.482 79.431 2.287 1.00 88.03 312 ARG B N 1
ATOM 2605 C CA . ARG B 1 181 ? -29.076 80.699 1.897 1.00 92.50 312 ARG B CA 1
ATOM 2606 C C . ARG B 1 181 ? -29.015 80.863 0.384 1.00 95.52 312 ARG B C 1
ATOM 2607 O O . ARG B 1 181 ? -29.875 81.526 -0.198 1.00 96.87 312 ARG B O 1
ATOM 2615 N N . CYS B 1 182 ? -28.006 80.247 -0.242 1.00 97.79 313 CYS B N 1
ATOM 2616 C CA . CYS B 1 182 ? -27.723 80.425 -1.667 1.00 100.56 313 CYS B CA 1
ATOM 2617 C C . CYS B 1 182 ? -28.778 79.770 -2.545 1.00 102.25 313 CYS B C 1
ATOM 2618 O O . CYS B 1 182 ? -29.403 78.805 -2.132 1.00 101.72 313 CYS B O 1
ATOM 2621 N N . SER B 1 183 ? -28.956 80.309 -3.752 1.00 76.82 314 SER B N 1
ATOM 2622 C CA . SER B 1 183 ? -29.915 79.817 -4.752 1.00 77.71 314 SER B CA 1
ATOM 2623 C C . SER B 1 183 ? -29.218 79.077 -5.906 1.00 77.67 314 SER B C 1
ATOM 2624 O O . SER B 1 183 ? -29.869 78.568 -6.831 1.00 77.74 314 SER B O 1
ATOM 2626 N N . LYS C 1 16 ? -7.067 43.061 18.284 1.00 136.04 147 LYS C N 1
ATOM 2627 C CA . LYS C 1 16 ? -6.515 44.381 17.851 1.00 136.46 147 LYS C CA 1
ATOM 2628 C C . LYS C 1 16 ? -7.372 45.024 16.746 1.00 132.46 147 LYS C C 1
ATOM 2629 O O . LYS C 1 16 ? -7.019 46.071 16.177 1.00 132.25 147 LYS C O 1
ATOM 2631 N N . GLN C 1 17 ? -8.510 44.394 16.460 1.00 128.99 148 GLN C N 1
ATOM 2632 C CA . GLN C 1 17 ? -9.358 44.785 15.332 1.00 125.25 148 GLN C CA 1
ATOM 2633 C C . GLN C 1 17 ? -10.218 45.995 15.646 1.00 124.16 148 GLN C C 1
ATOM 2634 O O . GLN C 1 17 ? -10.706 46.674 14.733 1.00 122.88 148 GLN C O 1
ATOM 2640 N N . ARG C 1 18 ? -10.431 46.236 16.936 1.00 125.36 149 ARG C N 1
ATOM 2641 C CA . ARG C 1 18 ? -11.126 47.431 17.381 1.00 125.73 149 ARG C CA 1
ATOM 2642 C C . ARG C 1 18 ? -10.192 48.637 17.250 1.00 126.50 149 ARG C C 1
ATOM 2643 O O . ARG C 1 18 ? -10.624 49.726 16.846 1.00 125.75 149 ARG C O 1
ATOM 2645 N N . THR C 1 19 ? -8.912 48.416 17.570 1.00 128.06 150 THR C N 1
ATOM 2646 C CA . THR C 1 19 ? -7.857 49.437 17.488 1.00 129.21 150 THR C CA 1
ATOM 2647 C C . THR C 1 19 ? -7.840 50.216 16.164 1.00 126.23 150 THR C C 1
ATOM 2648 O O . THR C 1 19 ? -7.851 51.460 16.149 1.00 126.42 150 THR C O 1
ATOM 2650 N N . GLU C 1 20 ? -7.819 49.480 15.057 1.00 123.22 151 GLU C N 1
ATOM 2651 C CA . GLU C 1 20 ? -7.755 50.097 13.743 1.00 120.76 151 GLU C CA 1
ATOM 2652 C C . GLU C 1 20 ? -9.106 50.611 13.256 1.00 117.48 151 GLU C C 1
ATOM 2653 O O . GLU C 1 20 ? -9.172 51.667 12.620 1.00 116.21 151 GLU C O 1
ATOM 2659 N N . GLU C 1 21 ? -10.172 49.859 13.558 1.00 115.83 152 GLU C N 1
ATOM 2660 C CA . GLU C 1 21 ? -11.549 50.315 13.300 1.00 114.04 152 GLU C CA 1
ATOM 2661 C C . GLU C 1 21 ? -11.884 51.636 14.029 1.00 114.54 152 GLU C C 1
ATOM 2662 O O . GLU C 1 21 ? -12.670 52.440 13.518 1.00 114.33 152 GLU C O 1
ATOM 2664 N N . LEU C 1 22 ? -11.277 51.856 15.200 1.00 115.90 153 LEU C N 1
ATOM 2665 C CA . LEU C 1 22 ? -11.396 53.133 15.928 1.00 117.59 153 LEU C CA 1
ATOM 2666 C C . LEU C 1 22 ? -10.436 54.197 15.394 1.00 116.61 153 LEU C C 1
ATOM 2667 O O . LEU C 1 22 ? -10.780 55.381 15.316 1.00 116.99 153 LEU C O 1
ATOM 2672 N N . ARG C 1 23 ? -9.230 53.761 15.039 1.00 115.62 154 ARG C N 1
ATOM 2673 C CA . ARG C 1 23 ? -8.215 54.640 14.456 1.00 114.45 154 ARG C CA 1
ATOM 2674 C C . ARG C 1 23 ? -8.733 55.302 13.170 1.00 110.55 154 ARG C C 1
ATOM 2675 O O . ARG C 1 23 ? -8.483 56.478 12.922 1.00 110.83 154 ARG C O 1
ATOM 2683 N N . ARG C 1 24 ? -9.463 54.535 12.367 1.00 107.05 155 ARG C N 1
ATOM 2684 C CA . ARG C 1 24 ? -10.004 54.999 11.098 1.00 104.15 155 ARG C CA 1
ATOM 2685 C C . ARG C 1 24 ? -11.121 56.007 11.329 1.00 103.66 155 ARG C C 1
ATOM 2686 O O . ARG C 1 24 ? -11.197 57.028 10.634 1.00 103.04 155 ARG C O 1
ATOM 2694 N N . ALA C 1 25 ? -11.982 55.714 12.307 1.00 104.13 156 ALA C N 1
ATOM 2695 C CA . ALA C 1 25 ? -13.002 56.666 12.744 1.00 104.93 156 ALA C CA 1
ATOM 2696 C C . ALA C 1 25 ? -12.324 57.982 13.084 1.00 105.21 156 ALA C C 1
ATOM 2697 O O . ALA C 1 25 ? -12.820 59.051 12.723 1.00 105.27 156 ALA C O 1
ATOM 2699 N N . ASN C 1 26 ? -11.170 57.878 13.746 1.00 105.69 157 ASN C N 1
ATOM 2700 C CA . ASN C 1 26 ? -10.325 59.033 14.068 1.00 106.87 157 ASN C CA 1
ATOM 2701 C C . ASN C 1 26 ? -9.927 59.821 12.823 1.00 103.86 157 ASN C C 1
ATOM 2702 O O . ASN C 1 26 ? -10.275 60.991 12.703 1.00 104.03 157 ASN C O 1
ATOM 2707 N N . ALA C 1 27 ? -9.212 59.173 11.897 1.00 101.24 158 ALA C N 1
ATOM 2708 C CA . ALA C 1 27 ? -8.763 59.837 10.667 1.00 98.25 158 ALA C CA 1
ATOM 2709 C C . ALA C 1 27 ? -9.941 60.451 9.917 1.00 95.50 158 ALA C C 1
ATOM 2710 O O . ALA C 1 27 ? -9.864 61.585 9.486 1.00 94.73 158 ALA C O 1
ATOM 2712 N N . GLN C 1 28 ? -11.030 59.696 9.792 1.00 93.56 159 GLN C N 1
ATOM 2713 C CA . GLN C 1 28 ? -12.288 60.205 9.249 1.00 91.66 159 GLN C CA 1
ATOM 2714 C C . GLN C 1 28 ? -12.726 61.495 9.946 1.00 89.94 159 GLN C C 1
ATOM 2715 O O . GLN C 1 28 ? -13.024 62.518 9.302 1.00 89.59 159 GLN C O 1
ATOM 2729 N N . SER C 1 30 ? -11.056 63.559 12.097 1.00 79.33 161 SER C N 1
ATOM 2730 C CA . SER C 1 30 ? -10.164 64.704 12.098 1.00 75.78 161 SER C CA 1
ATOM 2731 C C . SER C 1 30 ? -10.244 65.515 10.791 1.00 72.84 161 SER C C 1
ATOM 2732 O O . SER C 1 30 ? -10.382 66.752 10.824 1.00 72.28 161 SER C O 1
ATOM 2735 N N . LEU C 1 31 ? -10.189 64.828 9.656 1.00 69.79 162 LEU C N 1
ATOM 2736 C CA . LEU C 1 31 ? -10.222 65.509 8.410 1.00 67.43 162 LEU C CA 1
ATOM 2737 C C . LEU C 1 31 ? -11.403 66.464 8.476 1.00 67.37 162 LEU C C 1
ATOM 2738 O O . LEU C 1 31 ? -11.266 67.675 8.252 1.00 67.15 162 LEU C O 1
ATOM 2743 N N . LEU C 1 32 ? -12.564 65.931 8.819 1.00 67.83 163 LEU C N 1
ATOM 2744 C CA . LEU C 1 32 ? -13.778 66.732 8.760 1.00 67.66 163 LEU C CA 1
ATOM 2745 C C . LEU C 1 32 ? -13.697 67.936 9.668 1.00 67.81 163 LEU C C 1
ATOM 2746 O O . LEU C 1 32 ? -14.032 69.044 9.273 1.00 67.59 163 LEU C O 1
ATOM 2751 N N . THR C 1 33 ? -13.250 67.707 10.895 1.00 68.38 164 THR C N 1
ATOM 2752 C CA . THR C 1 33 ? -13.079 68.764 11.858 1.00 68.05 164 THR C CA 1
ATOM 2753 C C . THR C 1 33 ? -12.178 69.843 11.247 1.00 66.73 164 THR C C 1
ATOM 2754 O O . THR C 1 33 ? -12.569 71.016 11.151 1.00 67.15 164 THR C O 1
ATOM 2758 N N . VAL C 1 34 ? -10.984 69.428 10.811 1.00 64.91 165 VAL C N 1
ATOM 2759 C CA . VAL C 1 34 ? -10.009 70.352 10.265 1.00 61.99 165 VAL C CA 1
ATOM 2760 C C . VAL C 1 34 ? -10.698 71.229 9.231 1.00 60.59 165 VAL C C 1
ATOM 2761 O O . VAL C 1 34 ? -10.642 72.466 9.324 1.00 61.33 165 VAL C O 1
ATOM 2765 N N . LEU C 1 35 ? -11.374 70.581 8.295 1.00 58.17 166 LEU C N 1
ATOM 2766 C CA . LEU C 1 35 ? -12.083 71.254 7.235 1.00 56.73 166 LEU C CA 1
ATOM 2767 C C . LEU C 1 35 ? -13.102 72.273 7.723 1.00 56.53 166 LEU C C 1
ATOM 2768 O O . LEU C 1 35 ? -13.098 73.408 7.258 1.00 56.00 166 LEU C O 1
ATOM 2773 N N . VAL C 1 36 ? -13.956 71.884 8.664 1.00 57.37 167 VAL C N 1
ATOM 2774 C CA . VAL C 1 36 ? -14.946 72.811 9.239 1.00 58.30 167 VAL C CA 1
ATOM 2775 C C . VAL C 1 36 ? -14.241 73.985 9.879 1.00 58.64 167 VAL C C 1
ATOM 2776 O O . VAL C 1 36 ? -14.707 75.115 9.764 1.00 58.96 167 VAL C O 1
ATOM 2780 N N . GLN C 1 37 ? -13.122 73.720 10.546 1.00 58.72 168 GLN C N 1
ATOM 2781 C CA . GLN C 1 37 ? -12.532 74.750 11.322 1.00 60.03 168 GLN C CA 1
ATOM 2782 C C . GLN C 1 37 ? -11.698 75.707 10.505 1.00 59.24 168 GLN C C 1
ATOM 2783 O O . GLN C 1 37 ? -11.607 76.865 10.857 1.00 59.57 168 GLN C O 1
ATOM 2789 N N . VAL C 1 38 ? -11.091 75.214 9.431 1.00 57.98 169 VAL C N 1
ATOM 2790 C CA . VAL C 1 38 ? -10.433 76.060 8.472 1.00 56.44 169 VAL C CA 1
ATOM 2791 C C . VAL C 1 38 ? -11.467 76.964 7.845 1.00 56.35 169 VAL C C 1
ATOM 2792 O O . VAL C 1 38 ? -11.169 78.103 7.521 1.00 56.24 169 VAL C O 1
ATOM 2796 N N . THR C 1 39 ? -12.681 76.464 7.668 1.00 56.66 170 THR C N 1
ATOM 2797 C CA . THR C 1 39 ? -13.739 77.255 7.049 1.00 57.26 170 THR C CA 1
ATOM 2798 C C . THR C 1 39 ? -14.230 78.358 7.971 1.00 58.60 170 THR C C 1
ATOM 2799 O O . THR C 1 39 ? -14.270 79.532 7.557 1.00 58.18 170 THR C O 1
ATOM 2803 N N . GLN C 1 40 ? -14.621 77.988 9.198 1.00 60.18 171 GLN C N 1
ATOM 2804 C CA . GLN C 1 40 ? -14.548 78.934 10.322 1.00 62.39 171 GLN C CA 1
ATOM 2805 C C . GLN C 1 40 ? -13.069 79.362 10.240 1.00 62.33 171 GLN C C 1
ATOM 2806 O O . GLN C 1 40 ? -12.319 78.735 9.474 1.00 63.32 171 GLN C O 1
ATOM 2812 N N . ALA C 1 41 ? -12.622 80.388 10.944 1.00 61.09 172 ALA C N 1
ATOM 2813 C CA . ALA C 1 41 ? -11.191 80.773 10.861 1.00 60.76 172 ALA C CA 1
ATOM 2814 C C . ALA C 1 41 ? -10.739 81.536 9.606 1.00 60.95 172 ALA C C 1
ATOM 2815 O O . ALA C 1 41 ? -9.969 82.494 9.695 1.00 61.58 172 ALA C O 1
ATOM 2817 N N . SER C 1 42 ? -11.200 81.142 8.437 1.00 60.78 173 SER C N 1
ATOM 2818 C CA . SER C 1 42 ? -10.841 81.901 7.265 1.00 61.00 173 SER C CA 1
ATOM 2819 C C . SER C 1 42 ? -11.803 83.036 6.943 1.00 61.89 173 SER C C 1
ATOM 2820 O O . SER C 1 42 ? -12.918 83.075 7.448 1.00 62.31 173 SER C O 1
ATOM 2823 N N . ASN C 1 43 ? -11.364 83.970 6.112 1.00 62.56 174 ASN C N 1
ATOM 2824 C CA . ASN C 1 43 ? -12.189 85.141 5.841 1.00 63.94 174 ASN C CA 1
ATOM 2825 C C . ASN C 1 43 ? -12.740 85.301 4.419 1.00 62.58 174 ASN C C 1
ATOM 2826 O O . ASN C 1 43 ? -13.430 86.273 4.145 1.00 63.11 174 ASN C O 1
ATOM 2831 N N . SER C 1 44 ? -12.481 84.314 3.553 1.00 60.36 175 SER C N 1
ATOM 2832 C CA . SER C 1 44 ? -12.958 84.306 2.169 1.00 58.38 175 SER C CA 1
ATOM 2833 C C . SER C 1 44 ? -12.793 82.913 1.615 1.00 56.44 175 SER C C 1
ATOM 2834 O O . SER C 1 44 ? -12.120 82.094 2.204 1.00 56.14 175 SER C O 1
ATOM 2837 N N . LEU C 1 45 ? -13.354 82.681 0.438 1.00 55.05 176 LEU C N 1
ATOM 2838 C CA . LEU C 1 45 ? -13.241 81.406 -0.260 1.00 53.12 176 LEU C CA 1
ATOM 2839 C C . LEU C 1 45 ? -11.799 81.114 -0.608 1.00 51.93 176 LEU C C 1
ATOM 2840 O O . LEU C 1 45 ? -11.300 80.033 -0.303 1.00 51.87 176 LEU C O 1
ATOM 2845 N N . GLU C 1 46 ? -11.152 82.077 -1.270 1.00 50.68 177 GLU C N 1
ATOM 2846 C CA . GLU C 1 46 ? -9.763 81.949 -1.712 1.00 49.32 177 GLU C CA 1
ATOM 2847 C C . GLU C 1 46 ? -8.890 81.490 -0.553 1.00 48.11 177 GLU C C 1
ATOM 2848 O O . GLU C 1 46 ? -8.058 80.608 -0.694 1.00 46.64 177 GLU C O 1
ATOM 2854 N N . ALA C 1 47 ? -9.108 82.116 0.599 1.00 48.28 178 ALA C N 1
ATOM 2855 C CA . ALA C 1 47 ? -8.362 81.827 1.824 1.00 47.92 178 ALA C CA 1
ATOM 2856 C C . ALA C 1 47 ? -8.346 80.337 2.187 1.00 47.63 178 ALA C C 1
ATOM 2857 O O . ALA C 1 47 ? -7.273 79.814 2.523 1.00 47.85 178 ALA C O 1
ATOM 2859 N N . ILE C 1 48 ? -9.495 79.653 2.100 1.00 46.44 179 ILE C N 1
ATOM 2860 C CA . ILE C 1 48 ? -9.539 78.235 2.481 1.00 46.30 179 ILE C CA 1
ATOM 2861 C C . ILE C 1 48 ? -8.892 77.217 1.511 1.00 45.70 179 ILE C C 1
ATOM 2862 O O . ILE C 1 48 ? -8.746 76.035 1.866 1.00 46.56 179 ILE C O 1
ATOM 2867 N N . LEU C 1 49 ? -8.505 77.633 0.313 1.00 44.35 180 LEU C N 1
ATOM 2868 C CA . LEU C 1 49 ? -8.124 76.667 -0.722 1.00 43.43 180 LEU C CA 1
ATOM 2869 C C . LEU C 1 49 ? -6.834 75.899 -0.468 1.00 44.03 180 LEU C C 1
ATOM 2870 O O . LEU C 1 49 ? -6.832 74.659 -0.483 1.00 44.68 180 LEU C O 1
ATOM 2875 N N . THR C 1 50 ? -5.734 76.619 -0.273 1.00 44.18 181 THR C N 1
ATOM 2876 C CA . THR C 1 50 ? -4.440 75.988 0.020 1.00 43.68 181 THR C CA 1
ATOM 2877 C C . THR C 1 50 ? -4.554 75.158 1.316 1.00 44.37 181 THR C C 1
ATOM 2878 O O . THR C 1 50 ? -4.116 74.009 1.378 1.00 44.94 181 THR C O 1
ATOM 2882 N N . PRO C 1 51 ? -5.147 75.730 2.365 1.00 44.66 182 PRO C N 1
ATOM 2883 C CA . PRO C 1 51 ? -5.158 74.873 3.560 1.00 45.34 182 PRO C CA 1
ATOM 2884 C C . PRO C 1 51 ? -6.005 73.601 3.412 1.00 45.79 182 PRO C C 1
ATOM 2885 O O . PRO C 1 51 ? -5.610 72.533 3.902 1.00 46.34 182 PRO C O 1
ATOM 2889 N N . ILE C 1 52 ? -7.145 73.702 2.734 1.00 45.58 183 ILE C N 1
ATOM 2890 C CA . ILE C 1 52 ? -7.940 72.535 2.523 1.00 45.67 183 ILE C CA 1
ATOM 2891 C C . ILE C 1 52 ? -7.134 71.523 1.736 1.00 45.96 183 ILE C C 1
ATOM 2892 O O . ILE C 1 52 ? -7.179 70.334 2.065 1.00 47.27 183 ILE C O 1
ATOM 2897 N N . ALA C 1 53 ? -6.388 71.967 0.721 1.00 45.02 184 ALA C N 1
ATOM 2898 C CA . ALA C 1 53 ? -5.571 71.035 -0.052 1.00 45.36 184 ALA C CA 1
ATOM 2899 C C . ALA C 1 53 ? -4.540 70.363 0.840 1.00 46.43 184 ALA C C 1
ATOM 2900 O O . ALA C 1 53 ? -4.303 69.163 0.733 1.00 46.72 184 ALA C O 1
ATOM 2902 N N . THR C 1 54 ? -3.941 71.142 1.729 1.00 47.36 185 THR C N 1
ATOM 2903 C CA . THR C 1 54 ? -2.941 70.617 2.651 1.00 48.34 185 THR C CA 1
ATOM 2904 C C . THR C 1 54 ? -3.521 69.561 3.586 1.00 49.42 185 THR C C 1
ATOM 2905 O O . THR C 1 54 ? -2.857 68.590 3.888 1.00 50.19 185 THR C O 1
ATOM 2909 N N . ALA C 1 55 ? -4.755 69.749 4.042 1.00 50.03 186 ALA C N 1
ATOM 2910 C CA . ALA C 1 55 ? -5.409 68.764 4.918 1.00 51.08 186 ALA C CA 1
ATOM 2911 C C . ALA C 1 55 ? -5.706 67.472 4.166 1.00 51.81 186 ALA C C 1
ATOM 2912 O O . ALA C 1 55 ? -5.766 66.413 4.749 1.00 52.29 186 ALA C O 1
ATOM 2914 N N . PHE C 1 56 ? -5.915 67.568 2.862 1.00 52.54 187 PHE C N 1
ATOM 2915 C CA . PHE C 1 56 ? -6.194 66.382 2.085 1.00 53.46 187 PHE C CA 1
ATOM 2916 C C . PHE C 1 56 ? -4.894 65.662 1.847 1.00 54.84 187 PHE C C 1
ATOM 2917 O O . PHE C 1 56 ? -4.848 64.414 1.886 1.00 55.87 187 PHE C O 1
ATOM 2925 N N . ALA C 1 57 ? -3.830 66.426 1.644 1.00 54.98 188 ALA C N 1
ATOM 2926 C CA . ALA C 1 57 ? -2.547 65.805 1.445 1.00 56.79 188 ALA C CA 1
ATOM 2927 C C . ALA C 1 57 ? -2.101 65.144 2.739 1.00 58.80 188 ALA C C 1
ATOM 2928 O O . ALA C 1 57 ? -1.491 64.070 2.678 1.00 60.57 188 ALA C O 1
ATOM 2930 N N . GLU C 1 58 ? -2.418 65.736 3.894 1.00 59.17 189 GLU C N 1
ATOM 2931 C CA . GLU C 1 58 ? -2.117 65.079 5.144 1.00 60.80 189 GLU C CA 1
ATOM 2932 C C . GLU C 1 58 ? -2.855 63.725 5.236 1.00 62.55 189 GLU C C 1
ATOM 2933 O O . GLU C 1 58 ? -2.215 62.667 5.358 1.00 62.86 189 GLU C O 1
ATOM 2935 N N . SER C 1 59 ? -4.184 63.755 5.139 1.00 63.34 190 SER C N 1
ATOM 2936 C CA . SER C 1 59 ? -4.994 62.565 5.382 1.00 65.06 190 SER C CA 1
ATOM 2937 C C . SER C 1 59 ? -4.535 61.431 4.481 1.00 65.46 190 SER C C 1
ATOM 2938 O O . SER C 1 59 ? -4.351 60.325 4.930 1.00 66.75 190 SER C O 1
ATOM 2941 N N . PHE C 1 60 ? -4.284 61.731 3.221 1.00 65.16 191 PHE C N 1
ATOM 2942 C CA . PHE C 1 60 ? -4.059 60.709 2.216 1.00 64.77 191 PHE C CA 1
ATOM 2943 C C . PHE C 1 60 ? -2.615 60.530 1.794 1.00 65.27 191 PHE C C 1
ATOM 2944 O O . PHE C 1 60 ? -2.361 59.907 0.770 1.00 65.97 191 PHE C O 1
ATOM 2952 N N . ALA C 1 61 ? -1.671 61.065 2.559 1.00 65.29 192 ALA C N 1
ATOM 2953 C CA . ALA C 1 61 ? -0.255 60.840 2.267 1.00 66.08 192 ALA C CA 1
ATOM 2954 C C . ALA C 1 61 ? 0.017 60.897 0.770 1.00 65.96 192 ALA C C 1
ATOM 2955 O O . ALA C 1 61 ? 0.514 59.966 0.151 1.00 66.93 192 ALA C O 1
ATOM 2957 N N . VAL C 1 62 ? -0.336 62.025 0.201 1.00 65.19 193 VAL C N 1
ATOM 2958 C CA . VAL C 1 62 ? -0.359 62.243 -1.227 1.00 64.09 193 VAL C CA 1
ATOM 2959 C C . VAL C 1 62 ? 0.949 62.907 -1.651 1.00 63.87 193 VAL C C 1
ATOM 2960 O O . VAL C 1 62 ? 1.639 63.508 -0.838 1.00 63.71 193 VAL C O 1
ATOM 2964 N N . ASN C 1 63 ? 1.308 62.809 -2.919 1.00 63.67 194 ASN C N 1
ATOM 2965 C CA . ASN C 1 63 ? 2.409 63.639 -3.363 1.00 63.17 194 ASN C CA 1
ATOM 2966 C C . ASN C 1 63 ? 1.993 65.083 -3.623 1.00 61.08 194 ASN C C 1
ATOM 2967 O O . ASN C 1 63 ? 2.658 66.019 -3.179 1.00 62.01 194 ASN C O 1
ATOM 2972 N N . ALA C 1 64 ? 0.914 65.272 -4.359 1.00 57.88 195 ALA C N 1
ATOM 2973 C CA . ALA C 1 64 ? 0.399 66.599 -4.574 1.00 54.83 195 ALA C CA 1
ATOM 2974 C C . ALA C 1 64 ? -1.099 66.531 -4.410 1.00 53.33 195 ALA C C 1
ATOM 2975 O O . ALA C 1 64 ? -1.720 65.512 -4.732 1.00 53.20 195 ALA C O 1
ATOM 2977 N N . CYS C 1 65 ? -1.681 67.590 -3.867 1.00 50.97 196 CYS C N 1
ATOM 2978 C CA . CYS C 1 65 ? -3.107 67.716 -3.912 1.00 49.45 196 CYS C CA 1
ATOM 2979 C C . CYS C 1 65 ? -3.479 69.079 -4.467 1.00 48.42 196 CYS C C 1
ATOM 2980 O O . CYS C 1 65 ? -2.997 70.113 -3.975 1.00 48.20 196 CYS C O 1
ATOM 2983 N N . ILE C 1 66 ? -4.337 69.080 -5.488 1.00 46.90 197 ILE C N 1
ATOM 2984 C CA . ILE C 1 66 ? -4.824 70.317 -6.088 1.00 45.20 197 ILE C CA 1
ATOM 2985 C C . ILE C 1 66 ? -6.328 70.467 -5.877 1.00 44.50 197 ILE C C 1
ATOM 2986 O O . ILE C 1 66 ? -7.098 69.490 -6.011 1.00 45.10 197 ILE C O 1
ATOM 2991 N N . LEU C 1 67 ? -6.750 71.676 -5.529 1.00 42.79 198 LEU C N 1
ATOM 2992 C CA . LEU C 1 67 ? -8.165 71.987 -5.423 1.00 42.04 198 LEU C CA 1
ATOM 2993 C C . LEU C 1 67 ? -8.439 73.149 -6.364 1.00 41.92 198 LEU C C 1
ATOM 2994 O O . LEU C 1 67 ? -8.054 74.284 -6.075 1.00 42.75 198 LEU C O 1
ATOM 2999 N N . GLN C 1 68 ? -9.050 72.874 -7.511 1.00 41.37 199 GLN C N 1
ATOM 3000 C CA . GLN C 1 68 ? -9.242 73.899 -8.543 1.00 41.02 199 GLN C CA 1
ATOM 3001 C C . GLN C 1 68 ? -10.713 74.168 -8.787 1.00 41.66 199 GLN C C 1
ATOM 3002 O O . GLN C 1 68 ? -11.531 73.255 -8.754 1.00 42.54 199 GLN C O 1
ATOM 3016 N N . LEU C 1 70 ? -14.161 75.675 -10.855 1.00 47.54 201 LEU C N 1
ATOM 3017 C CA . LEU C 1 70 ? -14.695 75.620 -12.194 1.00 49.78 201 LEU C CA 1
ATOM 3018 C C . LEU C 1 70 ? -15.479 76.864 -12.496 1.00 51.89 201 LEU C C 1
ATOM 3019 O O . LEU C 1 70 ? -16.099 77.421 -11.634 1.00 52.87 201 LEU C O 1
ATOM 3024 N N . GLU C 1 71 ? -15.445 77.309 -13.728 1.00 54.82 202 GLU C N 1
ATOM 3025 C CA . GLU C 1 71 ? -16.394 78.288 -14.195 1.00 58.42 202 GLU C CA 1
ATOM 3026 C C . GLU C 1 71 ? -17.207 77.567 -15.297 1.00 59.32 202 GLU C C 1
ATOM 3027 O O . GLU C 1 71 ? -16.771 77.459 -16.455 1.00 59.52 202 GLU C O 1
ATOM 3033 N N . GLY C 1 72 ? -18.360 77.017 -14.913 1.00 59.87 203 GLY C N 1
ATOM 3034 C CA . GLY C 1 72 ? -19.134 76.180 -15.816 1.00 60.24 203 GLY C CA 1
ATOM 3035 C C . GLY C 1 72 ? -18.462 74.823 -15.881 1.00 60.41 203 GLY C C 1
ATOM 3036 O O . GLY C 1 72 ? -18.320 74.134 -14.861 1.00 60.56 203 GLY C O 1
ATOM 3037 N N . GLN C 1 73 ? -18.036 74.443 -17.079 1.00 60.52 204 GLN C N 1
ATOM 3038 C CA . GLN C 1 73 ? -17.284 73.208 -17.267 1.00 60.25 204 GLN C CA 1
ATOM 3039 C C . GLN C 1 73 ? -15.804 73.485 -17.559 1.00 59.25 204 GLN C C 1
ATOM 3040 O O . GLN C 1 73 ? -15.057 72.562 -17.907 1.00 59.23 204 GLN C O 1
ATOM 3046 N N . THR C 1 74 ? -15.385 74.741 -17.411 1.00 57.81 205 THR C N 1
ATOM 3047 C CA . THR C 1 74 ? -13.987 75.131 -17.630 1.00 56.70 205 THR C CA 1
ATOM 3048 C C . THR C 1 74 ? -13.255 75.416 -16.314 1.00 54.60 205 THR C C 1
ATOM 3049 O O . THR C 1 74 ? -13.747 76.191 -15.509 1.00 55.10 205 THR C O 1
ATOM 3053 N N . LEU C 1 75 ? -12.088 74.804 -16.111 1.00 51.97 206 LEU C N 1
ATOM 3054 C CA . LEU C 1 75 ? -11.265 75.045 -14.927 1.00 49.70 206 LEU C CA 1
ATOM 3055 C C . LEU C 1 75 ? -10.782 76.494 -14.886 1.00 49.08 206 LEU C C 1
ATOM 3056 O O . LEU C 1 75 ? -10.433 77.058 -15.910 1.00 49.07 206 LEU C O 1
ATOM 3061 N N . SER C 1 76 ? -10.784 77.101 -13.702 1.00 47.99 207 SER C N 1
ATOM 3062 C CA . SER C 1 76 ? -10.423 78.494 -13.563 1.00 47.14 207 SER C CA 1
ATOM 3063 C C . SER C 1 76 ? -9.017 78.636 -12.979 1.00 46.19 207 SER C C 1
ATOM 3064 O O . SER C 1 76 ? -8.445 77.649 -12.529 1.00 46.29 207 SER C O 1
ATOM 3067 N N . THR C 1 77 ? -8.467 79.848 -12.955 1.00 45.16 208 THR C N 1
ATOM 3068 C CA . THR C 1 77 ? -7.143 80.034 -12.374 1.00 44.54 208 THR C CA 1
ATOM 3069 C C . THR C 1 77 ? -7.203 80.077 -10.841 1.00 44.36 208 THR C C 1
ATOM 3070 O O . THR C 1 77 ? -6.164 80.050 -10.176 1.00 44.67 208 THR C O 1
ATOM 3074 N N . ILE C 1 78 ? -8.405 80.141 -10.272 1.00 43.51 209 ILE C N 1
ATOM 3075 C CA . ILE C 1 78 ? -8.538 80.104 -8.832 1.00 43.30 209 ILE C CA 1
ATOM 3076 C C . ILE C 1 78 ? -8.283 78.679 -8.329 1.00 43.65 209 ILE C C 1
ATOM 3077 O O . ILE C 1 78 ? -9.048 77.771 -8.649 1.00 43.55 209 ILE C O 1
ATOM 3082 N N . GLN C 1 79 ? -7.241 78.507 -7.511 1.00 43.94 210 GLN C N 1
ATOM 3083 C CA . GLN C 1 79 ? -6.853 77.198 -7.014 1.00 44.10 210 GLN C CA 1
ATOM 3084 C C . GLN C 1 79 ? -6.040 77.291 -5.744 1.00 44.48 210 GLN C C 1
ATOM 3085 O O . GLN C 1 79 ? -5.571 78.362 -5.353 1.00 44.40 210 GLN C O 1
ATOM 3091 N N . GLY C 1 80 ? -5.923 76.155 -5.072 1.00 44.46 211 GLY C N 1
ATOM 3092 C CA . GLY C 1 80 ? -5.016 76.010 -3.956 1.00 44.95 211 GLY C CA 1
ATOM 3093 C C . GLY C 1 80 ? -4.404 74.633 -4.131 1.00 45.53 211 GLY C C 1
ATOM 3094 O O . GLY C 1 80 ? -5.083 73.699 -4.608 1.00 45.75 211 GLY C O 1
ATOM 3095 N N . PHE C 1 81 ? -3.127 74.491 -3.792 1.00 45.42 212 PHE C N 1
ATOM 3096 C CA . PHE C 1 81 ? -2.537 73.180 -3.822 1.00 45.63 212 PHE C CA 1
ATOM 3097 C C . PHE C 1 81 ? -1.421 72.993 -2.842 1.00 46.83 212 PHE C C 1
ATOM 3098 O O . PHE C 1 81 ? -0.752 73.942 -2.456 1.00 46.44 212 PHE C O 1
ATOM 3106 N N . TYR C 1 82 ? -1.216 71.737 -2.472 1.00 48.78 213 TYR C N 1
ATOM 3107 C CA . TYR C 1 82 ? -0.061 71.330 -1.701 1.00 51.23 213 TYR C CA 1
ATOM 3108 C C . TYR C 1 82 ? 0.802 70.411 -2.544 1.00 53.37 213 TYR C C 1
ATOM 3109 O O . TYR C 1 82 ? 0.274 69.537 -3.216 1.00 53.77 213 TYR C O 1
ATOM 3118 N N . SER C 1 83 ? 2.117 70.603 -2.512 1.00 56.26 214 SER C N 1
ATOM 3119 C CA . SER C 1 83 ? 3.069 69.583 -2.973 1.00 59.42 214 SER C CA 1
ATOM 3120 C C . SER C 1 83 ? 4.088 69.346 -1.913 1.00 62.27 214 SER C C 1
ATOM 3121 O O . SER C 1 83 ? 4.187 70.080 -0.928 1.00 62.18 214 SER C O 1
ATOM 3124 N N . GLN C 1 84 ? 4.898 68.335 -2.179 1.00 65.86 215 GLN C N 1
ATOM 3125 C CA . GLN C 1 84 ? 6.038 68.031 -1.367 1.00 68.96 215 GLN C CA 1
ATOM 3126 C C . GLN C 1 84 ? 7.211 68.865 -1.815 1.00 69.86 215 GLN C C 1
ATOM 3127 O O . GLN C 1 84 ? 8.048 69.230 -1.003 1.00 70.50 215 GLN C O 1
ATOM 3133 N N . GLN C 1 85 ? 7.272 69.171 -3.106 1.00 70.60 216 GLN C N 1
ATOM 3134 C CA . GLN C 1 85 ? 8.305 70.075 -3.616 1.00 71.83 216 GLN C CA 1
ATOM 3135 C C . GLN C 1 85 ? 7.825 71.539 -3.665 1.00 70.17 216 GLN C C 1
ATOM 3136 O O . GLN C 1 85 ? 8.523 72.415 -4.151 1.00 70.05 216 GLN C O 1
ATOM 3142 N N . GLY C 1 86 ? 6.620 71.790 -3.168 1.00 69.15 217 GLY C N 1
ATOM 3143 C CA . GLY C 1 86 ? 6.011 73.106 -3.239 1.00 67.92 217 GLY C CA 1
ATOM 3144 C C . GLY C 1 86 ? 5.657 73.508 -4.648 1.00 67.37 217 GLY C C 1
ATOM 3145 O O . GLY C 1 86 ? 5.109 74.574 -4.877 1.00 66.75 217 GLY C O 1
ATOM 3146 N N . THR C 1 87 ? 5.956 72.621 -5.586 1.00 67.80 218 THR C N 1
ATOM 3147 C CA . THR C 1 87 ? 5.874 72.889 -7.008 1.00 67.66 218 THR C CA 1
ATOM 3148 C C . THR C 1 87 ? 4.854 71.967 -7.643 1.00 67.44 218 THR C C 1
ATOM 3149 O O . THR C 1 87 ? 4.759 70.819 -7.243 1.00 67.96 218 THR C O 1
ATOM 3153 N N . VAL C 1 88 ? 4.063 72.472 -8.589 1.00 67.41 219 VAL C N 1
ATOM 3154 C CA . VAL C 1 88 ? 3.307 71.615 -9.515 1.00 67.54 219 VAL C CA 1
ATOM 3155 C C . VAL C 1 88 ? 3.196 72.237 -10.882 1.00 67.87 219 VAL C C 1
ATOM 3156 O O . VAL C 1 88 ? 3.139 73.458 -11.001 1.00 67.58 219 VAL C O 1
ATOM 3160 N N . ASN C 1 89 ? 3.142 71.377 -11.901 1.00 68.61 220 ASN C N 1
ATOM 3161 C CA . ASN C 1 89 ? 2.571 71.722 -13.196 1.00 68.67 220 ASN C CA 1
ATOM 3162 C C . ASN C 1 89 ? 1.116 71.316 -13.160 1.00 67.40 220 ASN C C 1
ATOM 3163 O O . ASN C 1 89 ? 0.804 70.141 -12.989 1.00 67.00 220 ASN C O 1
ATOM 3168 N N . ASN C 1 90 ? 0.236 72.298 -13.298 1.00 66.28 221 ASN C N 1
ATOM 3169 C CA . ASN C 1 90 ? -1.188 72.052 -13.322 1.00 65.77 221 ASN C CA 1
ATOM 3170 C C . ASN C 1 90 ? -1.607 71.822 -14.751 1.00 66.09 221 ASN C C 1
ATOM 3171 O O . ASN C 1 90 ? -1.767 72.770 -15.510 1.00 66.26 221 ASN C O 1
ATOM 3176 N N . TRP C 1 91 ? -1.784 70.562 -15.115 1.00 66.40 222 TRP C N 1
ATOM 3177 C CA . TRP C 1 91 ? -2.160 70.206 -16.472 1.00 66.94 222 TRP C CA 1
ATOM 3178 C C . TRP C 1 91 ? -3.526 69.524 -16.482 1.00 65.28 222 TRP C C 1
ATOM 3179 O O . TRP C 1 91 ? -3.899 68.866 -17.458 1.00 65.19 222 TRP C O 1
ATOM 3190 N N . LEU C 1 92 ? -4.279 69.705 -15.399 1.00 63.38 223 LEU C N 1
ATOM 3191 C CA . LEU C 1 92 ? -5.583 69.077 -15.249 1.00 61.67 223 LEU C CA 1
ATOM 3192 C C . LEU C 1 92 ? -6.536 69.473 -16.360 1.00 62.21 223 LEU C C 1
ATOM 3193 O O . LEU C 1 92 ? -7.457 68.736 -16.679 1.00 62.52 223 LEU C O 1
ATOM 3198 N N . ASN C 1 93 ? -6.310 70.621 -16.977 1.00 62.97 224 ASN C N 1
ATOM 3199 C CA . ASN C 1 93 ? -7.150 71.001 -18.097 1.00 64.01 224 ASN C CA 1
ATOM 3200 C C . ASN C 1 93 ? -7.008 70.020 -19.276 1.00 64.33 224 ASN C C 1
ATOM 3201 O O . ASN C 1 93 ? -7.892 69.953 -20.127 1.00 64.74 224 ASN C O 1
ATOM 3206 N N . GLN C 1 94 ? -5.928 69.238 -19.299 1.00 64.35 225 GLN C N 1
ATOM 3207 C CA . GLN C 1 94 ? -5.684 68.300 -20.398 1.00 64.63 225 GLN C CA 1
ATOM 3208 C C . GLN C 1 94 ? -5.848 66.822 -20.005 1.00 63.94 225 GLN C C 1
ATOM 3209 O O . GLN C 1 94 ? -5.646 65.902 -20.810 1.00 64.40 225 GLN C O 1
ATOM 3215 N N . ASP C 1 95 ? -6.261 66.599 -18.773 1.00 62.18 226 ASP C N 1
ATOM 3216 C CA . ASP C 1 95 ? -6.294 65.272 -18.231 1.00 61.00 226 ASP C CA 1
ATOM 3217 C C . ASP C 1 95 ? -7.632 64.556 -18.469 1.00 60.21 226 ASP C C 1
ATOM 3218 O O . ASP C 1 95 ? -8.679 65.000 -17.997 1.00 60.47 226 ASP C O 1
ATOM 3223 N N . PRO C 1 96 ? -7.600 63.415 -19.164 1.00 59.70 227 PRO C N 1
ATOM 3224 C CA . PRO C 1 96 ? -8.846 62.709 -19.446 1.00 58.85 227 PRO C CA 1
ATOM 3225 C C . PRO C 1 96 ? -9.588 62.348 -18.178 1.00 57.84 227 PRO C C 1
ATOM 3226 O O . PRO C 1 96 ? -10.809 62.247 -18.190 1.00 57.85 227 PRO C O 1
ATOM 3230 N N . LEU C 1 97 ? -8.852 62.148 -17.093 1.00 56.65 228 LEU C N 1
ATOM 3231 C CA . LEU C 1 97 ? -9.464 61.748 -15.852 1.00 55.37 228 LEU C CA 1
ATOM 3232 C C . LEU C 1 97 ? -10.285 62.889 -15.262 1.00 54.13 228 LEU C C 1
ATOM 3233 O O . LEU C 1 97 ? -11.469 62.701 -14.972 1.00 54.36 228 LEU C O 1
ATOM 3238 N N . THR C 1 98 ? -9.671 64.073 -15.127 1.00 52.47 229 THR C N 1
ATOM 3239 C CA . THR C 1 98 ? -10.356 65.268 -14.684 1.00 50.89 229 THR C CA 1
ATOM 3240 C C . THR C 1 98 ? -11.550 65.502 -15.578 1.00 50.81 229 THR C C 1
ATOM 3241 O O . THR C 1 98 ? -12.649 65.749 -15.098 1.00 50.80 229 THR C O 1
ATOM 3245 N N . ASN C 1 99 ? -11.337 65.409 -16.881 1.00 51.08 230 ASN C N 1
ATOM 3246 C CA . ASN C 1 99 ? -12.404 65.605 -17.845 1.00 51.84 230 ASN C CA 1
ATOM 3247 C C . ASN C 1 99 ? -13.621 64.740 -17.662 1.00 51.23 230 ASN C C 1
ATOM 3248 O O . ASN C 1 99 ? -14.755 65.168 -17.851 1.00 51.07 230 ASN C O 1
ATOM 3253 N N . GLU C 1 100 ? -13.376 63.504 -17.302 1.00 51.19 231 GLU C N 1
ATOM 3254 C CA . GLU C 1 100 ? -14.450 62.562 -17.140 1.00 51.48 231 GLU C CA 1
ATOM 3255 C C . GLU C 1 100 ? -15.185 62.839 -15.803 1.00 49.68 231 GLU C C 1
ATOM 3256 O O . GLU C 1 100 ? -16.410 62.693 -15.716 1.00 49.84 231 GLU C O 1
ATOM 3262 N N . ALA C 1 101 ? -14.457 63.274 -14.780 1.00 46.94 232 ALA C N 1
ATOM 3263 C CA . ALA C 1 101 ? -15.122 63.648 -13.546 1.00 45.68 232 ALA C CA 1
ATOM 3264 C C . ALA C 1 101 ? -16.095 64.814 -13.767 1.00 45.14 232 ALA C C 1
ATOM 3265 O O . ALA C 1 101 ? -17.211 64.822 -13.229 1.00 45.01 232 ALA C O 1
ATOM 3267 N N . ILE C 1 102 ? -15.656 65.808 -14.543 1.00 44.17 233 ILE C N 1
ATOM 3268 C CA . ILE C 1 102 ? -16.452 66.981 -14.799 1.00 43.48 233 ILE C CA 1
ATOM 3269 C C . ILE C 1 102 ? -17.691 66.565 -15.583 1.00 44.74 233 ILE C C 1
ATOM 3270 O O . ILE C 1 102 ? -18.794 66.998 -15.274 1.00 44.47 233 ILE C O 1
ATOM 3275 N N . ALA C 1 103 ? -17.520 65.713 -16.590 1.00 46.40 234 ALA C N 1
ATOM 3276 C CA . ALA C 1 103 ? -18.661 65.357 -17.448 1.00 48.27 234 ALA C CA 1
ATOM 3277 C C . ALA C 1 103 ? -19.670 64.511 -16.688 1.00 49.88 234 ALA C C 1
ATOM 3278 O O . ALA C 1 103 ? -20.874 64.577 -16.937 1.00 50.73 234 ALA C O 1
ATOM 3280 N N . THR C 1 104 ? -19.161 63.774 -15.716 1.00 50.99 235 THR C N 1
ATOM 3281 C CA . THR C 1 104 ? -19.838 62.618 -15.175 1.00 52.55 235 THR C CA 1
ATOM 3282 C C . THR C 1 104 ? -20.367 62.882 -13.775 1.00 53.22 235 THR C C 1
ATOM 3283 O O . THR C 1 104 ? -21.379 62.317 -13.339 1.00 54.55 235 THR C O 1
ATOM 3287 N N . GLY C 1 105 ? -19.684 63.752 -13.059 1.00 53.01 236 GLY C N 1
ATOM 3288 C CA . GLY C 1 105 ? -20.045 63.997 -11.697 1.00 52.63 236 GLY C CA 1
ATOM 3289 C C . GLY C 1 105 ? -19.544 62.899 -10.805 1.00 52.75 236 GLY C C 1
ATOM 3290 O O . GLY C 1 105 ? -19.850 62.914 -9.634 1.00 53.40 236 GLY C O 1
ATOM 3291 N N . GLN C 1 106 ? -18.778 61.951 -11.339 1.00 52.43 237 GLN C N 1
ATOM 3292 C CA . GLN C 1 106 ? -18.277 60.858 -10.517 1.00 53.28 237 GLN C CA 1
ATOM 3293 C C . GLN C 1 106 ? -16.807 60.993 -10.254 1.00 52.69 237 GLN C C 1
ATOM 3294 O O . GLN C 1 106 ? -16.067 61.518 -11.094 1.00 52.22 237 GLN C O 1
ATOM 3300 N N . ILE C 1 107 ? -16.399 60.488 -9.089 1.00 52.73 238 ILE C N 1
ATOM 3301 C CA . ILE C 1 107 ? -15.005 60.261 -8.745 1.00 52.85 238 ILE C CA 1
ATOM 3302 C C . ILE C 1 107 ? -14.390 59.391 -9.815 1.00 54.08 238 ILE C C 1
ATOM 3303 O O . ILE C 1 107 ? -15.065 58.538 -10.395 1.00 54.08 238 ILE C O 1
ATOM 3308 N N . GLN C 1 108 ? -13.121 59.627 -10.113 1.00 55.34 239 GLN C N 1
ATOM 3309 C CA . GLN C 1 108 ? -12.432 58.841 -11.119 1.00 56.94 239 GLN C CA 1
ATOM 3310 C C . GLN C 1 108 ? -11.133 58.456 -10.498 1.00 59.12 239 GLN C C 1
ATOM 3311 O O . GLN C 1 108 ? -10.328 59.320 -10.124 1.00 59.14 239 GLN C O 1
ATOM 3317 N N . VAL C 1 109 ? -10.960 57.148 -10.349 1.00 62.05 240 VAL C N 1
ATOM 3318 C CA . VAL C 1 109 ? -9.777 56.581 -9.759 1.00 64.71 240 VAL C CA 1
ATOM 3319 C C . VAL C 1 109 ? -8.982 55.951 -10.868 1.00 66.73 240 VAL C C 1
ATOM 3320 O O . VAL C 1 109 ? -9.548 55.345 -11.751 1.00 67.02 240 VAL C O 1
ATOM 3324 N N . ALA C 1 110 ? -7.676 56.153 -10.833 1.00 69.48 241 ALA C N 1
ATOM 3325 C CA . ALA C 1 110 ? -6.739 55.446 -11.668 1.00 72.82 241 ALA C CA 1
ATOM 3326 C C . ALA C 1 110 ? -5.634 54.996 -10.731 1.00 76.38 241 ALA C C 1
ATOM 3327 O O . ALA C 1 110 ? -4.680 55.732 -10.443 1.00 76.22 241 ALA C O 1
ATOM 3329 N N . ALA C 1 111 ? -5.778 53.774 -10.235 1.00 80.83 242 ALA C N 1
ATOM 3330 C CA . ALA C 1 111 ? -4.845 53.261 -9.249 1.00 84.92 242 ALA C CA 1
ATOM 3331 C C . ALA C 1 111 ? -3.562 52.778 -9.903 1.00 87.81 242 ALA C C 1
ATOM 3332 O O . ALA C 1 111 ? -2.579 52.535 -9.222 1.00 89.09 242 ALA C O 1
ATOM 3334 N N . ASN C 1 112 ? -3.553 52.656 -11.218 1.00 90.38 243 ASN C N 1
ATOM 3335 C CA . ASN C 1 112 ? -2.314 52.311 -11.882 1.00 93.99 243 ASN C CA 1
ATOM 3336 C C . ASN C 1 112 ? -2.179 52.939 -13.260 1.00 95.02 243 ASN C C 1
ATOM 3337 O O . ASN C 1 112 ? -2.961 52.646 -14.189 1.00 94.92 243 ASN C O 1
ATOM 3342 N N . ILE C 1 113 ? -1.166 53.797 -13.376 1.00 96.56 244 ILE C N 1
ATOM 3343 C CA . ILE C 1 113 ? -0.932 54.564 -14.597 1.00 97.76 244 ILE C CA 1
ATOM 3344 C C . ILE C 1 113 ? -0.123 53.751 -15.619 1.00 100.55 244 ILE C C 1
ATOM 3345 O O . ILE C 1 113 ? 0.468 54.298 -16.555 1.00 100.72 244 ILE C O 1
ATOM 3350 N N . ALA C 1 114 ? -0.121 52.435 -15.441 1.00 103.45 245 ALA C N 1
ATOM 3351 C CA . ALA C 1 114 ? 0.334 51.533 -16.486 1.00 106.26 245 ALA C CA 1
ATOM 3352 C C . ALA C 1 114 ? -0.864 50.794 -17.080 1.00 107.35 245 ALA C C 1
ATOM 3353 O O . ALA C 1 114 ? -0.858 50.452 -18.262 1.00 107.45 245 ALA C O 1
ATOM 3355 N N . LYS C 1 115 ? -1.899 50.606 -16.254 1.00 108.04 246 LYS C N 1
ATOM 3356 C CA . LYS C 1 115 ? -3.038 49.717 -16.548 1.00 108.76 246 LYS C CA 1
ATOM 3357 C C . LYS C 1 115 ? -4.329 50.385 -17.076 1.00 107.86 246 LYS C C 1
ATOM 3358 O O . LYS C 1 115 ? -5.251 49.694 -17.509 1.00 107.87 246 LYS C O 1
ATOM 3360 N N . ASP C 1 116 ? -4.396 51.717 -17.033 1.00 107.01 247 ASP C N 1
ATOM 3361 C CA . ASP C 1 116 ? -5.509 52.459 -17.645 1.00 105.68 247 ASP C CA 1
ATOM 3362 C C . ASP C 1 116 ? -5.138 52.938 -19.054 1.00 105.82 247 ASP C C 1
ATOM 3363 O O . ASP C 1 116 ? -4.262 53.792 -19.216 1.00 105.13 247 ASP C O 1
ATOM 3368 N N . PRO C 1 117 ? -5.797 52.364 -20.078 1.00 106.46 248 PRO C N 1
ATOM 3369 C CA . PRO C 1 117 ? -5.555 52.705 -21.485 1.00 106.60 248 PRO C CA 1
ATOM 3370 C C . PRO C 1 117 ? -5.607 54.204 -21.833 1.00 105.34 248 PRO C C 1
ATOM 3371 O O . PRO C 1 117 ? -4.660 54.730 -22.427 1.00 105.40 248 PRO C O 1
ATOM 3375 N N . LYS C 1 118 ? -6.681 54.891 -21.451 1.00 103.99 249 LYS C N 1
ATOM 3376 C CA . LYS C 1 118 ? -6.862 56.284 -21.859 1.00 102.58 249 LYS C CA 1
ATOM 3377 C C . LYS C 1 118 ? -5.887 57.297 -21.219 1.00 102.25 249 LYS C C 1
ATOM 3378 O O . LYS C 1 118 ? -6.018 58.498 -21.481 1.00 101.98 249 LYS C O 1
ATOM 3380 N N . LEU C 1 119 ? -4.916 56.823 -20.412 1.00 102.67 250 LEU C N 1
ATOM 3381 C CA . LEU C 1 119 ? -3.905 57.682 -19.713 1.00 102.59 250 LEU C CA 1
ATOM 3382 C C . LEU C 1 119 ? -2.464 57.222 -19.892 1.00 104.85 250 LEU C C 1
ATOM 3383 O O . LEU C 1 119 ? -1.538 58.037 -19.873 1.00 104.60 250 LEU C O 1
ATOM 3388 N N . ALA C 1 120 ? -2.288 55.904 -20.005 1.00 107.64 251 ALA C N 1
ATOM 3389 C CA . ALA C 1 120 ? -1.032 55.293 -20.414 1.00 110.65 251 ALA C CA 1
ATOM 3390 C C . ALA C 1 120 ? -0.795 55.652 -21.884 1.00 112.06 251 ALA C C 1
ATOM 3391 O O . ALA C 1 120 ? 0.024 55.043 -22.580 1.00 112.84 251 ALA C O 1
ATOM 3393 N N . SER C 1 121 ? -1.566 56.630 -22.355 1.00 112.35 252 SER C N 1
ATOM 3394 C CA . SER C 1 121 ? -1.247 57.340 -23.573 1.00 112.86 252 SER C CA 1
ATOM 3395 C C . SER C 1 121 ? -0.477 58.606 -23.157 1.00 112.40 252 SER C C 1
ATOM 3396 O O . SER C 1 121 ? 0.748 58.705 -23.356 1.00 112.98 252 SER C O 1
ATOM 3399 N N . ILE C 1 122 ? -1.205 59.524 -22.520 1.00 110.81 253 ILE C N 1
ATOM 3400 C CA . ILE C 1 122 ? -0.730 60.860 -22.113 1.00 109.42 253 ILE C CA 1
ATOM 3401 C C . ILE C 1 122 ? 0.740 61.026 -21.715 1.00 109.67 253 ILE C C 1
ATOM 3402 O O . ILE C 1 122 ? 1.324 60.185 -21.015 1.00 110.34 253 ILE C O 1
ATOM 3407 N N . SER C 1 123 ? 1.308 62.144 -22.164 1.00 108.93 254 SER C N 1
ATOM 3408 C CA . SER C 1 123 ? 2.624 62.589 -21.746 1.00 108.41 254 SER C CA 1
ATOM 3409 C C . SER C 1 123 ? 2.632 62.935 -20.255 1.00 107.48 254 SER C C 1
ATOM 3410 O O . SER C 1 123 ? 3.260 62.232 -19.464 1.00 108.03 254 SER C O 1
ATOM 3412 N N . GLN C 1 124 ? 1.893 63.986 -19.884 1.00 105.81 255 GLN C N 1
ATOM 3413 C CA . GLN C 1 124 ? 1.984 64.660 -18.560 1.00 104.31 255 GLN C CA 1
ATOM 3414 C C . GLN C 1 124 ? 2.070 63.786 -17.325 1.00 104.14 255 GLN C C 1
ATOM 3415 O O . GLN C 1 124 ? 2.744 64.140 -16.352 1.00 104.20 255 GLN C O 1
ATOM 3421 N N . TYR C 1 125 ? 1.364 62.663 -17.361 1.00 104.15 256 TYR C N 1
ATOM 3422 C CA . TYR C 1 125 ? 1.399 61.704 -16.271 1.00 104.48 256 TYR C CA 1
ATOM 3423 C C . TYR C 1 125 ? 2.834 61.192 -15.988 1.00 106.94 256 TYR C C 1
ATOM 3424 O O . TYR C 1 125 ? 3.386 61.466 -14.905 1.00 107.15 256 TYR C O 1
ATOM 3433 N N . GLN C 1 126 ? 3.423 60.482 -16.962 1.00 109.29 257 GLN C N 1
ATOM 3434 C CA . GLN C 1 126 ? 4.813 59.979 -16.887 1.00 111.75 257 GLN C CA 1
ATOM 3435 C C . GLN C 1 126 ? 5.881 61.088 -16.707 1.00 111.69 257 GLN C C 1
ATOM 3436 O O . GLN C 1 126 ? 6.848 60.916 -15.948 1.00 112.30 257 GLN C O 1
ATOM 3442 N N . ASP C 1 127 ? 5.683 62.222 -17.387 1.00 110.62 258 ASP C N 1
ATOM 3443 C CA . ASP C 1 127 ? 6.647 63.339 -17.385 1.00 109.65 258 ASP C CA 1
ATOM 3444 C C . ASP C 1 127 ? 6.654 64.138 -16.083 1.00 107.46 258 ASP C C 1
ATOM 3445 O O . ASP C 1 127 ? 7.265 65.205 -16.015 1.00 107.49 258 ASP C O 1
ATOM 3450 N N . ASN C 1 128 ? 5.946 63.639 -15.072 1.00 104.89 259 ASN C N 1
ATOM 3451 C CA . ASN C 1 128 ? 6.018 64.174 -13.708 1.00 102.26 259 ASN C CA 1
ATOM 3452 C C . ASN C 1 128 ? 6.135 63.034 -12.699 1.00 101.12 259 ASN C C 1
ATOM 3453 O O . ASN C 1 128 ? 6.197 63.273 -11.478 1.00 100.91 259 ASN C O 1
ATOM 3458 N N . GLY C 1 129 ? 6.154 61.805 -13.224 1.00 99.47 260 GLY C N 1
ATOM 3459 C CA . GLY C 1 129 ? 6.213 60.600 -12.411 1.00 97.59 260 GLY C CA 1
ATOM 3460 C C . GLY C 1 129 ? 4.994 60.382 -11.530 1.00 95.18 260 GLY C C 1
ATOM 3461 O O . GLY C 1 129 ? 5.117 59.852 -10.416 1.00 95.73 260 GLY C O 1
ATOM 3462 N N . ILE C 1 130 ? 3.823 60.804 -12.011 1.00 92.26 261 ILE C N 1
ATOM 3463 C CA . ILE C 1 130 ? 2.562 60.476 -11.356 1.00 89.51 261 ILE C CA 1
ATOM 3464 C C . ILE C 1 130 ? 2.237 59.034 -11.716 1.00 89.54 261 ILE C C 1
ATOM 3465 O O . ILE C 1 130 ? 2.198 58.671 -12.901 1.00 89.66 261 ILE C O 1
ATOM 3470 N N . GLN C 1 131 ? 2.020 58.208 -10.700 1.00 88.77 262 GLN C N 1
ATOM 3471 C CA . GLN C 1 131 ? 1.761 56.779 -10.913 1.00 88.55 262 GLN C CA 1
ATOM 3472 C C . GLN C 1 131 ? 0.338 56.393 -10.511 1.00 85.93 262 GLN C C 1
ATOM 3473 O O . GLN C 1 131 ? -0.097 55.278 -10.761 1.00 86.23 262 GLN C O 1
ATOM 3479 N N . SER C 1 132 ? -0.380 57.324 -9.891 1.00 82.04 263 SER C N 1
ATOM 3480 C CA . SER C 1 132 ? -1.717 57.065 -9.373 1.00 78.76 263 SER C CA 1
ATOM 3481 C C . SER C 1 132 ? -2.461 58.398 -9.307 1.00 75.35 263 SER C C 1
ATOM 3482 O O . SER C 1 132 ? -1.848 59.442 -9.056 1.00 75.41 263 SER C O 1
ATOM 3485 N N . HIS C 1 133 ? -3.774 58.385 -9.525 1.00 71.25 264 HIS C N 1
ATOM 3486 C CA . HIS C 1 133 ? -4.513 59.633 -9.562 1.00 66.65 264 HIS C CA 1
ATOM 3487 C C . HIS C 1 133 ? -5.973 5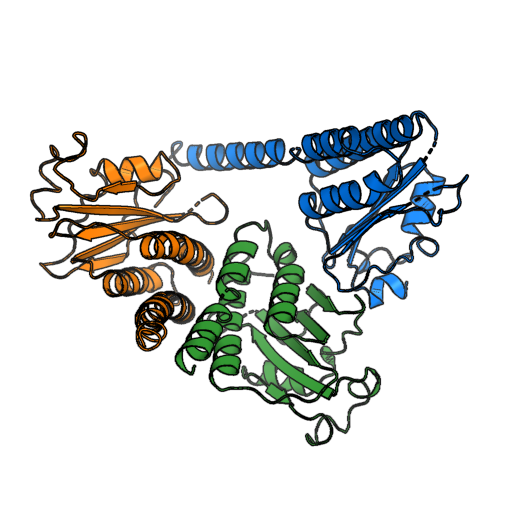9.463 -9.222 1.00 64.65 264 HIS C C 1
ATOM 3488 O O . HIS C 1 133 ? -6.626 58.536 -9.725 1.00 64.61 264 HIS C O 1
ATOM 3495 N N . VAL C 1 134 ? -6.477 60.354 -8.368 1.00 61.19 265 VAL C N 1
ATOM 3496 C CA . VAL C 1 134 ? -7.887 60.390 -8.012 1.00 58.98 265 VAL C CA 1
ATOM 3497 C C . VAL C 1 134 ? -8.405 61.806 -8.190 1.00 57.52 265 VAL C C 1
ATOM 3498 O O . VAL C 1 134 ? -7.875 62.753 -7.617 1.00 57.65 265 VAL C O 1
ATOM 3502 N N . VAL C 1 135 ? -9.436 61.957 -9.000 1.00 55.69 266 VAL C N 1
ATOM 3503 C CA . VAL C 1 135 ? -10.047 63.243 -9.172 1.00 53.54 266 VAL C CA 1
ATOM 3504 C C . VAL C 1 135 ? -11.485 63.080 -8.786 1.00 53.25 266 VAL C C 1
ATOM 3505 O O . VAL C 1 135 ? -12.136 62.138 -9.254 1.00 53.77 266 VAL C O 1
ATOM 3509 N N . ILE C 1 136 ? -11.978 63.993 -7.949 1.00 51.84 267 ILE C N 1
ATOM 3510 C CA . ILE C 1 136 ? -13.370 63.999 -7.538 1.00 51.16 267 ILE C CA 1
ATOM 3511 C C . ILE C 1 136 ? -13.981 65.377 -7.723 1.00 49.90 267 ILE C C 1
ATOM 3512 O O . ILE C 1 136 ? -13.377 66.361 -7.333 1.00 49.53 267 ILE C O 1
ATOM 3517 N N . PRO C 1 137 ? -15.185 65.448 -8.332 1.00 49.26 268 PRO C N 1
ATOM 3518 C CA . PRO C 1 137 ? -15.947 66.701 -8.449 1.00 48.43 268 PRO C CA 1
ATOM 3519 C C . PRO C 1 137 ? -16.253 67.239 -7.074 1.00 48.19 268 PRO C C 1
ATOM 3520 O O . PRO C 1 137 ? -16.370 66.468 -6.143 1.00 48.72 268 PRO C O 1
ATOM 3524 N N . ILE C 1 138 ? -16.368 68.559 -6.938 1.00 47.85 269 ILE C N 1
ATOM 3525 C CA . ILE C 1 138 ? -16.760 69.179 -5.677 1.00 46.99 269 ILE C CA 1
ATOM 3526 C C . ILE C 1 138 ? -18.056 69.882 -5.946 1.00 47.24 269 ILE C C 1
ATOM 3527 O O . ILE C 1 138 ? -18.102 70.849 -6.684 1.00 47.79 269 ILE C O 1
ATOM 3532 N N . THR C 1 139 ? -19.135 69.335 -5.410 1.00 48.48 270 THR C N 1
ATOM 3533 C CA . THR C 1 139 ? -20.462 69.723 -5.856 1.00 49.01 270 THR C CA 1
ATOM 3534 C C . THR C 1 139 ? -21.293 70.174 -4.676 1.00 50.31 270 THR C C 1
ATOM 3535 O O . THR C 1 139 ? -21.352 69.497 -3.662 1.00 51.24 270 THR C O 1
ATOM 3539 N N . TYR C 1 140 ? -21.934 71.321 -4.806 1.00 51.04 271 TYR C N 1
ATOM 3540 C CA . TYR C 1 140 ? -22.906 71.711 -3.812 1.00 52.55 271 TYR C CA 1
ATOM 3541 C C . TYR C 1 140 ? -24.283 71.516 -4.429 1.00 53.68 271 TYR C C 1
ATOM 3542 O O . TYR C 1 140 ? -24.534 72.022 -5.513 1.00 53.84 271 TYR C O 1
ATOM 3551 N N . ARG C 1 141 ? -25.171 70.791 -3.753 1.00 55.42 272 ARG C N 1
ATOM 3552 C CA . ARG C 1 141 ? -26.440 70.414 -4.364 1.00 57.94 272 ARG C CA 1
ATOM 3553 C C . ARG C 1 141 ? -26.110 69.877 -5.752 1.00 58.40 272 ARG C C 1
ATOM 3554 O O . ARG C 1 141 ? -25.367 68.892 -5.855 1.00 58.60 272 ARG C O 1
ATOM 3562 N N . ASN C 1 142 ? -26.585 70.515 -6.822 1.00 59.09 273 ASN C N 1
ATOM 3563 C CA . ASN C 1 142 ? -26.134 70.058 -8.142 1.00 58.96 273 ASN C CA 1
ATOM 3564 C C . ASN C 1 142 ? -25.120 70.918 -8.858 1.00 58.77 273 ASN C C 1
ATOM 3565 O O . ASN C 1 142 ? -24.908 70.777 -10.062 1.00 58.94 273 ASN C O 1
ATOM 3570 N N . GLU C 1 143 ? -24.494 71.814 -8.121 1.00 58.63 274 GLU C N 1
ATOM 3571 C CA . GLU C 1 143 ? -23.597 72.775 -8.722 1.00 58.38 274 GLU C CA 1
ATOM 3572 C C . GLU C 1 143 ? -22.200 72.285 -8.546 1.00 56.18 274 GLU C C 1
ATOM 3573 O O . GLU C 1 143 ? -21.719 72.174 -7.413 1.00 56.48 274 GLU C O 1
ATOM 3587 N N . LEU C 1 145 ? -18.643 72.995 -8.297 1.00 49.24 276 LEU C N 1
ATOM 3588 C CA . LEU C 1 145 ? -17.857 74.175 -8.025 1.00 48.31 276 LEU C CA 1
ATOM 3589 C C . LEU C 1 145 ? -16.409 74.002 -8.413 1.00 47.37 276 LEU C C 1
ATOM 3590 O O . LEU C 1 145 ? -15.714 74.983 -8.648 1.00 47.83 276 LEU C O 1
ATOM 3595 N N . GLY C 1 146 ? -15.916 72.776 -8.412 1.00 46.31 277 GLY C N 1
ATOM 3596 C CA . GLY C 1 146 ? -14.509 72.580 -8.685 1.00 45.14 277 GLY C CA 1
ATOM 3597 C C . GLY C 1 146 ? -14.124 71.134 -8.691 1.00 44.91 277 GLY C C 1
ATOM 3598 O O . GLY C 1 146 ? -14.962 70.257 -8.787 1.00 45.44 277 GLY C O 1
ATOM 3599 N N . VAL C 1 147 ? -12.845 70.875 -8.541 1.00 44.64 278 VAL C N 1
ATOM 3600 C CA . VAL C 1 147 ? -12.321 69.537 -8.754 1.00 44.94 278 VAL C CA 1
ATOM 3601 C C . VAL C 1 147 ? -11.202 69.346 -7.740 1.00 45.52 278 VAL C C 1
ATOM 3602 O O . VAL C 1 147 ? -10.463 70.289 -7.432 1.00 45.67 278 VAL C O 1
ATOM 3606 N N . LEU C 1 148 ? -11.102 68.152 -7.181 1.00 46.31 279 LEU C N 1
ATOM 3607 C CA . LEU C 1 148 ? -10.063 67.859 -6.204 1.00 47.02 279 LEU C CA 1
ATOM 3608 C C . LEU C 1 148 ? -9.236 66.710 -6.737 1.00 47.96 279 LEU C C 1
ATOM 3609 O O . LEU C 1 148 ? -9.770 65.665 -7.080 1.00 48.18 279 LEU C O 1
ATOM 3614 N N . SER C 1 149 ? -7.930 66.902 -6.798 1.00 48.85 280 SER C N 1
ATOM 3615 C CA . SER C 1 149 ? -7.055 65.926 -7.403 1.00 50.14 280 SER C CA 1
ATOM 3616 C C . SER C 1 149 ? -6.001 65.500 -6.413 1.00 51.79 280 SER C C 1
ATOM 3617 O O . SER C 1 149 ? -5.246 66.331 -5.890 1.00 52.43 280 SER C O 1
ATOM 3620 N N . LEU C 1 150 ? -5.985 64.205 -6.122 1.00 53.34 281 LEU C N 1
ATOM 3621 C CA . LEU C 1 150 ? -5.000 63.617 -5.226 1.00 54.69 281 LEU C CA 1
ATOM 3622 C C . LEU C 1 150 ? -4.118 62.845 -6.145 1.00 56.12 281 LEU C C 1
ATOM 3623 O O . LEU C 1 150 ? -4.614 62.018 -6.890 1.00 56.46 281 LEU C O 1
ATOM 3628 N N . GLN C 1 151 ? -2.822 63.122 -6.129 1.00 57.53 282 GLN C N 1
ATOM 3629 C CA . GLN C 1 151 ? -1.909 62.371 -6.966 1.00 59.35 282 GLN C CA 1
ATOM 3630 C C . GLN C 1 151 ? -0.703 61.807 -6.205 1.00 61.72 282 GLN C C 1
ATOM 3631 O O . GLN C 1 151 ? -0.207 62.411 -5.221 1.00 61.08 282 GLN C O 1
ATOM 3637 N N . TRP C 1 152 ? -0.264 60.625 -6.670 1.00 64.41 283 TRP C N 1
ATOM 3638 C CA . TRP C 1 152 ? 0.797 59.853 -6.026 1.00 67.36 283 TRP C CA 1
ATOM 3639 C C . TRP C 1 152 ? 1.911 59.408 -6.957 1.00 70.68 283 TRP C C 1
ATOM 3640 O O . TRP C 1 152 ? 1.725 59.286 -8.156 1.00 70.68 283 TRP C O 1
ATOM 3651 N N . GLN C 1 153 ? 3.066 59.119 -6.378 1.00 75.31 284 GLN C N 1
ATOM 3652 C CA . GLN C 1 153 ? 4.187 58.647 -7.172 1.00 79.84 284 GLN C CA 1
ATOM 3653 C C . GLN C 1 153 ? 4.324 57.134 -7.109 1.00 82.88 284 GLN C C 1
ATOM 3654 O O . GLN C 1 153 ? 5.122 56.558 -7.826 1.00 83.71 284 GLN C O 1
ATOM 3660 N N . GLN C 1 154 ? 3.525 56.519 -6.240 1.00 85.47 285 GLN C N 1
ATOM 3661 C CA . GLN C 1 154 ? 3.369 55.078 -6.117 1.00 88.77 285 GLN C CA 1
ATOM 3662 C C . GLN C 1 154 ? 2.005 54.760 -6.685 1.00 89.10 285 GLN C C 1
ATOM 3663 O O . GLN C 1 154 ? 1.155 55.646 -6.770 1.00 88.84 285 GLN C O 1
ATOM 3669 N N . PRO C 1 155 ? 1.781 53.504 -7.084 1.00 90.56 286 PRO C N 1
ATOM 3670 C CA . PRO C 1 155 ? 0.402 53.040 -7.197 1.00 90.68 286 PRO C CA 1
ATOM 3671 C C . PRO C 1 155 ? -0.183 52.842 -5.813 1.00 91.26 286 PRO C C 1
ATOM 3672 O O . PRO C 1 155 ? 0.561 52.545 -4.869 1.00 91.58 286 PRO C O 1
ATOM 3676 N N . ILE C 1 156 ? -1.496 53.001 -5.686 1.00 91.04 287 ILE C N 1
ATOM 3677 C CA . ILE C 1 156 ? -2.184 52.709 -4.419 1.00 92.19 287 ILE C CA 1
ATOM 3678 C C . ILE C 1 156 ? -3.491 51.925 -4.624 1.00 92.76 287 ILE C C 1
ATOM 3679 O O . ILE C 1 156 ? -4.085 51.967 -5.698 1.00 92.68 287 ILE C O 1
ATOM 3684 N N . SER C 1 157 ? -3.920 51.200 -3.592 1.00 94.17 288 SER C N 1
ATOM 3685 C CA . SER C 1 157 ? -5.267 50.626 -3.555 1.00 94.77 288 SER C CA 1
ATOM 3686 C C . SER C 1 157 ? -5.999 51.329 -2.425 1.00 94.57 288 SER C C 1
ATOM 3687 O O . SER C 1 157 ? -5.372 52.007 -1.603 1.00 94.65 288 SER C O 1
ATOM 3689 N N . LEU C 1 158 ? -7.319 51.214 -2.386 1.00 94.30 289 LEU C N 1
ATOM 3690 C CA . LEU C 1 158 ? -8.079 52.055 -1.458 1.00 93.44 289 LEU C CA 1
ATOM 3691 C C . LEU C 1 158 ? -9.196 51.273 -0.792 1.00 94.27 289 LEU C C 1
ATOM 3692 O O . LEU C 1 158 ? -9.972 50.618 -1.466 1.00 94.46 289 LEU C O 1
ATOM 3697 N N . ARG C 1 159 ? -9.262 51.355 0.532 1.00 94.94 290 ARG C N 1
ATOM 3698 C CA . ARG C 1 159 ? -10.281 50.671 1.318 1.00 96.27 290 ARG C CA 1
ATOM 3699 C C . ARG C 1 159 ? -11.649 51.292 1.109 1.00 95.72 290 ARG C C 1
ATOM 3700 O O . ARG C 1 159 ? -11.745 52.471 0.852 1.00 95.09 290 ARG C O 1
ATOM 3708 N N . GLU C 1 160 ? -12.703 50.484 1.231 1.00 97.07 291 GLU C N 1
ATOM 3709 C CA . GLU C 1 160 ? -14.087 50.985 1.221 1.00 96.85 291 GLU C CA 1
ATOM 3710 C C . GLU C 1 160 ? -14.266 52.318 1.991 1.00 95.10 291 GLU C C 1
ATOM 3711 O O . GLU C 1 160 ? -14.690 53.321 1.408 1.00 94.93 291 GLU C O 1
ATOM 3717 N N . ASP C 1 161 ? -13.908 52.347 3.271 1.00 93.66 292 ASP C N 1
ATOM 3718 C CA . ASP C 1 161 ? -14.139 53.536 4.092 1.00 91.85 292 ASP C CA 1
ATOM 3719 C C . ASP C 1 161 ? -13.267 54.769 3.734 1.00 88.84 292 ASP C C 1
ATOM 3720 O O . ASP C 1 161 ? -13.554 55.867 4.198 1.00 88.25 292 ASP C O 1
ATOM 3725 N N . GLU C 1 162 ? -12.196 54.571 2.961 1.00 86.31 293 GLU C N 1
ATOM 3726 C CA . GLU C 1 162 ? -11.381 55.672 2.437 1.00 83.25 293 GLU C CA 1
ATOM 3727 C C . GLU C 1 162 ? -12.131 56.377 1.328 1.00 81.07 293 GLU C C 1
ATOM 3728 O O . GLU C 1 162 ? -12.362 57.596 1.399 1.00 80.00 293 GLU C O 1
ATOM 3734 N N . LEU C 1 163 ? -12.517 55.604 0.314 1.00 79.23 294 LEU C N 1
ATOM 3735 C CA . LEU C 1 163 ? -13.343 56.123 -0.747 1.00 77.55 294 LEU C CA 1
ATOM 3736 C C . LEU C 1 163 ? -14.576 56.810 -0.154 1.00 76.97 294 LEU C C 1
ATOM 3737 O O . LEU C 1 163 ? -14.876 57.955 -0.504 1.00 76.96 294 LEU C O 1
ATOM 3742 N N . THR C 1 164 ? -15.254 56.143 0.780 1.00 76.82 295 THR C N 1
ATOM 3743 C CA . THR C 1 164 ? -16.340 56.776 1.542 1.00 76.20 295 THR C CA 1
ATOM 3744 C C . THR C 1 164 ? -15.953 58.136 2.138 1.00 74.39 295 THR C C 1
ATOM 3745 O O . THR C 1 164 ? -16.762 59.066 2.109 1.00 74.08 295 THR C O 1
ATOM 3749 N N . LEU C 1 165 ? -14.739 58.236 2.689 1.00 72.42 296 LEU C N 1
ATOM 3750 C CA . LEU C 1 165 ? -14.279 59.482 3.301 1.00 70.57 296 LEU C CA 1
ATOM 3751 C C . LEU C 1 165 ? -14.115 60.557 2.231 1.00 68.66 296 LEU C C 1
ATOM 3752 O O . LEU C 1 165 ? -14.517 61.702 2.429 1.00 67.70 296 LEU C O 1
ATOM 3757 N N . ILE C 1 166 ? -13.560 60.152 1.086 1.00 67.55 297 ILE C N 1
ATOM 3758 C CA . ILE C 1 166 ? -13.341 61.058 -0.024 1.00 65.64 297 ILE C CA 1
ATOM 3759 C C . ILE C 1 166 ? -14.675 61.621 -0.480 1.00 65.15 297 ILE C C 1
ATOM 3760 O O . ILE C 1 166 ? -14.809 62.832 -0.590 1.00 64.49 297 ILE C O 1
ATOM 3765 N N . HIS C 1 167 ? -15.670 60.764 -0.686 1.00 65.28 298 HIS C N 1
ATOM 3766 C CA . HIS C 1 167 ? -16.998 61.270 -1.022 1.00 65.69 298 HIS C CA 1
ATOM 3767 C C . HIS C 1 167 ? -17.507 62.292 -0.019 1.00 65.20 298 HIS C C 1
ATOM 3768 O O . HIS C 1 167 ? -17.918 63.400 -0.384 1.00 64.31 298 HIS C O 1
ATOM 3775 N N . LEU C 1 168 ? -17.487 61.887 1.245 1.00 65.33 299 LEU C N 1
ATOM 3776 C CA . LEU C 1 168 ? -18.029 62.653 2.337 1.00 65.59 299 LEU C CA 1
ATOM 3777 C C . LEU C 1 168 ? -17.315 63.990 2.503 1.00 64.25 299 LEU C C 1
ATOM 3778 O O . LEU C 1 168 ? -17.944 65.050 2.515 1.00 64.51 299 LEU C O 1
ATOM 3783 N N . SER C 1 169 ? -15.996 63.946 2.608 1.00 62.41 300 SER C N 1
ATOM 3784 C CA . SER C 1 169 ? -15.246 65.150 2.795 1.00 60.70 300 SER C CA 1
ATOM 3785 C C . SER C 1 169 ? -15.389 66.110 1.600 1.00 59.42 300 SER C C 1
ATOM 3786 O O . SER C 1 169 ? -15.520 67.332 1.780 1.00 59.77 300 SER C O 1
ATOM 3789 N N . ALA C 1 170 ? -15.373 65.558 0.390 1.00 57.65 301 ALA C N 1
ATOM 3790 C CA . ALA C 1 170 ? -15.504 66.349 -0.813 1.00 55.77 301 ALA C CA 1
ATOM 3791 C C . ALA C 1 170 ? -16.838 67.080 -0.752 1.00 55.73 301 ALA C C 1
ATOM 3792 O O . ALA C 1 170 ? -16.931 68.256 -1.122 1.00 55.70 301 ALA C O 1
ATOM 3794 N N . GLN C 1 171 ? -17.864 66.415 -0.234 1.00 56.17 302 GLN C N 1
ATOM 3795 C CA . GLN C 1 171 ? -19.167 67.061 -0.140 1.00 56.74 302 GLN C CA 1
ATOM 3796 C C . GLN C 1 171 ? -19.161 68.207 0.856 1.00 56.20 302 GLN C C 1
ATOM 3797 O O . GLN C 1 171 ? -19.862 69.183 0.660 1.00 56.00 302 GLN C O 1
ATOM 3803 N N . LEU C 1 172 ? -18.364 68.078 1.910 1.00 55.59 303 LEU C N 1
ATOM 3804 C CA . LEU C 1 172 ? -18.241 69.101 2.923 1.00 55.58 303 LEU C CA 1
ATOM 3805 C C . LEU C 1 172 ? -17.486 70.332 2.395 1.00 54.58 303 LEU C C 1
ATOM 3806 O O . LEU C 1 172 ? -17.898 71.483 2.636 1.00 54.59 303 LEU C O 1
ATOM 3811 N N . VAL C 1 173 ? -16.389 70.080 1.675 1.00 52.98 304 VAL C N 1
ATOM 3812 C CA . VAL C 1 173 ? -15.641 71.139 1.031 1.00 50.79 304 VAL C CA 1
ATOM 3813 C C . VAL C 1 173 ? -16.651 71.931 0.219 1.00 50.42 304 VAL C C 1
ATOM 3814 O O . VAL C 1 173 ? -16.623 73.144 0.218 1.00 49.86 304 VAL C O 1
ATOM 3818 N N . ALA C 1 174 ? -17.560 71.258 -0.476 1.00 50.23 305 ALA C N 1
ATOM 3819 C CA . ALA C 1 174 ? -18.505 72.023 -1.277 1.00 50.35 305 ALA C CA 1
ATOM 3820 C C . ALA C 1 174 ? -19.335 72.926 -0.372 1.00 51.22 305 ALA C C 1
ATOM 3821 O O . ALA C 1 174 ? -19.583 74.086 -0.702 1.00 51.61 305 ALA C O 1
ATOM 3823 N N . ILE C 1 175 ? -19.744 72.412 0.779 1.00 51.75 306 ILE C N 1
ATOM 3824 C CA . ILE C 1 175 ? -20.535 73.220 1.675 1.00 52.81 306 ILE C CA 1
ATOM 3825 C C . ILE C 1 175 ? -19.675 74.355 2.233 1.00 52.90 306 ILE C C 1
ATOM 3826 O O . ILE C 1 175 ? -20.122 75.502 2.287 1.00 53.30 306 ILE C O 1
ATOM 3831 N N . ALA C 1 176 ? -18.453 74.026 2.649 1.00 52.26 307 ALA C N 1
ATOM 3832 C CA . ALA C 1 176 ? -17.494 75.019 3.055 1.00 51.94 307 ALA C CA 1
ATOM 3833 C C . ALA C 1 176 ? -17.350 76.160 1.991 1.00 51.97 307 ALA C C 1
ATOM 3834 O O . ALA C 1 176 ? -17.770 77.298 2.225 1.00 52.34 307 ALA C O 1
ATOM 3836 N N . LEU C 1 177 ? -16.814 75.856 0.820 1.00 51.65 308 LEU C N 1
ATOM 3837 C CA . LEU C 1 177 ? -16.764 76.836 -0.261 1.00 52.28 308 LEU C CA 1
ATOM 3838 C C . LEU C 1 177 ? -18.029 77.685 -0.353 1.00 53.89 308 LEU C C 1
ATOM 3839 O O . LEU C 1 177 ? -17.955 78.918 -0.273 1.00 54.52 308 LEU C O 1
ATOM 3844 N N . THR C 1 178 ? -19.179 77.039 -0.511 1.00 55.62 309 THR C N 1
ATOM 3845 C CA . THR C 1 178 ? -20.430 77.760 -0.738 1.00 57.74 309 THR C CA 1
ATOM 3846 C C . THR C 1 178 ? -20.829 78.668 0.434 1.00 59.81 309 THR C C 1
ATOM 3847 O O . THR C 1 178 ? -21.519 79.673 0.239 1.00 59.74 309 THR C O 1
ATOM 3851 N N . SER C 1 179 ? -20.390 78.325 1.644 1.00 61.91 310 SER C N 1
ATOM 3852 C CA . SER C 1 179 ? -20.715 79.159 2.800 1.00 64.37 310 SER C CA 1
ATOM 3853 C C . SER C 1 179 ? -20.093 80.548 2.668 1.00 65.94 310 SER C C 1
ATOM 3854 O O . SER C 1 179 ? -20.743 81.523 3.031 1.00 66.19 310 SER C O 1
ATOM 3857 N N . SER C 1 180 ? -18.876 80.633 2.121 1.00 67.88 311 SER C N 1
ATOM 3858 C CA . SER C 1 180 ? -18.234 81.944 1.825 1.00 70.61 311 SER C CA 1
ATOM 3859 C C . SER C 1 180 ? -18.925 82.736 0.692 1.00 73.41 311 SER C C 1
ATOM 3860 O O . SER C 1 180 ? -19.391 83.846 0.912 1.00 73.88 311 SER C O 1
ATOM 3863 N N . ARG C 1 181 ? -19.033 82.173 -0.507 1.00 76.70 312 ARG C N 1
ATOM 3864 C CA . ARG C 1 181 ? -19.643 82.927 -1.605 1.00 81.00 312 ARG C CA 1
ATOM 3865 C C . ARG C 1 181 ? -20.539 82.089 -2.494 1.00 84.07 312 ARG C C 1
ATOM 3866 O O . ARG C 1 181 ? -20.098 81.068 -3.033 1.00 84.10 312 ARG C O 1
ATOM 3874 N N . CYS C 1 182 ? -21.771 82.562 -2.693 1.00 88.64 313 CYS C N 1
ATOM 3875 C CA . CYS C 1 182 ? -22.738 81.910 -3.592 1.00 92.75 313 CYS C CA 1
ATOM 3876 C C . CYS C 1 182 ? -22.276 81.802 -5.054 1.00 94.09 313 CYS C C 1
ATOM 3877 O O . CYS C 1 182 ? -22.572 80.805 -5.721 1.00 94.09 313 CYS C O 1
ATOM 3880 N N . SER C 1 183 ? -21.580 82.837 -5.537 1.00 73.53 314 SER C N 1
ATOM 3881 C CA . SER C 1 183 ? -20.946 82.857 -6.864 1.00 75.26 314 SER C CA 1
ATOM 3882 C C . SER C 1 183 ? -19.432 83.057 -6.690 1.00 76.57 314 SER C C 1
ATOM 3883 O O . SER C 1 183 ? -18.988 83.460 -5.617 1.00 76.98 314 SER C O 1
ATOM 3885 N N . LEU C 1 184 ? -18.638 82.766 -7.725 1.00 78.05 315 LEU C N 1
ATOM 3886 C CA . LEU C 1 184 ? -17.171 82.699 -7.577 1.00 78.88 315 LEU C CA 1
ATOM 3887 C C . LEU C 1 184 ? -16.458 84.056 -7.722 1.00 79.13 315 LEU C C 1
ATOM 3888 O O . LEU C 1 184 ? -16.351 84.615 -8.809 1.00 79.15 315 LEU C O 1
#

Secondary structure (DSSP, 8-state):
-TTTTTHHHHHHHHHHHHHHHH--HHHHHHHHHHH-SSSHHHHHHHHHHHHHHHT-SEEEE--BTTBPPS--EEEESSSS----GGG-HHHHHHHHH-S-EEES-GGG-HHHHT-HHHHHHT--EEEEEEE-STT--EEEEEEESS-----HHHHHHHHHHHHHHHHHHHHHT--/--STTTTTTHHHHHHHHHH--HHHHHHHHHHH-SSHHHHHHHHHHHHHHHTT-SEEEE--BTTB--S--EEE-SSSS----GGG-HHHHHHHHSSS-B--SSTTTSHHHHS-TTTSTT---EEEEEEE-STT--EEEEEEESS--PPPHHHHHHHHHHHHHHHHHHHHHT--/-HHHHHHHHHHH--HHHHHHHHHTT-SSHHHHHHHHHHHHHHHTT-SEEEE--BTTB--S--EEEESSS-----GGG-HHHHHHHHH-S-EEES-TTT-TTTSS-HHHHTTT--EEEEEEE-STT--EEEEEEESS-----HHHHHHHHHHHHHHHHHHHHH-S--

B-factor: mean 80.75, std 35.66, range [26.02, 233.51]

Solvent-accessible surface area: 24266 Å² total

Nearest PDB structures (foldseek):
  3p01-assembly1_A  TM=1.006E+00  e=4.597E-32  Nostoc sp. PCC 7120 = FACHB-418
  3p01-assembly2_C  TM=9.824E-01  e=9.272E-28  Nostoc sp. PCC 7120 = FACHB-418
  2gx5-assembly1_A  TM=6.437E-01  e=2.068E-05  Bacillus subtilis
  5lnh-assembly1_A  TM=6.519E-01  e=2.952E-05  Bacillus subtilis subsp. subtilis str. 168
  2gx5-assembly2_C  TM=6.388E-01  e=6.777E-05  Bacillus subtilis

Foldseek 3Di:
DVVVVVVVVVVVVVVVVVLVVLLVLVVQLVVLLVPDQALLSSFQSNQVSVCVSVVFQKKKWFDDLLHTDPRIYMDHPDPDDDDPLNVDPQNSVCSVPQAKGWDQAQCPPPVRNPDVVCVVVQWGIKIKHAQAAPNHPTIMIGTHNDGDDDDPSRVVSVVVSSPSVSVSSVCNPPD/DCVVVVVVVVVVVVVLVVLLCLQVQLVVLLVVDQALLGSFQSNQVSVCVSPVFAKKKWWDDQQATDPRIYMDHDPDGDDPPLRVAVQSNVCSVPVAKRWDLFQCPPVVGVPPPPCVVVLWGTKIKGHQADVHGGTIMITTHNDRDDDDDSNVVSSVVSSHVNNVSSVVNHDD/DVVVVVVVLVVLLVLQVQLVVLLVVDDALLSSFQVNQVSVCVSVVFQKKKWWDDQLHTDPRIHMDHPVNDDDPPLRVDVQNNCCSVPQAKGWDLAQCPDPVRVVDDVCVVVQFGIKIKHDQAAPHHGTIMMTTHNHRDDDDPVRVVSVVVSSPVSSVSSCVRDVHD

Radius of gyration: 26.18 Å; Cα contacts (8 Å, |Δi|>4): 888; chains: 3; bounding box: 74×66×64 Å